Protein AF-A0A973NVM2-F1 (afdb_monomer)

Sequence (388 aa):
SALVSAVGSGVKTVAGVMDATRAGKGCGSCKTLVAQIVEWAAGGEAEQDPAANWYVPGVPMDKAELMAAIRQQGLRSVSAVFDALAGGREDAKSKMGLVSLLRMMWGDEYVDERDARFINDRVHANIQKDGTFSVVPQMKGGCTTPEQLRRIADVADKYAVPLVKLTGGQRIDLLGIRKEDLPKVWADLDMPSGYAYGKSFRTVKTCVGSDYCRFGVGDSTALGIAIESRFQGLESPAKLKLAVTGCPRNCAEAYVKDLGVVAVEGGRWEIYIGGAAGAHVRKGDLLATVDSPDEVVTLAGRFLQYYRENANWLERTYAFVPRVGIDRIRAIILDDSDGIAAALDARMQASVDEYRDPWLEGGEPAAPGQFRTALPLIPLPLVPVRES

Secondary structure (DSSP, 8-state):
-HHHHHHHTT--SHHHHHHHH-TTSSSSTTHHHHHHHHHHHTTS-PPPPGGGG-SBTTB-S-HHHHHHHHHHHT--SHHHHHHHHSTT---HHHHHHHHHHHHHHHGGGS---GGGS-HHHHHTSEE-TTS-EEE-B--GGG---HHHHHHHHHHHHHTT-SEEEE-TTS-EEEEEE-GGGHHHHHHHH-S-B--TTSSBEEEEEE--HHHH-TT--S-HHHHHHHHHHHHTT-B-SS-EEEEEESSTT-TT-GGGSSEEEEEETTTEEEEEES-EESSSEEPPEEEEEESSHHHHHHHHHHHHHHHHHHSPTT--HHHHHHHH-HHHHHHHHTS-TTS-HHHHHHHHHHHHHT---GGGGGTS-SSTTTTS-SS-------------

pLDDT: mean 91.25, std 10.2, range [48.25, 98.88]

Foldseek 3Di:
DQLLVQVVVPQQALVSSCVSPVPCVPPNLCSVVSRVVSCVSNVNDRDDDCCVQPLFNQFSDHQVRLLVVCVVVVPQEPQSCCVVGRVSDDDLRCLQSCVLLNCLNQPVSHDDDPSSDDLCLLQVFAQDPLRFTKFWFDQQLLHDDPVLVVLLVVLCVVQVQLDWDQDLQNITMRPDHALLCSLVSCVSSVGFGQSPHAQAEGHEHEDCAPVPDPQFQGRQSVLRNVLCLQG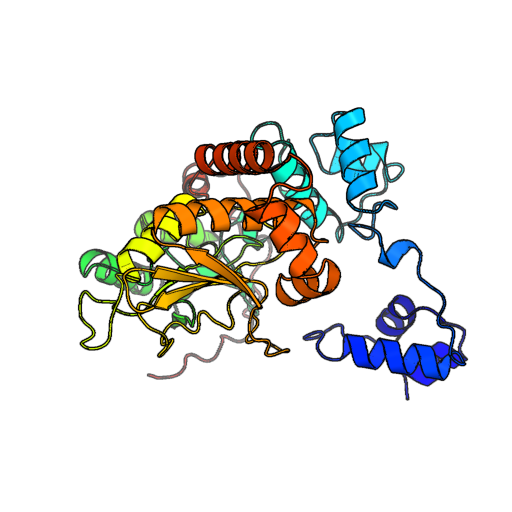PPGHALGYFYAYEYRAPVCPRVQQQGQWRWHHYPPQKIWIFHQHHDPSDGGGGDTLDIGNDSVVVSLLVQLVRLVRRSPPRRNDGRNRVCVVCDSVNSSCCSPVVVVVCSVVSSVSSNVSSVSDDRSSVCSVPPPDPCSSPDPDPSPSDPPPPSPDD

Mean predicted aligned error: 6.32 Å

Structure (mmCIF, N/CA/C/O backbone):
data_AF-A0A973NVM2-F1
#
_entry.id   AF-A0A973NVM2-F1
#
loop_
_atom_site.group_PDB
_atom_site.id
_atom_site.type_symbol
_atom_site.label_atom_id
_atom_site.label_alt_id
_atom_site.label_comp_id
_atom_site.label_asym_id
_atom_site.label_entity_id
_atom_site.label_seq_id
_atom_site.pdbx_PDB_ins_code
_atom_site.Cartn_x
_atom_site.Cartn_y
_atom_site.Cartn_z
_atom_site.occupancy
_atom_site.B_iso_or_equiv
_atom_site.auth_seq_id
_atom_site.auth_comp_id
_atom_site.auth_asym_id
_atom_site.auth_atom_id
_atom_site.pdbx_PDB_model_num
ATOM 1 N N . SER A 1 1 ? 29.079 25.123 -4.630 1.00 79.25 1 SER A N 1
ATOM 2 C CA . SER A 1 1 ? 28.741 23.681 -4.551 1.00 79.25 1 SER A CA 1
ATOM 3 C C . SER A 1 1 ? 28.420 23.168 -5.952 1.00 79.25 1 SER A C 1
ATOM 5 O O . SER A 1 1 ? 28.158 23.990 -6.823 1.00 79.25 1 SER A O 1
ATOM 7 N N . ALA A 1 2 ? 28.412 21.848 -6.186 1.00 89.50 2 ALA A N 1
ATOM 8 C CA . ALA A 1 2 ? 28.018 21.282 -7.487 1.00 89.50 2 ALA A CA 1
ATOM 9 C C . ALA A 1 2 ? 26.601 21.718 -7.923 1.00 89.50 2 ALA A C 1
ATOM 11 O O . ALA A 1 2 ? 26.371 21.948 -9.102 1.00 89.50 2 ALA A O 1
ATOM 12 N N . LEU A 1 3 ? 25.685 21.912 -6.962 1.00 90.12 3 LEU A N 1
ATOM 13 C CA . LEU A 1 3 ? 24.331 22.431 -7.199 1.00 90.12 3 LEU A CA 1
ATOM 14 C C . LEU A 1 3 ? 24.356 23.863 -7.755 1.00 90.12 3 LEU A C 1
ATOM 16 O O . LEU A 1 3 ? 23.796 24.120 -8.812 1.00 90.12 3 LEU A O 1
ATOM 20 N N . VAL A 1 4 ? 25.069 24.776 -7.085 1.00 90.12 4 VAL A N 1
ATOM 21 C CA . VAL A 1 4 ? 25.201 26.179 -7.527 1.00 90.12 4 VAL A CA 1
ATOM 22 C C . VAL A 1 4 ? 25.917 26.265 -8.877 1.00 90.12 4 VAL A C 1
ATOM 24 O O . VAL A 1 4 ? 25.540 27.070 -9.719 1.00 90.12 4 VAL A O 1
ATOM 27 N N . SER A 1 5 ? 26.912 25.404 -9.114 1.00 91.50 5 SER A N 1
ATOM 28 C CA . SER A 1 5 ? 27.597 25.331 -10.409 1.00 91.50 5 SER A CA 1
ATOM 29 C C . SER A 1 5 ? 26.664 24.881 -11.537 1.00 91.50 5 SER A C 1
ATOM 31 O O . SER A 1 5 ? 26.765 25.415 -12.635 1.00 91.50 5 SER A O 1
ATOM 33 N N . ALA A 1 6 ? 25.759 23.927 -11.281 1.00 90.94 6 ALA A N 1
ATOM 34 C CA . ALA A 1 6 ? 24.769 23.483 -12.262 1.00 90.94 6 ALA A CA 1
ATOM 35 C C . ALA A 1 6 ? 23.781 24.609 -12.611 1.00 90.94 6 ALA A C 1
ATOM 37 O O . ALA A 1 6 ? 23.525 24.861 -13.789 1.00 90.94 6 ALA A O 1
ATOM 38 N N . VAL A 1 7 ? 23.311 25.353 -11.604 1.00 89.75 7 VAL A N 1
ATOM 39 C CA . VAL A 1 7 ? 22.457 26.532 -11.822 1.00 89.75 7 VAL A CA 1
ATOM 40 C C . VAL A 1 7 ? 23.197 27.621 -12.601 1.00 89.75 7 VAL A C 1
ATOM 42 O O . VAL A 1 7 ? 22.685 28.115 -13.602 1.00 89.75 7 VAL A O 1
ATOM 45 N N . GLY A 1 8 ? 24.443 27.921 -12.224 1.00 86.31 8 GLY A N 1
ATOM 46 C CA . GLY A 1 8 ? 25.296 28.878 -12.938 1.00 86.31 8 GLY A CA 1
ATOM 47 C C . GLY A 1 8 ? 25.624 28.474 -14.381 1.00 86.31 8 GLY A C 1
ATOM 48 O O . GLY A 1 8 ? 25.894 29.340 -15.205 1.00 86.31 8 GLY A O 1
ATOM 49 N N . SER A 1 9 ? 25.553 27.178 -14.708 1.00 88.19 9 SER A N 1
ATOM 50 C CA . SER A 1 9 ? 25.691 26.666 -16.080 1.00 88.19 9 SER A CA 1
ATOM 51 C C . SER A 1 9 ? 24.399 26.722 -16.910 1.00 88.19 9 SER A C 1
ATOM 53 O O . SER A 1 9 ? 24.398 26.284 -18.057 1.00 88.19 9 SER A O 1
ATOM 55 N N . GLY A 1 10 ? 23.307 27.258 -16.352 1.00 83.81 10 GLY A N 1
ATOM 56 C CA . GLY A 1 10 ? 22.033 27.462 -17.046 1.00 83.81 10 GLY A CA 1
ATOM 57 C C . GLY A 1 10 ? 20.933 26.448 -16.717 1.00 83.81 10 GLY A C 1
ATOM 58 O O . GLY A 1 10 ? 19.841 26.558 -17.267 1.00 83.81 10 GLY A O 1
ATOM 59 N N . VAL A 1 11 ? 21.163 25.483 -15.818 1.00 86.69 11 VAL A N 1
ATOM 60 C CA . VAL A 1 11 ? 20.131 24.514 -15.405 1.00 86.69 11 VAL A CA 1
ATOM 61 C C . VAL A 1 11 ? 19.265 25.115 -14.298 1.00 86.69 11 VAL A C 1
ATOM 63 O O . VAL A 1 11 ? 19.677 25.155 -13.141 1.00 86.69 11 VAL A O 1
ATOM 66 N N . LYS A 1 12 ? 18.060 25.576 -14.639 1.00 81.31 12 LYS A N 1
ATOM 67 C CA . LYS A 1 12 ? 17.203 26.345 -13.718 1.00 81.31 12 LYS A CA 1
ATOM 68 C C . LYS A 1 12 ? 16.066 25.563 -13.056 1.00 81.31 12 LYS A C 1
ATOM 70 O O . LYS A 1 12 ? 15.385 26.115 -12.197 1.00 81.31 12 LYS A O 1
ATOM 75 N N . THR A 1 13 ? 15.882 24.287 -13.399 1.00 86.44 13 THR A N 1
ATOM 76 C CA . THR A 1 13 ? 14.884 23.418 -12.758 1.00 86.44 13 THR A CA 1
ATOM 77 C C . THR A 1 13 ? 15.523 22.528 -11.690 1.00 86.44 13 THR A C 1
ATOM 79 O O . THR A 1 13 ? 16.651 22.046 -11.836 1.00 86.44 13 THR A O 1
ATOM 82 N N . VAL A 1 14 ? 14.785 22.248 -10.610 1.00 85.62 14 VAL A N 1
ATOM 83 C CA . VAL A 1 14 ? 15.250 21.354 -9.530 1.00 85.62 14 VAL A CA 1
ATOM 84 C C . VAL A 1 14 ? 15.554 19.952 -10.067 1.00 85.62 14 VAL A C 1
ATOM 86 O O . VAL A 1 14 ? 16.588 19.369 -9.733 1.00 85.62 14 VAL A O 1
ATOM 89 N N . ALA A 1 15 ? 14.680 19.427 -10.931 1.00 83.50 15 ALA A N 1
ATOM 90 C CA . ALA A 1 15 ? 14.849 18.121 -11.560 1.00 83.50 15 ALA A CA 1
ATOM 91 C C . ALA A 1 15 ? 16.125 18.064 -12.413 1.00 83.50 15 ALA A C 1
ATOM 93 O O . ALA A 1 15 ? 16.940 17.155 -12.232 1.00 83.50 15 ALA A O 1
ATOM 94 N N . GLY A 1 16 ? 16.359 19.079 -13.252 1.00 86.31 16 GLY A N 1
ATOM 95 C CA . GLY A 1 16 ? 17.566 19.173 -14.071 1.00 86.31 16 GLY A CA 1
ATOM 96 C C . GLY A 1 16 ? 18.842 19.204 -13.228 1.00 86.31 16 GLY A C 1
ATOM 97 O O . GLY A 1 16 ? 19.797 18.476 -13.511 1.00 86.31 16 GLY A O 1
ATOM 98 N N . VAL A 1 17 ? 18.859 19.980 -12.137 1.00 87.81 17 VAL A N 1
ATOM 99 C CA . VAL A 1 17 ? 20.021 20.046 -11.233 1.00 87.81 17 VAL A CA 1
ATOM 100 C C . VAL A 1 17 ? 20.263 18.705 -10.534 1.00 87.81 17 VAL A C 1
ATOM 102 O O . VAL A 1 17 ? 21.410 18.262 -10.411 1.00 87.81 17 VAL A O 1
ATOM 105 N N . MET A 1 18 ? 19.210 18.021 -10.085 1.00 88.44 18 MET A N 1
ATOM 106 C CA . MET A 1 18 ? 19.327 16.690 -9.480 1.00 88.44 18 MET A CA 1
ATOM 107 C C . MET A 1 18 ? 19.841 15.645 -10.473 1.00 88.44 18 MET A C 1
ATOM 109 O O . MET A 1 18 ? 20.610 14.756 -10.091 1.00 88.44 18 MET A O 1
ATOM 113 N N . ASP A 1 19 ? 19.455 15.745 -11.742 1.00 87.38 19 ASP A N 1
ATOM 114 C CA . ASP A 1 19 ? 19.950 14.853 -12.781 1.00 87.38 19 ASP A CA 1
ATOM 115 C C . ASP A 1 19 ? 21.425 15.080 -13.094 1.00 87.38 19 ASP A C 1
ATOM 117 O O . ASP A 1 19 ? 22.180 14.101 -13.109 1.00 87.38 19 ASP A O 1
ATOM 121 N N . ALA A 1 20 ? 21.846 16.340 -13.211 1.00 89.06 20 ALA A N 1
ATOM 122 C CA . ALA A 1 20 ? 23.234 16.722 -13.460 1.00 89.06 20 ALA A CA 1
ATOM 123 C C . ALA A 1 20 ? 24.178 16.371 -12.296 1.00 89.06 20 ALA A C 1
ATOM 125 O O . ALA A 1 20 ? 25.326 15.987 -12.509 1.00 89.06 20 ALA A O 1
ATOM 126 N N . THR A 1 21 ? 23.708 16.479 -11.050 1.00 91.25 21 THR A N 1
ATOM 127 C CA . THR A 1 21 ? 24.563 16.338 -9.853 1.00 91.25 21 THR A CA 1
ATOM 128 C C . THR A 1 21 ? 24.398 15.013 -9.116 1.00 91.25 21 THR A C 1
ATOM 130 O O . THR A 1 21 ? 25.157 14.711 -8.195 1.00 91.25 21 THR A O 1
ATOM 133 N N . ARG A 1 22 ? 23.386 14.219 -9.483 1.00 88.25 22 ARG A N 1
ATOM 134 C CA . ARG A 1 22 ? 22.914 13.029 -8.750 1.00 88.25 22 ARG A CA 1
ATOM 135 C C . ARG A 1 22 ? 22.431 13.310 -7.319 1.00 88.25 22 ARG A C 1
ATOM 137 O O . ARG A 1 22 ? 22.163 12.359 -6.576 1.00 88.25 22 ARG A O 1
ATOM 144 N N . ALA A 1 23 ? 22.274 14.573 -6.920 1.00 87.06 23 ALA A N 1
ATOM 145 C CA . ALA A 1 23 ? 21.727 14.924 -5.615 1.00 87.06 23 ALA A CA 1
ATOM 146 C C . ALA A 1 23 ? 20.297 14.378 -5.455 1.00 87.06 23 ALA A C 1
ATOM 148 O O . ALA A 1 23 ? 19.509 14.358 -6.396 1.00 87.06 23 ALA A O 1
ATOM 149 N N . GLY A 1 24 ? 19.969 13.869 -4.265 1.00 80.38 24 GLY A N 1
ATOM 150 C CA . GLY A 1 24 ? 18.651 13.298 -3.963 1.00 80.38 24 GLY A CA 1
ATOM 151 C C . GLY A 1 24 ? 18.301 11.979 -4.674 1.00 80.38 24 GLY A C 1
ATOM 152 O O . GLY A 1 24 ? 17.188 11.490 -4.478 1.00 80.38 24 GLY A O 1
ATOM 153 N N . LYS A 1 25 ? 19.233 11.357 -5.420 1.00 78.94 25 LYS A N 1
ATOM 154 C CA . LYS A 1 25 ? 19.055 10.015 -6.027 1.00 78.94 25 LYS A CA 1
ATOM 155 C C . LYS A 1 25 ? 19.250 8.840 -5.049 1.00 78.94 25 LYS A C 1
ATOM 157 O O . LYS A 1 25 ? 19.027 7.697 -5.428 1.00 78.94 25 LYS A O 1
ATOM 162 N N . GLY A 1 26 ? 19.674 9.112 -3.809 1.00 75.56 26 GLY A N 1
ATOM 163 C CA . GLY A 1 26 ? 19.807 8.124 -2.728 1.00 75.56 26 GLY A CA 1
ATOM 164 C C . GLY A 1 26 ? 18.503 7.920 -1.945 1.00 75.56 26 GLY A C 1
ATOM 165 O O . GLY A 1 26 ? 17.477 7.551 -2.505 1.00 75.56 26 GLY A O 1
ATOM 166 N N . CYS A 1 27 ? 18.518 8.195 -0.636 1.00 68.62 27 CYS A N 1
ATOM 167 C CA . CYS A 1 27 ? 17.325 8.093 0.221 1.00 68.62 27 CYS A CA 1
ATOM 168 C C . CYS A 1 27 ? 16.294 9.219 0.007 1.00 68.62 27 CYS A C 1
ATOM 170 O O . CYS A 1 27 ? 15.180 9.133 0.519 1.00 68.62 27 CYS A O 1
ATOM 172 N N . GLY A 1 28 ? 16.665 10.276 -0.723 1.00 72.38 28 GLY A N 1
ATOM 173 C CA . GLY A 1 28 ? 15.788 11.394 -1.067 1.00 72.38 28 GLY A CA 1
ATOM 174 C C . GLY A 1 28 ? 15.535 12.413 0.050 1.00 72.38 28 GLY A C 1
ATOM 175 O O . GLY A 1 28 ? 14.848 13.395 -0.207 1.00 72.38 28 GLY A O 1
ATOM 176 N N . SER A 1 29 ? 16.104 12.245 1.249 1.00 77.00 29 SER A N 1
ATOM 177 C CA . SER A 1 29 ? 15.882 13.166 2.382 1.00 77.00 29 SER A CA 1
ATOM 178 C C . SER A 1 29 ? 16.356 14.597 2.117 1.00 77.00 29 SER A C 1
ATOM 180 O O . SER A 1 29 ? 15.824 15.543 2.684 1.00 77.00 29 SER A O 1
ATOM 182 N N . CYS A 1 30 ? 17.344 14.771 1.236 1.00 81.88 30 CYS A N 1
ATOM 183 C CA . CYS A 1 30 ? 17.889 16.077 0.886 1.00 81.88 30 CYS A CA 1
ATOM 184 C C . CYS A 1 30 ? 17.129 16.797 -0.238 1.00 81.88 30 CYS A C 1
ATOM 186 O O . CYS A 1 30 ? 17.508 17.913 -0.569 1.00 81.88 30 CYS A O 1
ATOM 188 N N . LYS A 1 31 ? 16.080 16.209 -0.838 1.00 84.00 31 LYS A N 1
ATOM 189 C CA . LYS A 1 31 ? 15.403 16.794 -2.014 1.00 84.00 31 LYS A CA 1
ATOM 190 C C . LYS A 1 31 ? 14.831 18.190 -1.750 1.00 84.00 31 LYS A C 1
ATOM 192 O O . LYS A 1 31 ? 15.018 19.072 -2.577 1.00 84.00 31 LYS A O 1
ATOM 197 N N . THR A 1 32 ? 14.216 18.412 -0.587 1.00 83.12 32 THR A N 1
ATOM 198 C CA . THR A 1 32 ? 13.696 19.735 -0.200 1.00 83.12 32 THR A CA 1
ATOM 199 C C . THR A 1 32 ? 14.816 20.766 -0.068 1.00 83.12 32 THR A C 1
ATOM 201 O O . THR A 1 32 ? 14.689 21.880 -0.560 1.00 83.12 32 THR A O 1
ATOM 204 N N . LEU A 1 33 ? 15.946 20.377 0.529 1.00 86.62 33 LEU A N 1
ATOM 205 C CA . LEU A 1 33 ? 17.114 21.251 0.647 1.00 86.62 33 LEU A CA 1
ATOM 206 C C . LEU A 1 33 ? 17.734 21.548 -0.726 1.00 86.62 33 LEU A C 1
ATOM 208 O O . LEU A 1 33 ? 18.158 22.668 -0.982 1.00 86.62 33 LEU A O 1
ATOM 212 N N . VAL A 1 34 ? 17.768 20.560 -1.624 1.00 87.62 34 VAL A N 1
ATOM 213 C CA . VAL A 1 34 ? 18.209 20.769 -3.009 1.00 87.62 34 VAL A CA 1
ATOM 214 C C . VAL A 1 34 ? 17.304 21.783 -3.704 1.00 87.62 34 VAL A C 1
ATOM 216 O O . VAL A 1 34 ? 17.834 22.699 -4.321 1.00 87.62 34 VAL A O 1
ATOM 219 N N . ALA A 1 35 ? 15.980 21.670 -3.563 1.00 86.56 35 ALA A N 1
ATOM 220 C CA . ALA A 1 35 ? 15.039 22.632 -4.135 1.00 86.56 35 ALA A CA 1
ATOM 221 C C . ALA A 1 35 ? 15.301 24.063 -3.632 1.00 86.56 35 ALA A C 1
ATOM 223 O O . ALA A 1 35 ? 15.460 24.962 -4.449 1.00 86.56 35 ALA A O 1
ATOM 224 N N . GLN A 1 36 ? 15.470 24.245 -2.317 1.00 87.62 36 GLN A N 1
ATOM 225 C CA . GLN A 1 36 ? 15.797 25.546 -1.712 1.00 87.62 36 GLN A CA 1
ATOM 226 C C . GLN A 1 36 ? 17.126 26.118 -2.227 1.00 87.62 36 GLN A C 1
ATOM 228 O O . GLN A 1 36 ? 17.219 27.297 -2.551 1.00 87.62 36 GLN A O 1
ATOM 233 N N . ILE A 1 37 ? 18.168 25.284 -2.337 1.00 89.12 37 ILE A N 1
ATOM 234 C CA . ILE A 1 37 ? 19.472 25.717 -2.862 1.00 89.12 37 ILE A CA 1
ATOM 235 C C . ILE A 1 37 ? 19.358 26.135 -4.330 1.00 89.12 37 ILE A C 1
ATOM 237 O O . ILE A 1 37 ? 19.999 27.105 -4.727 1.00 89.12 37 ILE A O 1
ATOM 241 N N . VAL A 1 38 ? 18.581 25.405 -5.135 1.00 88.62 38 VAL A N 1
ATOM 242 C CA . VAL A 1 38 ? 18.356 25.735 -6.550 1.00 88.62 38 VAL A CA 1
ATOM 243 C C . VAL A 1 38 ? 17.597 27.050 -6.680 1.00 88.62 38 VAL A C 1
ATOM 245 O O . VAL A 1 38 ? 18.030 27.908 -7.439 1.00 88.62 38 VAL A O 1
ATOM 248 N N . GLU A 1 39 ? 16.537 27.241 -5.897 1.00 87.62 39 GLU A N 1
ATOM 249 C CA . GLU A 1 39 ? 15.758 28.481 -5.849 1.00 87.62 39 GLU A CA 1
ATOM 250 C C . GLU A 1 39 ? 16.628 29.686 -5.466 1.00 87.62 39 GLU A C 1
ATOM 252 O O . GLU A 1 39 ? 16.656 30.686 -6.182 1.00 87.62 39 GLU A O 1
ATOM 257 N N . TRP A 1 40 ? 17.429 29.574 -4.401 1.00 88.31 40 TRP A N 1
ATOM 258 C CA . TRP A 1 40 ? 18.356 30.637 -4.000 1.00 88.31 40 TRP A CA 1
ATOM 259 C C . TRP A 1 40 ? 19.426 30.914 -5.055 1.00 88.31 40 TRP A C 1
ATOM 261 O O . TRP A 1 40 ? 19.724 32.072 -5.342 1.00 88.31 40 TRP A O 1
ATOM 271 N N . ALA A 1 41 ? 19.999 29.868 -5.654 1.00 87.94 41 ALA A N 1
ATOM 272 C CA . ALA A 1 41 ? 21.012 30.015 -6.695 1.00 87.94 41 ALA A CA 1
ATOM 273 C C . ALA A 1 41 ? 20.444 30.606 -7.998 1.00 87.94 41 ALA A C 1
ATOM 275 O O . ALA A 1 41 ? 21.194 31.226 -8.750 1.00 87.94 41 ALA A O 1
ATOM 276 N N . ALA A 1 42 ? 19.145 30.433 -8.257 1.00 84.94 42 ALA A N 1
ATOM 277 C CA . ALA A 1 42 ? 18.438 30.991 -9.408 1.00 84.94 42 ALA A CA 1
ATOM 278 C C . ALA A 1 42 ? 17.951 32.437 -9.187 1.00 84.94 42 ALA A C 1
ATOM 280 O O . ALA A 1 42 ? 17.339 33.011 -10.082 1.00 84.94 42 ALA A O 1
ATOM 281 N N . GLY A 1 43 ? 18.231 33.046 -8.027 1.00 82.62 43 GLY A N 1
ATOM 282 C CA . GLY A 1 43 ? 17.801 34.412 -7.712 1.00 82.62 43 GLY A CA 1
ATOM 283 C C . GLY A 1 43 ? 16.380 34.516 -7.151 1.00 82.62 43 GLY A C 1
ATOM 284 O O . GLY A 1 43 ? 15.790 35.588 -7.214 1.00 82.62 43 GLY A O 1
ATOM 285 N N . GLY A 1 44 ? 15.839 33.428 -6.593 1.00 73.38 44 GLY A N 1
ATOM 286 C CA . GLY A 1 44 ? 14.504 33.381 -5.984 1.00 73.38 44 GLY A CA 1
ATOM 287 C C . GLY A 1 44 ? 13.398 32.853 -6.900 1.00 73.38 44 GLY A C 1
ATOM 288 O O . GLY A 1 44 ? 12.298 32.612 -6.424 1.00 73.38 44 GLY A O 1
ATOM 289 N N . GLU A 1 45 ? 13.684 32.619 -8.184 1.00 68.06 45 GLU A N 1
ATOM 290 C CA . GLU A 1 45 ? 12.725 32.079 -9.154 1.00 68.06 45 GLU A CA 1
ATOM 291 C C . GLU A 1 45 ? 13.356 30.897 -9.903 1.00 68.06 45 GLU A C 1
ATOM 293 O O . GLU A 1 45 ? 13.935 31.040 -10.981 1.00 68.06 45 GLU A O 1
ATOM 298 N N . ALA A 1 46 ? 13.282 29.699 -9.315 1.00 73.88 46 ALA A N 1
ATOM 299 C CA . ALA A 1 46 ? 13.549 28.482 -10.077 1.00 73.88 46 ALA A CA 1
ATOM 300 C C . ALA A 1 46 ? 12.444 28.295 -11.129 1.00 73.88 46 ALA A C 1
ATOM 302 O O . ALA A 1 46 ? 11.261 28.468 -10.831 1.00 73.88 46 ALA A O 1
ATOM 303 N N . GLU A 1 47 ? 12.818 27.909 -12.348 1.00 79.56 47 GLU A N 1
ATOM 304 C CA . GLU A 1 47 ? 11.831 27.605 -13.383 1.00 79.56 47 GLU A CA 1
ATOM 305 C C . GLU A 1 47 ? 11.000 26.393 -12.946 1.00 79.56 47 GLU A C 1
ATOM 307 O O . GLU A 1 47 ? 11.543 25.359 -12.531 1.00 79.56 47 GLU A O 1
ATOM 312 N N . GLN A 1 48 ? 9.673 26.521 -13.030 1.00 72.50 48 GLN A N 1
ATOM 313 C CA . GLN A 1 48 ? 8.789 25.386 -12.814 1.00 72.50 48 GLN A CA 1
ATOM 314 C C . GLN A 1 48 ? 8.932 24.437 -13.993 1.00 72.50 48 GLN A C 1
ATOM 316 O O . GLN A 1 48 ? 8.648 24.792 -15.134 1.00 72.50 48 GLN A O 1
ATOM 321 N N . ASP A 1 49 ? 9.374 23.221 -13.700 1.00 72.88 49 ASP A N 1
ATOM 322 C CA . ASP A 1 49 ? 9.340 22.136 -14.662 1.00 72.88 49 ASP A CA 1
ATOM 323 C C . ASP A 1 49 ? 7.868 21.754 -14.895 1.00 72.88 49 ASP A C 1
ATOM 325 O O . ASP A 1 49 ? 7.219 21.315 -13.941 1.00 72.88 49 ASP A O 1
ATOM 329 N N . PRO A 1 50 ? 7.315 21.894 -16.114 1.00 70.38 50 PRO A N 1
ATOM 330 C CA . PRO A 1 50 ? 5.948 21.463 -16.405 1.00 70.38 50 PRO A CA 1
ATOM 331 C C . PRO A 1 50 ? 5.723 19.988 -16.047 1.00 70.38 50 PRO A C 1
ATOM 333 O O . PRO A 1 50 ? 4.617 19.612 -15.658 1.00 70.38 50 PRO A O 1
ATOM 336 N N . ALA A 1 51 ? 6.782 19.169 -16.095 1.00 76.94 51 ALA A N 1
ATOM 337 C CA . ALA A 1 51 ? 6.743 17.764 -15.716 1.00 76.94 51 ALA A CA 1
ATOM 338 C C . ALA A 1 51 ? 6.643 17.513 -14.207 1.00 76.94 51 ALA A C 1
ATOM 340 O O . ALA A 1 51 ? 6.386 16.383 -13.793 1.00 76.94 51 ALA A O 1
ATOM 341 N N . ALA A 1 52 ? 6.799 18.541 -13.366 1.00 73.62 52 ALA A N 1
ATOM 342 C CA . ALA A 1 52 ? 6.683 18.410 -11.915 1.00 73.62 52 ALA A CA 1
ATOM 343 C C . ALA A 1 52 ? 5.272 18.000 -11.462 1.00 73.62 52 ALA A C 1
ATOM 345 O O . ALA A 1 52 ? 5.134 17.370 -10.413 1.00 73.62 52 ALA A O 1
ATOM 346 N N . ASN A 1 53 ? 4.247 18.339 -12.250 1.00 81.38 53 ASN A N 1
ATOM 347 C CA . ASN A 1 53 ? 2.848 18.034 -11.944 1.00 81.38 53 ASN A CA 1
ATOM 348 C C . ASN A 1 53 ? 2.327 16.792 -12.672 1.00 81.38 53 ASN A C 1
ATOM 350 O O . ASN A 1 53 ? 1.217 16.342 -12.388 1.00 81.38 53 ASN A O 1
ATOM 354 N N . TRP A 1 54 ? 3.107 16.226 -13.595 1.00 91.44 54 TRP A N 1
ATOM 355 C CA . TRP A 1 54 ? 2.684 15.036 -14.318 1.00 91.44 54 TRP A CA 1
ATOM 356 C C . TRP A 1 54 ? 2.604 13.837 -13.381 1.00 91.44 54 TRP A C 1
ATOM 358 O O . TRP A 1 54 ? 3.444 13.653 -12.496 1.00 91.44 54 TRP A O 1
ATOM 368 N N . TYR A 1 55 ? 1.604 12.981 -13.592 1.00 93.44 55 TYR A N 1
ATOM 369 C CA . TYR A 1 55 ? 1.447 11.782 -12.767 1.00 93.44 55 TYR A CA 1
ATOM 370 C C . TYR A 1 55 ? 2.633 10.817 -12.924 1.00 93.44 55 TYR A C 1
ATOM 372 O O . TYR A 1 55 ? 3.089 10.202 -11.955 1.00 93.44 55 TYR A O 1
ATOM 380 N N . VAL A 1 56 ? 3.141 10.708 -14.153 1.00 93.19 56 VAL A N 1
ATOM 381 C CA . VAL A 1 56 ? 4.329 9.941 -14.532 1.00 93.19 56 VAL A CA 1
ATOM 382 C C . VAL A 1 56 ? 5.146 10.737 -15.558 1.00 93.19 56 VAL A C 1
ATOM 384 O O . VAL A 1 56 ? 4.568 11.481 -16.345 1.00 93.19 56 VAL A O 1
ATOM 387 N N . PRO A 1 57 ? 6.482 10.593 -15.600 1.00 90.56 57 PRO A N 1
ATOM 388 C CA . PRO A 1 57 ? 7.339 11.461 -16.417 1.00 90.56 57 PRO A CA 1
ATOM 389 C C . PRO A 1 57 ? 7.152 11.318 -17.938 1.00 90.56 57 PRO A C 1
ATOM 391 O O . PRO A 1 57 ? 7.549 12.203 -18.686 1.00 90.56 57 PRO A O 1
ATOM 394 N N . GLY A 1 58 ? 6.595 10.203 -18.407 1.00 91.44 58 GLY A N 1
ATOM 395 C CA . GLY A 1 58 ? 6.419 9.892 -19.825 1.00 91.44 58 GLY A CA 1
ATOM 396 C C . GLY A 1 58 ? 5.076 10.323 -20.410 1.00 91.44 58 GLY A C 1
ATOM 397 O O . GLY A 1 58 ? 4.901 10.199 -21.618 1.00 91.44 58 GLY A O 1
ATOM 398 N N . VAL A 1 59 ? 4.139 10.812 -19.591 1.00 94.69 59 VAL A N 1
ATOM 399 C CA . VAL A 1 59 ? 2.807 11.238 -20.044 1.00 94.69 59 VAL A CA 1
ATOM 400 C C . VAL A 1 59 ? 2.556 12.662 -19.550 1.00 94.69 59 VAL A C 1
ATOM 402 O O . VAL A 1 59 ? 2.508 12.861 -18.336 1.00 94.69 59 VAL A O 1
ATOM 405 N N . PRO A 1 60 ? 2.407 13.653 -20.450 1.00 93.25 60 PRO A N 1
ATOM 406 C CA . PRO A 1 60 ? 2.402 15.065 -20.091 1.00 93.25 60 PRO A CA 1
ATOM 407 C C . PRO A 1 60 ? 1.054 15.553 -19.550 1.00 93.25 60 PRO A C 1
ATOM 409 O O . PRO A 1 60 ? 0.474 16.501 -20.070 1.00 93.25 60 PRO A O 1
ATOM 412 N N . MET A 1 61 ? 0.535 14.869 -18.535 1.00 94.81 61 MET A N 1
ATOM 413 C CA . MET A 1 61 ? -0.766 15.128 -17.926 1.00 94.81 61 MET A CA 1
ATOM 414 C C . MET A 1 61 ? -0.660 14.976 -16.418 1.00 94.81 61 MET A C 1
ATOM 416 O O . MET A 1 61 ? 0.008 14.056 -15.917 1.00 94.81 61 MET A O 1
ATOM 420 N N . ASP A 1 62 ? -1.347 15.849 -15.687 1.00 94.19 62 ASP A N 1
ATOM 421 C CA . ASP A 1 62 ? -1.565 15.594 -14.271 1.00 94.19 62 ASP A CA 1
ATOM 422 C C . ASP A 1 62 ? -2.467 14.364 -14.072 1.00 94.19 62 ASP A C 1
ATOM 424 O O . ASP A 1 62 ? -2.999 13.768 -15.014 1.00 94.19 62 ASP A O 1
ATOM 428 N N . LYS A 1 63 ? -2.618 13.926 -12.823 1.00 95.06 63 LYS A N 1
ATOM 429 C CA . LYS A 1 63 ? -3.379 12.709 -12.540 1.00 95.06 63 LYS A CA 1
ATOM 430 C C . LYS A 1 63 ? -4.856 12.825 -12.923 1.00 95.06 63 LYS A C 1
ATOM 432 O O . LYS A 1 63 ? -5.417 11.852 -13.424 1.00 95.06 63 LYS A O 1
ATOM 437 N N . ALA A 1 64 ? -5.494 13.960 -12.655 1.00 94.81 64 ALA A N 1
ATOM 438 C CA . ALA A 1 64 ? -6.922 14.129 -12.899 1.00 94.81 64 ALA A CA 1
ATOM 439 C C . ALA A 1 64 ? -7.209 14.153 -14.406 1.00 94.81 64 ALA A C 1
ATOM 441 O O . ALA A 1 64 ? -8.099 13.436 -14.872 1.00 94.81 64 ALA A O 1
ATOM 442 N N . GLU A 1 65 ? -6.400 14.895 -15.160 1.00 96.56 65 GLU A N 1
ATOM 443 C CA . GLU A 1 65 ? -6.428 14.947 -16.623 1.00 96.56 65 GLU A CA 1
ATOM 444 C C . GLU A 1 65 ? -6.183 13.563 -17.233 1.00 96.56 65 GLU A C 1
ATOM 446 O O . GLU A 1 65 ? -6.966 13.100 -18.066 1.00 96.56 65 GLU A O 1
ATOM 451 N N . LEU A 1 66 ? -5.151 12.856 -16.760 1.00 97.38 66 LEU A N 1
ATOM 452 C CA . LEU A 1 66 ? -4.811 11.516 -17.230 1.00 97.38 66 LEU A CA 1
ATOM 453 C C . LEU A 1 66 ? -5.947 10.519 -16.973 1.00 97.38 66 LEU A C 1
ATOM 455 O O . LEU A 1 66 ? -6.332 9.769 -17.869 1.00 97.38 66 LEU A O 1
ATOM 459 N N . MET A 1 67 ? -6.523 10.515 -15.768 1.00 97.75 67 MET A N 1
ATOM 460 C CA . MET A 1 67 ? -7.651 9.640 -15.437 1.00 97.75 67 MET A CA 1
ATOM 461 C C . MET A 1 67 ? -8.887 9.950 -16.291 1.00 97.75 67 MET A C 1
ATOM 463 O O . MET A 1 67 ? -9.599 9.026 -16.691 1.00 97.75 67 MET A O 1
ATOM 467 N N . ALA A 1 68 ? -9.161 11.225 -16.577 1.00 97.81 68 ALA A N 1
ATOM 468 C CA . ALA A 1 68 ? -10.262 11.619 -17.452 1.00 97.81 68 ALA A CA 1
ATOM 469 C C . ALA A 1 68 ? -10.035 11.132 -18.892 1.00 97.81 68 ALA A C 1
ATOM 471 O O . ALA A 1 68 ? -10.923 10.492 -19.462 1.00 97.81 68 ALA A O 1
ATOM 472 N N . ALA A 1 69 ? -8.836 11.345 -19.442 1.00 98.19 69 ALA A N 1
ATOM 473 C CA . ALA A 1 69 ? -8.465 10.901 -20.784 1.00 98.19 69 ALA A CA 1
ATOM 474 C C . ALA A 1 69 ? -8.528 9.370 -20.928 1.00 98.19 69 ALA A C 1
ATOM 476 O O . ALA A 1 69 ? -9.106 8.865 -21.893 1.00 98.19 69 ALA A O 1
ATOM 477 N N . ILE A 1 70 ? -8.011 8.627 -19.940 1.00 98.31 70 ILE A N 1
ATOM 478 C CA . ILE A 1 70 ? -8.070 7.157 -19.897 1.00 98.31 70 ILE A CA 1
ATOM 479 C C . ILE A 1 70 ? -9.519 6.664 -19.950 1.00 98.31 70 ILE A C 1
ATOM 481 O O . ILE A 1 70 ? -9.823 5.762 -20.730 1.00 98.31 70 ILE A O 1
ATOM 485 N N . ARG A 1 71 ? -10.425 7.255 -19.157 1.00 97.50 71 ARG A N 1
ATOM 486 C CA . ARG A 1 71 ? -11.848 6.870 -19.162 1.00 97.50 71 ARG A CA 1
ATOM 487 C C . ARG A 1 71 ? -12.522 7.204 -20.483 1.00 97.50 71 ARG A C 1
ATOM 489 O O . ARG A 1 71 ? -13.217 6.356 -21.030 1.00 97.50 71 ARG A O 1
ATOM 496 N N . GLN A 1 72 ? -12.307 8.416 -20.994 1.00 98.06 72 GLN A N 1
ATOM 497 C CA . GLN A 1 72 ? -12.929 8.887 -22.231 1.00 98.06 72 GLN A CA 1
ATOM 498 C C . GLN A 1 72 ? -12.562 8.006 -23.431 1.00 98.06 72 GLN A C 1
ATOM 500 O O . GLN A 1 72 ? -13.405 7.758 -24.288 1.00 98.06 72 GLN A O 1
ATOM 505 N N . GLN A 1 73 ? -11.317 7.534 -23.483 1.00 98.06 73 GLN A N 1
ATOM 506 C CA . GLN A 1 73 ? -10.805 6.721 -24.586 1.00 98.06 73 GLN A CA 1
ATOM 507 C C . GLN A 1 73 ? -10.842 5.209 -24.300 1.00 98.06 73 GLN A C 1
ATOM 509 O O . GLN A 1 73 ? -10.495 4.415 -25.169 1.00 98.06 73 GLN A O 1
ATOM 514 N N . GLY A 1 74 ? -11.261 4.789 -23.099 1.00 97.50 74 GLY A N 1
ATOM 515 C CA . GLY A 1 74 ? -11.351 3.376 -22.714 1.00 97.50 74 GLY A CA 1
ATOM 516 C C . GLY A 1 74 ? -10.006 2.638 -22.694 1.00 97.50 74 GLY A C 1
ATOM 517 O O . GLY A 1 74 ? -9.964 1.449 -23.019 1.00 97.50 74 GLY A O 1
ATOM 518 N N . LEU A 1 75 ? -8.914 3.331 -22.346 1.00 98.19 75 LEU A N 1
ATOM 519 C CA . LEU A 1 75 ? -7.545 2.797 -22.399 1.00 98.19 75 LEU A CA 1
ATOM 520 C C . LEU A 1 75 ? -7.308 1.800 -21.256 1.00 98.19 75 LEU A C 1
ATOM 522 O O . LEU A 1 75 ? -7.332 2.188 -20.090 1.00 98.19 75 LEU A O 1
ATOM 526 N N . ARG A 1 76 ? -7.058 0.526 -21.584 1.00 98.00 76 ARG A N 1
ATOM 527 C CA . ARG A 1 76 ? -6.967 -0.582 -20.609 1.00 98.00 76 ARG A CA 1
ATOM 528 C C . ARG A 1 76 ? -5.573 -1.200 -20.445 1.00 98.00 76 ARG A C 1
ATOM 530 O O . ARG A 1 76 ? -5.425 -2.074 -19.604 1.00 98.00 76 ARG A O 1
ATOM 537 N N . SER A 1 77 ? -4.558 -0.760 -21.188 1.00 97.94 77 SER A N 1
ATOM 538 C CA . SER A 1 77 ? -3.165 -1.236 -21.073 1.00 97.94 77 SER A CA 1
ATOM 539 C C . SER A 1 77 ? -2.179 -0.069 -20.981 1.00 97.94 77 SER A C 1
ATOM 541 O O . SER A 1 77 ? -2.523 1.072 -21.307 1.00 97.94 77 SER A O 1
ATOM 543 N N . VAL A 1 78 ? -0.945 -0.335 -20.542 1.00 97.56 78 VAL A N 1
ATOM 544 C CA . VAL A 1 78 ? 0.113 0.686 -20.487 1.00 97.56 78 VAL A CA 1
ATOM 545 C C . VAL A 1 78 ? 0.523 1.102 -21.904 1.00 97.56 78 VAL A C 1
ATOM 547 O O . VAL A 1 78 ? 0.683 2.297 -22.155 1.00 97.56 78 VAL A O 1
ATOM 550 N N . SER A 1 79 ? 0.621 0.153 -22.839 1.00 97.31 79 SER A N 1
ATOM 551 C CA . SER A 1 79 ? 0.845 0.434 -24.266 1.00 97.31 79 SER A CA 1
ATOM 552 C C . SER A 1 79 ? -0.212 1.372 -24.854 1.00 97.31 79 SER A C 1
ATOM 554 O O . SER A 1 79 ? 0.143 2.395 -25.433 1.00 97.31 79 SER A O 1
ATOM 556 N N . ALA A 1 80 ? -1.503 1.109 -24.610 1.00 97.81 80 ALA A N 1
ATOM 557 C CA . ALA A 1 80 ? -2.596 1.939 -25.115 1.00 97.81 80 ALA A CA 1
ATOM 558 C C . ALA A 1 80 ? -2.517 3.381 -24.591 1.00 97.81 80 ALA A C 1
ATOM 560 O O . ALA A 1 80 ? -2.837 4.325 -25.313 1.00 97.81 80 ALA A O 1
ATOM 561 N N . VAL A 1 81 ? -2.056 3.568 -23.348 1.00 98.06 81 VAL A N 1
ATOM 562 C CA . VAL A 1 81 ? -1.798 4.902 -22.792 1.00 98.06 81 VAL A CA 1
ATOM 563 C C . VAL A 1 81 ? -0.653 5.602 -23.522 1.00 98.06 81 VAL A C 1
ATOM 565 O O . VAL A 1 81 ? -0.797 6.774 -23.867 1.00 98.06 81 VAL A O 1
ATOM 568 N N . PHE A 1 82 ? 0.467 4.926 -23.785 1.00 97.69 82 PHE A N 1
ATOM 569 C CA . PHE A 1 82 ? 1.576 5.548 -24.516 1.00 97.69 82 PHE A CA 1
ATOM 570 C C . PHE A 1 82 ? 1.212 5.884 -25.963 1.00 97.69 82 PHE A C 1
ATOM 572 O O . PHE A 1 82 ? 1.532 6.980 -26.431 1.00 97.69 82 PHE A O 1
ATOM 579 N N . ASP A 1 83 ? 0.511 4.990 -26.654 1.00 97.31 83 ASP A N 1
ATOM 580 C CA . ASP A 1 83 ? 0.078 5.203 -28.035 1.00 97.31 83 ASP A CA 1
ATOM 581 C C . ASP A 1 83 ? -0.842 6.419 -28.147 1.00 97.31 83 ASP A C 1
ATOM 583 O O . ASP A 1 83 ? -0.601 7.309 -28.965 1.00 97.31 83 ASP A O 1
ATOM 587 N N . ALA A 1 84 ? -1.849 6.501 -27.276 1.00 97.38 84 ALA A N 1
ATOM 588 C CA . ALA A 1 84 ? -2.846 7.561 -27.326 1.00 97.38 84 ALA A CA 1
ATOM 589 C C . ALA A 1 84 ? -2.359 8.896 -26.741 1.00 97.38 84 ALA A C 1
ATOM 591 O O . ALA A 1 84 ? -2.683 9.956 -27.277 1.00 97.38 84 ALA A O 1
ATOM 592 N N . LEU A 1 85 ? -1.609 8.868 -25.632 1.00 96.75 85 LEU A N 1
ATOM 593 C CA . LEU A 1 85 ? -1.334 10.058 -24.808 1.00 96.75 85 LEU A CA 1
ATOM 594 C C . LEU A 1 85 ? 0.146 10.473 -24.777 1.00 96.75 85 LEU A C 1
ATOM 596 O O . LEU A 1 85 ? 0.463 11.542 -24.257 1.00 96.75 85 LEU A O 1
ATOM 600 N N . ALA A 1 86 ? 1.054 9.671 -25.343 1.00 94.38 86 ALA A N 1
ATOM 601 C CA . ALA A 1 86 ? 2.491 9.967 -25.406 1.00 94.38 86 ALA A CA 1
ATOM 602 C C . ALA A 1 86 ? 3.089 9.848 -26.823 1.00 94.38 86 ALA A C 1
ATOM 604 O O . ALA A 1 86 ? 4.314 9.816 -26.984 1.00 94.38 86 ALA A O 1
ATOM 605 N N . GLY A 1 87 ? 2.247 9.784 -27.862 1.00 91.44 87 GLY A N 1
ATOM 606 C CA . GLY A 1 87 ? 2.680 9.680 -29.259 1.00 91.44 87 GLY A CA 1
ATOM 607 C C . GLY A 1 87 ? 3.445 8.389 -29.569 1.00 91.44 87 GLY A C 1
ATOM 608 O O . GLY A 1 87 ? 4.397 8.425 -30.349 1.00 91.44 87 GLY A O 1
ATOM 609 N N . GLY A 1 88 ? 3.094 7.283 -28.904 1.00 91.38 88 GLY A N 1
ATOM 610 C CA . GLY A 1 88 ? 3.731 5.968 -29.062 1.00 91.38 88 GLY A CA 1
ATOM 611 C C . GLY A 1 88 ? 5.112 5.841 -28.411 1.00 91.38 88 GLY A C 1
ATOM 612 O O . GLY A 1 88 ? 5.796 4.833 -28.587 1.00 91.38 88 GLY A O 1
ATOM 613 N N . ARG A 1 89 ? 5.572 6.855 -27.666 1.00 91.75 89 ARG A N 1
ATOM 614 C CA . ARG A 1 89 ? 6.870 6.805 -26.987 1.00 91.75 89 ARG A CA 1
ATOM 615 C C . ARG A 1 89 ? 6.737 6.129 -25.627 1.00 91.75 89 ARG A C 1
ATOM 617 O O . ARG A 1 89 ? 6.262 6.740 -24.674 1.00 91.75 89 ARG A O 1
ATOM 624 N N . GLU A 1 90 ? 7.245 4.907 -25.517 1.00 93.56 90 GLU A N 1
ATOM 625 C CA . GLU A 1 90 ? 7.355 4.235 -24.224 1.00 93.56 90 GLU A CA 1
ATOM 626 C C . GLU A 1 90 ? 8.386 4.899 -23.299 1.00 93.56 90 GLU A C 1
ATOM 628 O O . GLU A 1 90 ? 9.475 5.300 -23.718 1.00 93.56 90 GLU A O 1
ATOM 633 N N . ASP A 1 91 ? 8.074 4.926 -22.002 1.00 93.19 91 ASP A N 1
ATOM 634 C CA . ASP A 1 91 ? 9.010 5.296 -20.941 1.00 93.19 91 ASP A CA 1
ATOM 635 C C . ASP A 1 91 ? 8.986 4.274 -19.796 1.00 93.19 91 ASP A C 1
ATOM 637 O O . ASP A 1 91 ? 7.993 4.104 -19.084 1.00 93.19 91 ASP A O 1
ATOM 641 N N . ALA A 1 92 ? 10.128 3.625 -19.560 1.00 91.88 92 ALA A N 1
ATOM 642 C CA . ALA A 1 92 ? 10.271 2.601 -18.526 1.00 91.88 92 ALA A CA 1
ATOM 643 C C . ALA A 1 92 ? 9.999 3.128 -17.104 1.00 91.88 92 ALA A C 1
ATOM 645 O O . ALA A 1 92 ? 9.553 2.367 -16.244 1.00 91.88 92 ALA A O 1
ATOM 646 N N . LYS A 1 93 ? 10.253 4.418 -16.833 1.00 91.06 93 LYS A N 1
ATOM 647 C CA . LYS A 1 93 ? 10.014 5.015 -15.505 1.00 91.06 93 LYS A CA 1
ATOM 648 C C . LYS A 1 93 ? 8.527 5.253 -15.231 1.00 91.06 93 LYS A C 1
ATOM 650 O O . LYS A 1 93 ? 8.136 5.315 -14.066 1.00 91.06 93 LYS A O 1
ATOM 655 N N . SER A 1 94 ? 7.717 5.346 -16.281 1.00 94.94 94 SER A N 1
ATOM 656 C CA . SER A 1 94 ? 6.276 5.590 -16.211 1.00 94.94 94 SER A CA 1
ATOM 657 C C . SER A 1 94 ? 5.453 4.314 -16.119 1.00 94.94 94 SER A C 1
ATOM 659 O O . SER A 1 94 ? 4.390 4.336 -15.500 1.00 94.94 94 SER A O 1
ATOM 661 N N . LYS A 1 95 ? 5.965 3.195 -16.659 1.00 95.69 95 LYS A N 1
ATOM 662 C CA . LYS A 1 95 ? 5.245 1.912 -16.738 1.00 95.69 95 LYS A CA 1
ATOM 663 C C . LYS A 1 95 ? 4.564 1.531 -15.419 1.00 95.69 95 LYS A C 1
ATOM 665 O O . LYS A 1 95 ? 3.352 1.378 -15.386 1.00 95.69 95 LYS A O 1
ATOM 670 N N . MET A 1 96 ? 5.298 1.492 -14.307 1.00 94.06 96 MET A N 1
ATOM 671 C CA . MET A 1 96 ? 4.723 1.075 -13.018 1.00 94.06 96 MET A CA 1
ATOM 672 C C . MET A 1 96 ? 3.692 2.027 -12.416 1.00 94.06 96 MET A C 1
ATOM 674 O O . MET A 1 96 ? 2.775 1.569 -11.735 1.00 94.06 96 MET A O 1
ATOM 678 N N . GLY A 1 97 ? 3.840 3.334 -12.641 1.00 95.19 97 GLY A N 1
ATOM 679 C CA . GLY A 1 97 ? 2.817 4.288 -12.219 1.00 95.19 97 GLY A CA 1
ATOM 680 C C . GLY A 1 97 ? 1.528 4.071 -13.002 1.00 95.19 97 GLY A C 1
ATOM 681 O O . GLY A 1 97 ? 0.453 4.022 -12.410 1.00 95.19 97 GLY A O 1
ATOM 682 N N . LEU A 1 98 ? 1.646 3.835 -14.311 1.00 96.88 98 LEU A N 1
ATOM 683 C CA . LEU A 1 98 ? 0.511 3.516 -15.174 1.00 96.88 98 LEU A CA 1
ATOM 684 C C . LEU A 1 98 ? -0.134 2.173 -14.815 1.00 96.88 98 LEU A C 1
ATOM 686 O O . LEU A 1 98 ? -1.354 2.130 -14.720 1.00 96.88 98 LEU A O 1
ATOM 690 N N . VAL A 1 99 ? 0.644 1.121 -14.519 1.00 95.69 99 VAL A N 1
ATOM 691 C CA . VAL A 1 99 ? 0.105 -0.158 -14.007 1.00 95.69 99 VAL A CA 1
ATOM 692 C C . VAL A 1 99 ? -0.756 0.089 -12.768 1.00 95.69 99 VAL A C 1
ATOM 694 O O . VAL A 1 99 ? -1.915 -0.313 -12.736 1.00 95.69 99 VAL A O 1
ATOM 697 N N . SER A 1 100 ? -0.221 0.793 -11.764 1.00 94.44 100 SER A N 1
ATOM 698 C CA . SER A 1 100 ? -0.953 1.055 -10.519 1.00 94.44 100 SER A CA 1
ATOM 699 C C . SER A 1 100 ? -2.228 1.871 -10.746 1.00 94.44 100 SER A C 1
ATOM 701 O O . SER A 1 100 ? -3.252 1.594 -10.119 1.00 94.44 100 SER A O 1
ATOM 703 N N . LEU A 1 101 ? -2.179 2.867 -11.635 1.00 96.19 101 LEU A N 1
ATOM 704 C CA . LEU A 1 101 ? -3.332 3.699 -11.967 1.00 96.19 101 LEU A CA 1
ATOM 705 C C . LEU A 1 101 ? -4.410 2.897 -12.699 1.00 96.19 101 LEU A C 1
ATOM 707 O O . LEU A 1 101 ? -5.569 2.921 -12.294 1.00 96.19 101 LEU A O 1
ATOM 711 N N . LEU A 1 102 ? -4.026 2.165 -13.744 1.00 96.75 102 LEU A N 1
ATOM 712 C CA . LEU A 1 102 ? -4.947 1.406 -14.584 1.00 96.75 102 LEU A CA 1
ATOM 713 C C . LEU A 1 102 ? -5.597 0.257 -13.814 1.00 96.75 102 LEU A C 1
ATOM 715 O O . LEU A 1 102 ? -6.810 0.104 -13.904 1.00 96.75 102 LEU A O 1
ATOM 719 N N . ARG A 1 103 ? -4.845 -0.481 -12.986 1.00 93.62 103 ARG A N 1
ATOM 720 C CA . ARG A 1 103 ? -5.419 -1.519 -12.110 1.00 93.62 103 ARG A CA 1
ATOM 721 C C . ARG A 1 103 ? -6.442 -0.947 -11.136 1.00 93.62 103 ARG A C 1
ATOM 723 O O . ARG A 1 103 ? -7.492 -1.534 -10.926 1.00 93.62 103 ARG A O 1
ATOM 730 N N . MET A 1 104 ? -6.168 0.225 -10.566 1.00 95.00 104 MET A N 1
ATOM 731 C CA . MET A 1 104 ? -7.111 0.903 -9.673 1.00 95.00 104 MET A CA 1
ATOM 732 C C . MET A 1 104 ? -8.369 1.404 -10.396 1.00 95.00 104 MET A C 1
ATOM 734 O O . MET A 1 104 ? -9.430 1.457 -9.781 1.00 95.00 104 MET A O 1
ATOM 738 N N . MET A 1 105 ? -8.263 1.765 -11.677 1.00 95.25 105 MET A N 1
ATOM 739 C CA . MET A 1 105 ? -9.388 2.263 -12.472 1.00 95.25 105 MET A CA 1
ATOM 740 C C . MET A 1 105 ? -10.249 1.158 -13.087 1.00 95.25 105 MET A C 1
ATOM 742 O O . MET A 1 105 ? -11.459 1.348 -13.184 1.00 95.25 105 MET A O 1
ATOM 746 N N . TRP A 1 106 ? -9.633 0.060 -13.523 1.00 95.31 106 TRP A N 1
ATOM 747 C CA . TRP A 1 106 ? -10.270 -0.950 -14.370 1.00 95.31 106 TRP A CA 1
ATOM 748 C C . TRP A 1 106 ? -10.403 -2.328 -13.715 1.00 95.31 106 TRP A C 1
ATOM 750 O O . TRP A 1 106 ? -11.176 -3.135 -14.221 1.00 95.31 106 TRP A O 1
ATOM 760 N N . GLY A 1 107 ? -9.694 -2.609 -12.613 1.00 90.81 107 GLY A N 1
ATOM 761 C CA . GLY A 1 107 ? -9.729 -3.925 -11.962 1.00 90.81 107 GLY A CA 1
ATOM 762 C C . GLY A 1 107 ? -9.429 -5.054 -12.952 1.00 90.81 107 GLY A C 1
ATOM 763 O O . GLY A 1 107 ? -8.453 -4.970 -13.700 1.00 90.81 107 GLY A O 1
ATOM 764 N N . ASP A 1 108 ? -10.323 -6.039 -13.034 1.00 88.81 108 ASP A N 1
ATOM 765 C CA . ASP A 1 108 ? -10.256 -7.165 -13.980 1.00 88.81 108 ASP A CA 1
ATOM 766 C C . ASP A 1 108 ? -10.290 -6.759 -15.470 1.00 88.81 108 ASP A C 1
ATOM 768 O O . ASP A 1 108 ? -9.863 -7.529 -16.330 1.00 88.81 108 ASP A O 1
ATOM 772 N N . GLU A 1 109 ? -10.776 -5.560 -15.816 1.00 93.44 109 GLU A N 1
ATOM 773 C CA . GLU A 1 109 ? -10.751 -5.068 -17.203 1.00 93.44 109 GLU A CA 1
ATOM 774 C C . GLU A 1 109 ? -9.365 -4.554 -17.633 1.00 93.44 109 GLU A C 1
ATOM 776 O O . GLU A 1 109 ? -9.151 -4.271 -18.816 1.00 93.44 109 GLU A O 1
ATOM 781 N N . TYR A 1 110 ? -8.420 -4.399 -16.702 1.00 95.12 110 TYR A N 1
ATOM 782 C CA . TYR A 1 110 ? -7.047 -4.023 -17.028 1.00 95.12 110 TYR A CA 1
ATOM 783 C C . TYR A 1 110 ? -6.337 -5.151 -17.789 1.00 95.12 110 TYR A C 1
ATOM 785 O O . TYR A 1 110 ? -6.268 -6.297 -17.347 1.00 95.12 110 TYR A O 1
ATOM 793 N N . VAL A 1 111 ? -5.731 -4.803 -18.921 1.00 95.88 111 VAL A N 1
ATOM 794 C CA . VAL A 1 111 ? -4.916 -5.719 -19.718 1.00 95.88 111 VAL A CA 1
ATOM 795 C C . VAL A 1 111 ? -3.491 -5.708 -19.171 1.00 95.88 111 VAL A C 1
ATOM 797 O O . VAL A 1 111 ? -2.746 -4.743 -19.348 1.00 95.88 111 VAL A O 1
ATOM 800 N N . ASP A 1 112 ? -3.117 -6.796 -18.495 1.00 91.44 112 ASP A N 1
ATOM 801 C CA . ASP A 1 112 ? -1.832 -6.891 -17.810 1.00 91.44 112 ASP A CA 1
ATOM 802 C C . ASP A 1 112 ? -0.635 -7.086 -18.744 1.00 91.44 112 ASP A C 1
ATOM 804 O O . ASP A 1 112 ? -0.428 -8.148 -19.331 1.00 91.44 112 ASP A O 1
ATOM 808 N N . GLU A 1 113 ? 0.229 -6.077 -18.781 1.00 93.44 113 GLU A N 1
ATOM 809 C CA . GLU A 1 113 ? 1.513 -6.116 -19.474 1.00 93.44 113 GLU A CA 1
ATOM 810 C C . GLU A 1 113 ? 2.630 -6.379 -18.467 1.00 93.44 113 GLU A C 1
ATOM 812 O O . GLU A 1 113 ? 3.109 -5.491 -17.758 1.00 93.44 113 GLU A O 1
ATOM 817 N N . ARG A 1 114 ? 3.049 -7.641 -18.356 1.00 85.62 114 ARG A N 1
ATOM 818 C CA . ARG A 1 114 ? 3.969 -8.059 -17.287 1.00 85.62 114 ARG A CA 1
ATOM 819 C C . ARG A 1 114 ? 5.311 -7.347 -17.317 1.00 85.62 114 ARG A C 1
ATOM 821 O O . ARG A 1 114 ? 5.904 -7.137 -16.264 1.00 85.62 114 ARG A O 1
ATOM 828 N N . ASP A 1 115 ? 5.822 -6.985 -18.483 1.00 88.38 115 ASP A N 1
ATOM 829 C CA . ASP A 1 115 ? 7.067 -6.225 -18.624 1.00 88.38 115 ASP A CA 1
ATOM 830 C C . ASP A 1 115 ? 6.943 -4.772 -18.130 1.00 88.38 115 ASP A C 1
ATOM 832 O O . ASP A 1 115 ? 7.963 -4.15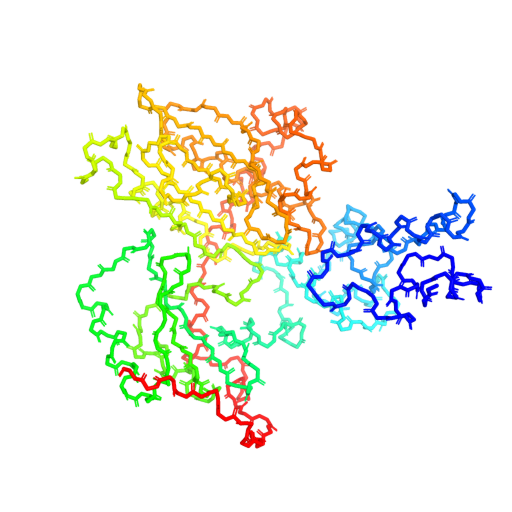5 -17.813 1.00 88.38 115 ASP A O 1
ATOM 836 N N . ALA A 1 116 ? 5.719 -4.254 -17.976 1.00 91.69 116 ALA A N 1
ATOM 837 C CA . ALA A 1 116 ? 5.453 -2.987 -17.305 1.00 91.69 116 ALA A CA 1
ATOM 838 C C . ALA A 1 116 ? 5.598 -3.076 -15.781 1.00 91.69 116 ALA A C 1
ATOM 840 O O . ALA A 1 116 ? 5.741 -2.043 -15.119 1.00 91.69 116 ALA A O 1
ATOM 841 N N . ARG A 1 117 ? 5.624 -4.299 -15.226 1.00 91.44 117 ARG A N 1
ATOM 842 C CA . ARG A 1 117 ? 5.773 -4.546 -13.794 1.00 91.44 117 ARG A CA 1
ATOM 843 C C . ARG A 1 117 ? 7.230 -4.509 -13.326 1.00 91.44 117 ARG A C 1
ATOM 845 O O . ARG A 1 117 ? 8.146 -4.975 -14.011 1.00 91.44 117 ARG A O 1
ATOM 852 N N . PHE A 1 118 ? 7.470 -4.066 -12.089 1.00 91.00 118 PHE A N 1
ATOM 853 C CA . PHE A 1 118 ? 8.763 -4.313 -11.451 1.00 91.00 118 PHE A CA 1
ATOM 854 C C . PHE A 1 118 ? 9.004 -5.821 -11.319 1.00 91.00 118 PHE A C 1
ATOM 856 O O . PHE A 1 118 ? 8.078 -6.625 -11.235 1.00 91.00 118 PHE A O 1
ATOM 863 N N . ILE A 1 119 ? 10.280 -6.223 -11.278 1.00 90.06 119 ILE A N 1
ATOM 864 C CA . ILE A 1 119 ? 10.642 -7.631 -11.059 1.00 90.06 119 ILE A CA 1
ATOM 865 C C . ILE A 1 119 ? 9.971 -8.195 -9.805 1.00 90.06 119 ILE A C 1
ATOM 867 O O . ILE A 1 119 ? 9.423 -9.286 -9.853 1.00 90.06 119 ILE A O 1
ATOM 871 N N . ASN A 1 120 ? 9.937 -7.396 -8.743 1.00 91.69 120 ASN A N 1
ATOM 872 C CA . ASN A 1 120 ? 9.315 -7.712 -7.471 1.00 91.69 120 ASN A CA 1
ATOM 873 C C . ASN A 1 120 ? 7.867 -8.200 -7.598 1.00 91.69 120 ASN A C 1
ATOM 875 O O . ASN A 1 120 ? 7.509 -9.239 -7.052 1.00 91.69 120 ASN A O 1
ATOM 879 N N . ASP A 1 121 ? 7.052 -7.454 -8.341 1.00 88.56 121 ASP A N 1
ATOM 880 C CA . ASP A 1 121 ? 5.629 -7.728 -8.518 1.00 88.56 121 ASP A CA 1
ATOM 881 C C . ASP A 1 121 ? 5.381 -8.918 -9.460 1.00 88.56 121 ASP A C 1
ATOM 883 O O . ASP A 1 121 ? 4.376 -9.604 -9.314 1.00 88.56 121 ASP A O 1
ATOM 887 N N . ARG A 1 122 ? 6.317 -9.214 -10.377 1.00 89.06 122 ARG A N 1
ATOM 888 C CA . ARG A 1 122 ? 6.250 -10.378 -11.285 1.00 89.06 122 ARG A CA 1
ATOM 889 C C . ARG A 1 122 ? 6.560 -11.717 -10.620 1.00 89.06 122 ARG A C 1
ATOM 891 O O . ARG A 1 122 ? 6.152 -12.754 -11.137 1.00 89.06 122 ARG A O 1
ATOM 898 N N . VAL A 1 123 ? 7.369 -11.707 -9.561 1.00 89.81 123 VAL A N 1
ATOM 899 C CA . VAL A 1 123 ? 7.813 -12.938 -8.876 1.00 89.81 123 VAL A CA 1
ATOM 900 C C . VAL A 1 123 ? 7.377 -13.005 -7.418 1.00 89.81 123 VAL A C 1
ATOM 902 O O . VAL A 1 123 ? 7.806 -13.891 -6.686 1.00 89.81 123 VAL A O 1
ATOM 905 N N . HIS A 1 124 ? 6.548 -12.052 -6.997 1.00 90.19 124 HIS A N 1
ATOM 906 C CA . HIS A 1 124 ? 5.973 -11.957 -5.658 1.00 90.19 124 HIS A CA 1
ATOM 907 C C . HIS A 1 124 ? 7.010 -12.030 -4.532 1.00 90.19 124 HIS A C 1
ATOM 909 O O . HIS A 1 124 ? 6.763 -12.588 -3.469 1.00 90.19 124 HIS A O 1
ATOM 915 N N . ALA A 1 125 ? 8.193 -11.467 -4.763 1.00 92.62 125 ALA A N 1
ATOM 916 C CA . ALA A 1 125 ? 9.304 -11.506 -3.823 1.00 92.62 125 ALA A CA 1
ATOM 917 C C . ALA A 1 125 ? 10.168 -10.257 -3.988 1.00 92.62 125 ALA A C 1
ATOM 919 O O . ALA A 1 125 ? 10.211 -9.653 -5.058 1.00 92.62 125 ALA A O 1
ATOM 920 N N . ASN A 1 126 ? 10.857 -9.826 -2.934 1.00 92.75 126 ASN A N 1
ATOM 921 C CA . ASN A 1 126 ? 11.635 -8.592 -2.998 1.00 92.75 126 ASN A CA 1
ATOM 922 C C . ASN A 1 126 ? 13.076 -8.868 -3.447 1.00 92.75 126 ASN A C 1
ATOM 924 O O . ASN A 1 126 ? 13.799 -9.571 -2.747 1.00 92.75 126 ASN A O 1
ATOM 928 N N . ILE A 1 127 ? 13.512 -8.278 -4.563 1.00 93.38 127 ILE A N 1
ATOM 929 C CA . ILE A 1 127 ? 14.894 -8.409 -5.042 1.00 93.38 127 ILE A CA 1
ATOM 930 C C . ILE A 1 127 ? 15.901 -7.817 -4.042 1.00 93.38 127 ILE A C 1
ATOM 932 O O . ILE A 1 127 ? 15.681 -6.750 -3.453 1.00 93.38 127 ILE A O 1
ATOM 936 N N . GLN A 1 128 ? 17.017 -8.514 -3.858 1.00 91.56 128 GLN A N 1
ATOM 937 C CA . GLN A 1 128 ? 18.112 -8.163 -2.961 1.00 91.56 128 GLN A CA 1
ATOM 938 C C . GLN A 1 128 ? 19.347 -7.685 -3.731 1.00 91.56 128 GLN A C 1
ATOM 940 O O . GLN A 1 128 ? 19.421 -7.757 -4.957 1.00 91.56 128 GLN A O 1
ATOM 945 N N . LYS A 1 129 ? 20.331 -7.151 -2.998 1.00 86.06 129 LYS A N 1
ATOM 946 C CA . LYS A 1 129 ? 21.552 -6.564 -3.583 1.00 86.06 129 LYS A CA 1
ATOM 947 C C . LYS A 1 129 ? 22.376 -7.568 -4.390 1.00 86.06 129 LYS A C 1
ATOM 949 O O . LYS A 1 129 ? 23.052 -7.166 -5.328 1.00 86.06 129 LYS A O 1
ATOM 954 N N . ASP A 1 130 ? 22.328 -8.834 -3.999 1.00 82.94 130 ASP A N 1
ATOM 955 C CA . ASP A 1 130 ? 23.027 -9.957 -4.622 1.00 82.94 130 ASP A CA 1
ATOM 956 C C . ASP A 1 130 ? 22.193 -10.650 -5.720 1.00 82.94 130 ASP A C 1
ATOM 958 O O . ASP A 1 130 ? 22.572 -11.706 -6.217 1.00 82.94 130 ASP A O 1
ATOM 962 N N . GLY A 1 131 ? 21.049 -10.073 -6.107 1.00 88.31 131 GLY A N 1
ATOM 963 C CA . GLY A 1 131 ? 20.151 -10.645 -7.112 1.00 88.31 131 GLY A CA 1
ATOM 964 C C . GLY A 1 131 ? 19.280 -11.800 -6.610 1.00 88.31 131 GLY A C 1
ATOM 965 O O . GLY A 1 131 ? 18.441 -12.283 -7.373 1.00 88.31 131 GLY A O 1
ATOM 966 N N . THR A 1 132 ? 19.426 -12.218 -5.347 1.00 92.94 132 THR A N 1
ATOM 967 C CA . THR A 1 132 ? 18.481 -13.131 -4.690 1.00 92.94 132 THR A CA 1
ATOM 968 C C . THR A 1 132 ? 17.195 -12.396 -4.307 1.00 92.94 132 THR A C 1
ATOM 970 O O . THR A 1 132 ? 17.032 -11.197 -4.547 1.00 92.94 132 THR A O 1
ATOM 973 N N . PHE A 1 133 ? 16.253 -13.115 -3.711 1.00 94.81 133 PHE A N 1
ATOM 974 C CA . PHE A 1 133 ? 14.943 -12.614 -3.335 1.00 94.81 133 PHE A CA 1
ATOM 975 C C . PHE A 1 133 ? 14.664 -12.863 -1.858 1.00 94.81 133 PHE A C 1
ATOM 977 O O . PHE A 1 133 ? 15.284 -13.724 -1.226 1.00 94.81 133 PHE A O 1
ATOM 984 N N . SER A 1 134 ? 13.755 -12.068 -1.299 1.00 95.44 134 SER A N 1
ATOM 985 C CA . SER A 1 134 ? 13.204 -12.300 0.030 1.00 95.44 134 SER A CA 1
ATOM 986 C C . SER A 1 134 ? 11.707 -12.588 -0.024 1.00 95.44 134 SER A C 1
ATOM 988 O O . SER A 1 134 ? 10.971 -11.979 -0.814 1.00 95.44 134 SER A O 1
ATOM 990 N N . VAL A 1 135 ? 11.282 -13.544 0.801 1.00 95.81 135 VAL A N 1
ATOM 991 C CA . VAL A 1 135 ? 9.907 -14.046 0.895 1.00 95.81 135 VAL A CA 1
ATOM 992 C C . VAL A 1 135 ? 9.376 -13.762 2.294 1.00 95.81 135 VAL A C 1
ATOM 994 O O . VAL A 1 135 ? 9.995 -14.117 3.293 1.00 95.81 135 VAL A O 1
ATOM 997 N N . VAL A 1 136 ? 8.215 -13.110 2.358 1.00 95.88 136 VAL A N 1
ATOM 998 C CA . VAL A 1 136 ? 7.556 -12.729 3.612 1.00 95.88 136 VAL A CA 1
ATOM 999 C C . VAL A 1 136 ? 6.136 -13.292 3.588 1.00 95.88 136 VAL A C 1
ATOM 1001 O O . VAL A 1 136 ? 5.280 -12.688 2.932 1.00 95.88 136 VAL A O 1
ATOM 1004 N N . PRO A 1 137 ? 5.860 -14.425 4.257 1.00 94.94 137 PRO A N 1
ATOM 1005 C CA . PRO A 1 137 ? 4.502 -14.937 4.382 1.00 94.94 137 PRO A CA 1
ATOM 1006 C C . PRO A 1 137 ? 3.641 -14.020 5.262 1.00 94.94 137 PRO A C 1
ATOM 1008 O O . PRO A 1 137 ? 4.121 -13.309 6.155 1.00 94.94 137 PRO A O 1
ATOM 1011 N N . GLN A 1 138 ? 2.339 -14.019 5.006 1.00 93.44 138 GLN A N 1
ATOM 1012 C CA . GLN A 1 138 ? 1.378 -13.201 5.727 1.00 93.44 138 GLN A CA 1
ATOM 1013 C C . GLN A 1 138 ? 1.112 -13.778 7.127 1.00 93.44 138 GLN A C 1
ATOM 1015 O O . GLN A 1 138 ? 0.593 -14.874 7.290 1.00 93.44 138 GLN A O 1
ATOM 1020 N N . MET A 1 139 ? 1.436 -12.994 8.154 1.00 95.31 139 MET A N 1
ATOM 1021 C CA . MET A 1 139 ? 1.068 -13.231 9.563 1.00 95.31 139 MET A CA 1
ATOM 1022 C C . MET A 1 139 ? 0.111 -12.139 10.071 1.00 95.31 139 MET A C 1
ATOM 1024 O O . MET A 1 139 ? 0.577 -11.101 10.548 1.00 95.31 139 MET A O 1
ATOM 1028 N N . LYS A 1 140 ? -1.203 -12.271 9.847 1.00 95.50 140 LYS A N 1
ATOM 1029 C CA . LYS A 1 140 ? -2.160 -11.165 10.062 1.00 95.50 140 LYS A CA 1
ATOM 1030 C C . LYS A 1 140 ? -2.118 -10.643 11.497 1.00 95.50 140 LYS A C 1
ATOM 1032 O O . LYS A 1 140 ? -2.075 -11.432 12.435 1.00 95.50 140 LYS A O 1
ATOM 1037 N N . GLY A 1 141 ? -2.067 -9.320 11.666 1.00 95.69 141 GLY A N 1
ATOM 1038 C CA . GLY A 1 141 ? -1.893 -8.702 12.988 1.00 95.69 141 GLY A CA 1
ATOM 1039 C C . GLY A 1 141 ? -0.587 -9.086 13.705 1.00 95.69 141 GLY A C 1
ATOM 1040 O O . GLY A 1 141 ? -0.474 -8.916 14.910 1.00 95.69 141 GLY A O 1
ATOM 1041 N N . GLY A 1 142 ? 0.395 -9.652 12.998 1.00 95.38 142 GLY A N 1
ATOM 1042 C CA . GLY A 1 142 ? 1.603 -10.206 13.610 1.00 95.38 142 GLY A CA 1
ATOM 1043 C C . GLY A 1 142 ? 1.395 -11.532 14.348 1.00 95.38 142 GLY A C 1
ATOM 1044 O O . GLY A 1 142 ? 2.298 -11.975 15.057 1.00 95.38 142 GLY A O 1
ATOM 1045 N N . CYS A 1 143 ? 0.232 -12.168 14.189 1.00 95.38 143 CYS A N 1
ATOM 1046 C CA . CYS A 1 143 ? -0.107 -13.437 14.822 1.00 95.38 143 CYS A CA 1
ATOM 1047 C C . CYS A 1 143 ? 0.304 -14.629 13.950 1.00 95.38 143 CYS A C 1
ATOM 1049 O O . CYS A 1 143 ? 0.261 -14.573 12.720 1.00 95.38 143 CYS A O 1
ATOM 1051 N N . THR A 1 144 ? 0.680 -15.728 14.600 1.00 95.31 144 THR A N 1
ATOM 1052 C CA . THR A 1 144 ? 1.027 -16.996 13.950 1.00 95.31 144 THR A CA 1
ATOM 1053 C C . THR A 1 144 ? 0.749 -18.168 14.884 1.00 95.31 144 THR A C 1
ATOM 1055 O O . THR A 1 144 ? 0.663 -17.977 16.099 1.00 95.31 144 THR A O 1
ATOM 1058 N N . THR A 1 145 ? 0.608 -19.371 14.328 1.00 96.38 145 THR A N 1
ATOM 1059 C CA . THR A 1 145 ? 0.464 -20.612 15.100 1.00 96.38 145 THR A CA 1
ATOM 1060 C C . THR A 1 145 ? 1.787 -21.384 15.171 1.00 96.38 145 THR A C 1
ATOM 1062 O O . THR A 1 145 ? 2.670 -21.177 14.332 1.00 96.38 145 THR A O 1
ATOM 1065 N N . PRO A 1 146 ? 1.953 -22.308 16.136 1.00 97.88 146 PRO A N 1
ATOM 1066 C CA . PRO A 1 146 ? 3.106 -23.207 16.168 1.00 97.88 146 PRO A CA 1
ATOM 1067 C C . PRO A 1 146 ? 3.307 -23.991 14.863 1.00 97.88 146 PRO A C 1
ATOM 1069 O O . PRO A 1 146 ? 4.444 -24.180 14.439 1.00 97.88 146 PRO A O 1
ATOM 1072 N N . GLU A 1 147 ? 2.231 -24.419 14.202 1.00 97.12 147 GLU A N 1
ATOM 1073 C CA . GLU A 1 147 ? 2.274 -25.151 12.930 1.00 97.12 147 GLU A CA 1
ATOM 1074 C C . GLU A 1 147 ? 2.812 -24.271 11.799 1.00 97.12 147 GLU A C 1
ATOM 1076 O O . GLU A 1 147 ? 3.688 -24.702 11.053 1.00 97.12 147 GLU A O 1
ATOM 1081 N N . GLN A 1 148 ? 2.346 -23.022 11.702 1.00 96.62 148 GLN A N 1
ATOM 1082 C CA . GLN A 1 148 ? 2.873 -22.056 10.734 1.00 96.62 148 GLN A CA 1
ATOM 1083 C C . GLN A 1 148 ? 4.350 -21.743 10.998 1.00 96.62 148 GLN A C 1
ATOM 1085 O O . GLN A 1 148 ? 5.142 -21.687 10.060 1.00 96.62 148 GLN A O 1
ATOM 1090 N N . LEU A 1 149 ? 4.746 -21.584 12.265 1.00 97.50 149 LEU A N 1
ATOM 1091 C CA . LEU A 1 149 ? 6.148 -21.373 12.633 1.00 97.50 149 LEU A CA 1
ATOM 1092 C C . LEU A 1 149 ? 7.033 -22.563 12.256 1.00 97.50 149 LEU A C 1
ATOM 1094 O O . LEU A 1 149 ? 8.114 -22.352 11.708 1.00 97.50 149 LEU A O 1
ATOM 1098 N N . ARG A 1 150 ? 6.577 -23.798 12.511 1.00 98.00 150 ARG A N 1
ATOM 1099 C CA . ARG A 1 150 ? 7.278 -25.015 12.071 1.00 98.00 150 ARG A CA 1
ATOM 1100 C C . ARG A 1 150 ? 7.416 -25.039 10.560 1.00 98.00 150 ARG A C 1
ATOM 1102 O O . ARG A 1 150 ? 8.522 -25.208 10.076 1.00 98.00 150 ARG A O 1
ATOM 1109 N N . ARG A 1 151 ? 6.341 -24.751 9.825 1.00 97.25 151 ARG A N 1
ATOM 1110 C CA . ARG A 1 151 ? 6.374 -24.705 8.362 1.00 97.25 151 ARG A CA 1
ATOM 1111 C C . ARG A 1 151 ? 7.386 -23.686 7.828 1.00 97.25 151 ARG A C 1
ATOM 1113 O O . ARG A 1 151 ? 8.146 -23.999 6.919 1.00 97.25 151 ARG A O 1
ATOM 1120 N N . ILE A 1 152 ? 7.437 -22.484 8.408 1.00 97.75 152 ILE A N 1
ATOM 1121 C CA . ILE A 1 152 ? 8.436 -21.466 8.046 1.00 97.75 152 ILE A CA 1
ATOM 1122 C C . ILE A 1 152 ? 9.860 -21.970 8.326 1.00 97.75 152 ILE A C 1
ATOM 1124 O O . ILE A 1 152 ? 10.744 -21.753 7.498 1.00 97.75 152 ILE A O 1
ATOM 1128 N N . ALA A 1 153 ? 10.085 -22.640 9.461 1.00 98.12 153 ALA A N 1
ATOM 1129 C CA . ALA A 1 153 ? 11.383 -23.223 9.801 1.00 98.12 153 ALA A CA 1
ATOM 1130 C C . ALA A 1 153 ? 11.773 -24.361 8.840 1.00 98.12 153 ALA A C 1
ATOM 1132 O O . ALA A 1 153 ? 12.874 -24.339 8.298 1.00 98.12 153 ALA A O 1
ATOM 1133 N N . ASP A 1 154 ? 10.852 -25.279 8.544 1.00 98.31 154 ASP A N 1
ATOM 1134 C CA . ASP A 1 154 ? 11.066 -26.398 7.621 1.00 98.31 154 ASP A CA 1
ATOM 1135 C C . ASP A 1 154 ? 11.423 -25.896 6.211 1.00 98.31 154 ASP A C 1
ATOM 1137 O O . ASP A 1 154 ? 12.324 -26.426 5.560 1.00 98.31 154 ASP A O 1
ATOM 114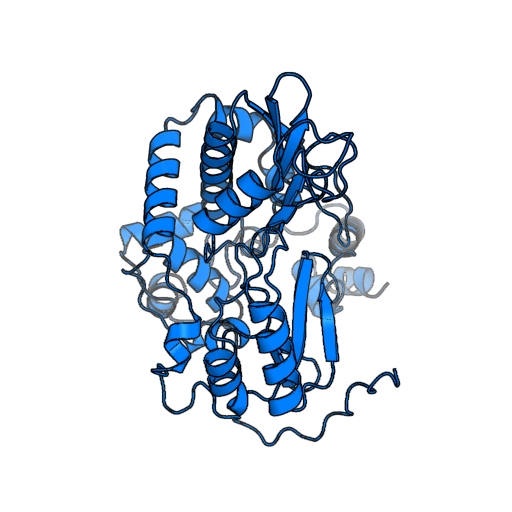1 N N . VAL A 1 155 ? 10.756 -24.835 5.740 1.00 98.12 155 VAL A N 1
ATOM 1142 C CA . VAL A 1 155 ? 11.098 -24.160 4.477 1.00 98.12 155 VAL A CA 1
ATOM 1143 C C . VAL A 1 155 ? 12.477 -23.511 4.562 1.00 98.12 155 VAL A C 1
ATOM 1145 O O . VAL A 1 155 ? 13.275 -23.650 3.634 1.00 98.12 155 VAL A O 1
ATOM 1148 N N . ALA A 1 156 ? 12.785 -22.809 5.653 1.00 97.88 156 ALA A N 1
ATOM 1149 C CA . ALA A 1 156 ? 14.090 -22.181 5.821 1.00 97.88 156 ALA A CA 1
ATOM 1150 C C . ALA A 1 156 ? 15.230 -23.212 5.736 1.00 97.88 156 ALA A C 1
ATOM 1152 O O . ALA A 1 156 ? 16.188 -22.989 4.993 1.00 97.88 156 ALA A O 1
ATOM 1153 N N . ASP A 1 157 ? 15.080 -24.361 6.394 1.00 98.00 157 ASP A N 1
ATOM 1154 C CA . ASP A 1 157 ? 16.053 -25.456 6.359 1.00 98.00 157 ASP A CA 1
ATOM 1155 C C . ASP A 1 157 ? 16.127 -26.112 4.972 1.00 98.00 157 ASP A C 1
ATOM 1157 O O . ASP A 1 157 ? 17.215 -26.250 4.404 1.00 98.00 157 ASP A O 1
ATOM 1161 N N . LYS A 1 158 ? 14.979 -26.466 4.374 1.00 98.00 158 LYS A N 1
ATOM 1162 C CA . LYS A 1 158 ? 14.900 -27.154 3.070 1.00 98.00 158 LYS A CA 1
ATOM 1163 C C . LYS A 1 158 ? 15.575 -26.374 1.941 1.00 98.00 158 LYS A C 1
ATOM 1165 O O . LYS A 1 158 ? 16.200 -26.981 1.071 1.00 98.00 158 LYS A O 1
ATOM 1170 N N . TYR A 1 159 ? 15.445 -25.049 1.944 1.00 96.06 159 TYR A N 1
ATOM 1171 C CA . TYR A 1 159 ? 16.033 -24.173 0.925 1.00 96.06 159 TYR A CA 1
ATOM 1172 C C . TYR A 1 159 ? 17.345 -23.522 1.367 1.00 96.06 159 TYR A C 1
ATOM 1174 O O . TYR A 1 159 ? 17.849 -22.653 0.654 1.00 96.06 159 TYR A O 1
ATOM 1182 N N . ALA A 1 160 ? 17.901 -23.942 2.511 1.00 94.94 160 ALA A N 1
ATOM 1183 C CA . ALA A 1 160 ? 19.122 -23.396 3.098 1.00 94.94 160 ALA A CA 1
ATOM 1184 C C . ALA A 1 160 ? 19.107 -21.856 3.152 1.00 94.94 160 ALA A C 1
ATOM 1186 O O . ALA A 1 160 ? 20.064 -21.201 2.733 1.00 94.94 160 ALA A O 1
ATOM 1187 N N . VAL A 1 161 ? 17.993 -21.278 3.622 1.00 95.25 161 VAL A N 1
ATOM 1188 C CA . VAL A 1 161 ? 17.780 -19.828 3.704 1.00 95.25 161 VAL A CA 1
ATOM 1189 C C . VAL A 1 161 ? 18.861 -19.207 4.600 1.00 95.25 161 VAL A C 1
ATOM 1191 O O . VAL A 1 161 ? 18.887 -19.485 5.798 1.00 95.25 161 VAL A O 1
ATOM 1194 N N . PRO A 1 162 ? 19.729 -18.325 4.066 1.00 92.56 162 PRO A N 1
ATOM 1195 C CA . PRO A 1 162 ? 20.855 -17.778 4.827 1.00 92.56 162 PRO A CA 1
ATOM 1196 C C . PRO A 1 162 ? 20.473 -16.955 6.062 1.00 92.56 162 PRO A C 1
ATOM 1198 O O . PRO A 1 162 ? 21.256 -16.857 7.007 1.00 92.56 162 PRO A O 1
ATOM 1201 N N . LEU A 1 163 ? 19.309 -16.297 6.044 1.00 94.25 163 LEU A N 1
ATOM 1202 C CA . LEU A 1 163 ? 18.852 -15.461 7.150 1.00 94.25 163 LEU A CA 1
ATOM 1203 C C . LEU A 1 163 ? 17.327 -15.464 7.270 1.00 94.25 163 LEU A C 1
ATOM 1205 O O . LEU A 1 163 ? 16.616 -15.058 6.351 1.00 94.25 163 LEU A O 1
ATOM 1209 N N . VAL A 1 164 ? 16.848 -15.802 8.465 1.00 96.50 164 VAL A N 1
ATOM 1210 C CA . VAL A 1 164 ? 15.458 -15.616 8.892 1.00 96.50 164 VAL A CA 1
ATOM 1211 C C . VAL A 1 164 ? 15.395 -14.406 9.824 1.00 96.50 164 VAL A C 1
ATOM 1213 O O . VAL A 1 164 ? 16.082 -14.365 10.846 1.00 96.50 164 VAL A O 1
ATOM 1216 N N . LYS A 1 165 ? 14.607 -13.381 9.480 1.00 96.50 165 LYS A N 1
ATOM 1217 C CA . LYS A 1 165 ? 14.602 -12.100 10.207 1.00 96.50 165 LYS A CA 1
ATOM 1218 C C . LYS A 1 165 ? 13.202 -11.650 10.608 1.00 96.50 165 LYS A C 1
ATOM 1220 O O . LYS A 1 165 ? 12.314 -11.529 9.772 1.00 96.50 165 LYS A O 1
ATOM 1225 N N . LEU A 1 166 ? 13.039 -11.263 11.873 1.00 96.50 166 LEU A N 1
ATOM 1226 C CA . LEU A 1 166 ? 11.853 -10.534 12.323 1.00 96.50 166 LEU A CA 1
ATOM 1227 C C . LEU A 1 166 ? 11.861 -9.094 11.793 1.00 96.50 166 LEU A C 1
ATOM 1229 O O . LEU A 1 166 ? 12.836 -8.350 11.944 1.00 96.50 166 LEU A O 1
ATOM 1233 N N . THR A 1 167 ? 10.756 -8.685 11.179 1.00 94.69 167 THR A N 1
ATOM 1234 C CA . THR A 1 167 ? 10.594 -7.354 10.588 1.00 94.69 167 THR A CA 1
ATOM 1235 C C . THR A 1 167 ? 9.907 -6.388 11.550 1.00 94.69 167 THR A C 1
ATOM 1237 O O . THR A 1 167 ? 9.137 -6.773 12.429 1.00 94.69 167 THR A O 1
ATOM 1240 N N . GLY A 1 168 ? 10.094 -5.084 11.327 1.00 91.88 168 GLY A N 1
ATOM 1241 C CA . GLY A 1 168 ? 9.393 -4.045 12.093 1.00 91.88 168 GLY A CA 1
ATOM 1242 C C . GLY A 1 168 ? 7.866 -4.019 11.901 1.00 91.88 168 GLY A C 1
ATOM 1243 O O . GLY A 1 168 ? 7.191 -3.270 12.603 1.00 91.88 168 GLY A O 1
ATOM 1244 N N . GLY A 1 169 ? 7.327 -4.800 10.956 1.00 92.81 169 GLY A N 1
ATOM 1245 C CA . GLY A 1 169 ? 5.890 -4.990 10.721 1.00 92.81 169 GLY A CA 1
ATOM 1246 C C . GLY A 1 169 ? 5.328 -6.275 11.339 1.00 92.81 169 GLY A C 1
ATOM 1247 O O . GLY A 1 169 ? 4.276 -6.724 10.895 1.00 92.81 169 GLY A O 1
ATOM 1248 N N . GLN A 1 170 ? 6.044 -6.874 12.304 1.00 95.69 170 GLN A N 1
ATOM 1249 C CA . GLN A 1 170 ? 5.688 -8.147 12.950 1.00 95.69 170 GLN A CA 1
ATOM 1250 C C . GLN A 1 170 ? 5.531 -9.300 11.947 1.00 95.69 170 GLN A C 1
ATOM 1252 O O . GLN A 1 170 ? 4.560 -10.043 11.977 1.00 95.69 170 GLN A O 1
ATOM 1257 N N . ARG A 1 171 ? 6.492 -9.429 11.026 1.00 95.44 171 ARG A N 1
ATOM 1258 C CA . ARG A 1 171 ? 6.572 -10.552 10.072 1.00 95.44 171 ARG A CA 1
ATOM 1259 C C . ARG A 1 171 ? 7.900 -11.273 10.177 1.00 95.44 171 ARG A C 1
ATOM 1261 O O . ARG A 1 171 ? 8.856 -10.691 10.690 1.00 95.44 171 ARG A O 1
ATOM 1268 N N . ILE A 1 172 ? 7.961 -12.471 9.613 1.00 97.38 172 ILE A N 1
ATOM 1269 C CA . ILE A 1 172 ? 9.196 -13.219 9.382 1.00 97.38 172 ILE A CA 1
ATOM 1270 C C . ILE A 1 172 ? 9.585 -13.067 7.907 1.00 97.38 172 ILE A C 1
ATOM 1272 O O . ILE A 1 172 ? 8.752 -13.248 7.026 1.00 97.38 172 ILE A O 1
ATOM 1276 N N . ASP A 1 173 ? 10.832 -12.685 7.650 1.00 97.19 173 ASP A N 1
ATOM 1277 C CA . ASP A 1 173 ? 11.410 -12.508 6.315 1.00 97.19 173 ASP A CA 1
ATOM 1278 C C . ASP A 1 173 ? 12.470 -13.586 6.080 1.00 97.19 173 ASP A C 1
ATOM 1280 O O . ASP A 1 173 ? 13.369 -13.754 6.909 1.00 97.19 173 ASP A O 1
ATOM 1284 N N . LEU A 1 174 ? 12.337 -14.317 4.975 1.00 97.56 174 LEU A N 1
ATOM 1285 C CA . LEU A 1 174 ? 13.268 -15.345 4.517 1.00 97.56 174 LEU A CA 1
ATOM 1286 C C . LEU A 1 174 ? 14.160 -14.736 3.434 1.00 97.56 174 LEU A C 1
ATOM 1288 O O . LEU A 1 174 ? 13.703 -14.513 2.311 1.00 97.56 174 LEU A O 1
ATOM 1292 N N . LEU A 1 175 ? 15.416 -14.432 3.767 1.00 95.69 175 LEU A N 1
ATOM 1293 C CA . LEU A 1 175 ? 16.338 -13.716 2.884 1.00 95.69 175 LEU A CA 1
ATOM 1294 C C . LEU A 1 175 ? 17.382 -14.654 2.282 1.00 95.69 175 LEU A C 1
ATOM 1296 O O . LEU A 1 175 ? 18.083 -15.348 3.009 1.00 95.69 175 LEU A O 1
ATOM 1300 N N . GLY A 1 176 ? 17.547 -14.570 0.962 1.00 93.75 176 GLY A N 1
ATOM 1301 C CA . GLY A 1 176 ? 18.637 -15.199 0.206 1.00 93.75 176 GLY A CA 1
ATOM 1302 C C . GLY A 1 176 ? 18.149 -16.264 -0.772 1.00 93.75 176 GLY A C 1
ATOM 1303 O O . GLY A 1 176 ? 18.910 -17.138 -1.170 1.00 93.75 176 GLY A O 1
ATOM 1304 N N . ILE A 1 177 ? 16.869 -16.219 -1.140 1.00 94.19 177 ILE A N 1
ATOM 1305 C CA . ILE A 1 177 ? 16.217 -17.249 -1.943 1.00 94.19 177 ILE A CA 1
ATOM 1306 C C . ILE A 1 177 ? 16.506 -16.998 -3.420 1.00 94.19 177 ILE A C 1
ATOM 1308 O O . ILE A 1 177 ? 16.334 -15.884 -3.924 1.00 94.19 177 ILE A O 1
ATOM 1312 N N . ARG A 1 178 ? 16.935 -18.033 -4.142 1.00 92.00 178 ARG A N 1
ATOM 1313 C CA . ARG A 1 178 ? 17.144 -17.943 -5.591 1.00 92.00 178 ARG A CA 1
ATOM 1314 C C . ARG A 1 178 ? 15.812 -17.824 -6.321 1.00 92.00 178 ARG A C 1
ATOM 1316 O O . ARG A 1 178 ? 14.810 -18.407 -5.916 1.00 92.00 178 ARG A O 1
ATOM 1323 N N . LYS A 1 179 ? 15.808 -17.093 -7.435 1.00 92.00 179 LYS A N 1
ATOM 1324 C CA . LYS A 1 179 ? 14.589 -16.801 -8.201 1.00 92.00 179 LYS A CA 1
ATOM 1325 C C . LYS A 1 179 ? 13.857 -18.075 -8.639 1.00 92.00 179 LYS A C 1
ATOM 1327 O O . LYS A 1 179 ? 12.636 -18.141 -8.543 1.00 92.00 179 LYS A O 1
ATOM 1332 N N . GLU A 1 180 ? 14.607 -19.073 -9.095 1.00 91.44 180 GLU A N 1
ATOM 1333 C CA . GLU A 1 180 ? 14.093 -20.363 -9.560 1.00 91.44 180 GLU A CA 1
ATOM 1334 C C . GLU A 1 180 ? 13.485 -21.230 -8.450 1.00 91.44 180 GLU A C 1
ATOM 1336 O O . GLU A 1 180 ? 12.667 -22.102 -8.741 1.00 91.44 180 GLU A O 1
ATOM 1341 N N . ASP A 1 181 ? 13.853 -20.975 -7.193 1.00 93.19 181 ASP A N 1
ATOM 1342 C CA . ASP A 1 181 ? 13.334 -21.694 -6.030 1.00 93.19 181 ASP A CA 1
ATOM 1343 C C . ASP A 1 181 ? 12.054 -21.043 -5.482 1.00 93.19 181 ASP A C 1
ATOM 1345 O O . ASP A 1 181 ? 11.300 -21.711 -4.775 1.00 93.19 181 ASP A O 1
ATOM 1349 N N . LEU A 1 182 ? 11.759 -19.784 -5.854 1.00 93.75 182 LEU A N 1
ATOM 1350 C CA . LEU A 1 182 ? 10.578 -19.049 -5.383 1.00 93.75 182 LEU A CA 1
ATOM 1351 C C . LEU A 1 182 ? 9.285 -19.859 -5.522 1.00 93.75 182 LEU A C 1
ATOM 1353 O O . LEU A 1 182 ? 8.541 -19.903 -4.541 1.00 93.75 182 LEU A O 1
ATOM 1357 N N . PRO A 1 183 ? 9.016 -20.553 -6.652 1.00 92.06 183 PRO A N 1
ATOM 1358 C CA . PRO A 1 183 ? 7.783 -21.304 -6.750 1.00 92.06 183 PRO A CA 1
ATOM 1359 C C . PRO A 1 183 ? 7.661 -22.445 -5.738 1.00 92.06 183 PRO A C 1
ATOM 1361 O O . PRO A 1 183 ? 6.602 -22.710 -5.180 1.00 92.06 183 PRO A O 1
ATOM 1364 N N . LYS A 1 184 ? 8.766 -23.133 -5.467 1.00 93.69 184 LYS A N 1
ATOM 1365 C CA . LYS A 1 184 ? 8.748 -24.274 -4.554 1.00 93.69 184 LYS A CA 1
ATOM 1366 C C . LYS A 1 184 ? 8.705 -23.814 -3.097 1.00 93.69 184 LYS A C 1
ATOM 1368 O O . LYS A 1 184 ? 7.982 -24.401 -2.302 1.00 93.69 184 LYS A O 1
ATOM 1373 N N . VAL A 1 185 ? 9.414 -22.729 -2.772 1.00 95.06 185 VAL A N 1
ATOM 1374 C CA . VAL A 1 185 ? 9.375 -22.094 -1.446 1.00 95.06 185 VAL A CA 1
ATOM 1375 C C . VAL A 1 185 ? 7.950 -21.739 -1.069 1.00 95.06 185 VAL A C 1
ATOM 1377 O O . VAL A 1 185 ? 7.491 -22.096 0.010 1.00 95.06 185 VAL A O 1
ATOM 1380 N N . TRP A 1 186 ? 7.244 -21.027 -1.941 1.00 93.62 186 TRP A N 1
ATOM 1381 C CA . TRP A 1 186 ? 5.896 -20.606 -1.615 1.00 93.62 186 TRP A CA 1
ATOM 1382 C C . TRP A 1 186 ? 4.897 -21.775 -1.602 1.00 93.62 186 TRP A C 1
ATOM 1384 O O . TRP A 1 186 ? 3.989 -21.771 -0.774 1.00 93.62 186 TRP A O 1
ATOM 1394 N N . ALA A 1 187 ? 5.077 -22.787 -2.460 1.00 93.12 187 ALA A N 1
ATOM 1395 C CA . ALA A 1 187 ? 4.276 -24.012 -2.412 1.00 93.12 187 ALA A CA 1
ATOM 1396 C C . ALA A 1 187 ? 4.440 -24.748 -1.073 1.00 93.12 187 ALA A C 1
ATOM 1398 O O . ALA A 1 187 ? 3.454 -25.191 -0.497 1.00 93.12 187 ALA A O 1
ATOM 1399 N N . ASP A 1 188 ? 5.668 -24.841 -0.556 1.00 95.12 188 ASP A N 1
ATOM 1400 C CA . ASP A 1 188 ? 5.928 -25.462 0.745 1.00 95.12 188 ASP A CA 1
ATOM 1401 C C . ASP A 1 188 ? 5.481 -24.578 1.922 1.00 95.12 188 ASP A C 1
ATOM 1403 O O . ASP A 1 188 ? 5.083 -25.101 2.963 1.00 95.12 188 ASP A O 1
ATOM 1407 N N . LEU A 1 189 ? 5.538 -23.245 1.778 1.00 94.69 189 LEU A N 1
ATOM 1408 C CA . LEU A 1 189 ? 4.986 -22.315 2.767 1.00 94.69 189 LEU A CA 1
ATOM 1409 C C . LEU A 1 189 ? 3.468 -22.422 2.846 1.00 94.69 189 LEU A C 1
ATOM 1411 O O . LEU A 1 189 ? 2.938 -22.309 3.947 1.00 94.69 189 LEU A O 1
ATOM 1415 N N . ASP A 1 190 ? 2.767 -22.599 1.721 1.00 92.31 190 ASP A N 1
ATOM 1416 C CA . ASP A 1 190 ? 1.301 -22.726 1.679 1.00 92.31 190 ASP A CA 1
ATOM 1417 C C . ASP A 1 190 ? 0.616 -21.674 2.589 1.00 92.31 190 ASP A C 1
ATOM 1419 O O . ASP A 1 190 ? -0.235 -21.943 3.436 1.00 92.31 190 ASP A O 1
ATOM 1423 N N . MET A 1 191 ? 1.128 -20.447 2.502 1.00 92.56 191 MET A N 1
ATOM 1424 C CA . MET A 1 191 ? 0.734 -19.290 3.296 1.00 92.56 191 MET A CA 1
ATOM 1425 C C . MET A 1 191 ? 0.606 -18.098 2.351 1.00 92.56 191 MET A C 1
ATOM 1427 O O . MET A 1 191 ? 1.462 -17.950 1.472 1.00 92.56 191 MET A O 1
ATOM 1431 N N . PRO A 1 192 ? -0.383 -17.208 2.557 1.00 91.31 192 PRO A N 1
ATOM 1432 C CA . PRO A 1 192 ? -0.562 -16.072 1.670 1.00 91.31 192 PRO A CA 1
ATOM 1433 C C . PRO A 1 192 ? 0.643 -15.144 1.623 1.00 91.31 192 PRO A C 1
ATOM 1435 O O . PRO A 1 192 ? 1.402 -15.023 2.594 1.00 91.31 192 PRO A O 1
ATOM 1438 N N . SER A 1 193 ? 0.797 -14.425 0.514 1.00 91.44 193 SER A N 1
ATOM 1439 C CA . SER A 1 193 ? 1.848 -13.416 0.411 1.00 91.44 193 SER A CA 1
ATOM 1440 C C . SER A 1 193 ? 1.633 -12.249 1.381 1.00 91.44 193 SER A C 1
ATOM 1442 O O . SER A 1 193 ? 0.543 -11.694 1.501 1.00 91.44 193 SER A O 1
ATOM 1444 N N . GLY A 1 194 ? 2.702 -11.806 2.047 1.00 90.94 194 GLY A N 1
ATOM 1445 C CA . GLY A 1 194 ? 2.698 -10.610 2.896 1.00 90.94 194 GLY A CA 1
ATOM 1446 C C . GLY A 1 194 ? 2.915 -9.290 2.142 1.00 90.94 194 GLY A C 1
ATOM 1447 O O . GLY A 1 194 ? 3.087 -8.253 2.783 1.00 90.94 194 GLY A O 1
ATOM 1448 N N . TYR A 1 195 ? 2.989 -9.303 0.803 1.00 89.88 195 TYR A N 1
ATOM 1449 C CA . TYR A 1 195 ? 3.136 -8.112 -0.059 1.00 89.88 195 TYR A CA 1
ATOM 1450 C C . TYR A 1 195 ? 4.310 -7.175 0.295 1.00 89.88 195 TYR A C 1
ATOM 1452 O O . TYR A 1 195 ? 4.320 -5.986 -0.043 1.00 89.88 195 TYR A O 1
ATOM 1460 N N . ALA A 1 196 ? 5.355 -7.685 0.955 1.00 87.38 196 ALA A N 1
ATOM 1461 C CA . ALA A 1 196 ? 6.491 -6.876 1.408 1.00 87.38 196 ALA A CA 1
ATOM 1462 C C . ALA A 1 196 ? 7.253 -6.178 0.257 1.00 87.38 196 ALA A C 1
ATOM 1464 O O . ALA A 1 196 ? 7.951 -5.177 0.478 1.00 87.38 196 ALA A O 1
ATOM 1465 N N . TYR A 1 197 ? 7.078 -6.665 -0.971 1.00 87.44 197 TYR A N 1
ATOM 1466 C CA . TYR A 1 197 ? 7.725 -6.197 -2.191 1.00 87.44 197 TYR A CA 1
ATOM 1467 C C . TYR A 1 197 ? 6.964 -5.057 -2.905 1.00 87.44 197 TYR A C 1
ATOM 1469 O O . TYR A 1 197 ? 7.608 -4.168 -3.470 1.00 87.44 197 TYR A O 1
ATOM 1477 N N . GLY A 1 198 ? 5.630 -5.020 -2.814 1.00 87.62 198 GLY A N 1
ATOM 1478 C CA . GLY A 1 198 ? 4.766 -4.184 -3.659 1.00 87.62 198 GLY A CA 1
ATOM 1479 C C . GLY A 1 198 ? 4.610 -2.727 -3.209 1.00 87.62 198 GLY A C 1
ATOM 1480 O O . GLY A 1 198 ? 4.968 -2.338 -2.081 1.00 87.62 198 GLY A O 1
ATOM 1481 N N . LYS A 1 199 ? 4.075 -1.891 -4.108 1.00 92.69 199 LYS A N 1
ATOM 1482 C CA . LYS A 1 199 ? 3.473 -0.585 -3.774 1.00 92.69 199 LYS A CA 1
ATOM 1483 C C . LYS A 1 199 ? 1.995 -0.805 -3.452 1.00 92.69 199 LYS A C 1
ATOM 1485 O O . LYS A 1 199 ? 1.111 -0.623 -4.273 1.00 92.69 199 LYS A O 1
ATOM 1490 N N . SER A 1 200 ? 1.770 -1.282 -2.242 1.00 92.12 200 SER A N 1
ATOM 1491 C CA . SER A 1 200 ? 0.472 -1.781 -1.808 1.00 92.12 200 SER A CA 1
ATOM 1492 C C . SER A 1 200 ? 0.314 -1.644 -0.298 1.00 92.12 200 SER A C 1
ATOM 1494 O O . SER A 1 200 ? 1.254 -1.263 0.423 1.00 92.12 200 SER A O 1
ATOM 1496 N N . PHE A 1 201 ? -0.875 -1.999 0.174 1.00 94.25 201 PHE A N 1
ATOM 1497 C CA . PHE A 1 201 ? -1.123 -2.412 1.544 1.00 94.25 201 PHE A CA 1
ATOM 1498 C C . PHE A 1 201 ? -0.177 -3.554 1.925 1.00 94.25 201 PHE A C 1
ATOM 1500 O O . PHE A 1 201 ? -0.082 -4.556 1.217 1.00 94.25 201 PHE A O 1
ATOM 1507 N N . ARG A 1 202 ? 0.557 -3.388 3.033 1.00 91.88 202 ARG A N 1
ATOM 1508 C CA . ARG A 1 202 ? 1.545 -4.381 3.482 1.00 91.88 202 ARG A CA 1
ATOM 1509 C C . ARG A 1 202 ? 1.120 -5.125 4.735 1.00 91.88 202 ARG A C 1
ATOM 1511 O O . ARG A 1 202 ? 0.895 -6.322 4.699 1.00 91.88 202 ARG A O 1
ATOM 1518 N N . THR A 1 203 ? 1.084 -4.427 5.864 1.00 93.19 203 THR A N 1
ATOM 1519 C CA . THR A 1 203 ? 0.935 -5.059 7.180 1.00 93.19 203 THR A CA 1
ATOM 1520 C C . THR A 1 203 ? 0.142 -4.166 8.109 1.00 93.19 203 THR A C 1
ATOM 1522 O O . THR A 1 203 ? 0.382 -2.951 8.127 1.00 93.19 203 THR A O 1
ATOM 1525 N N . VAL A 1 204 ? -0.674 -4.774 8.968 1.00 97.88 204 VAL A N 1
ATOM 1526 C CA . VAL A 1 204 ? -1.194 -4.118 10.167 1.00 97.88 204 VAL A CA 1
ATOM 1527 C C . VAL A 1 204 ? -0.389 -4.605 11.370 1.00 97.88 204 VAL A C 1
ATOM 1529 O O . VAL A 1 204 ? -0.399 -5.790 11.690 1.00 97.88 204 VAL A O 1
ATOM 1532 N N . LYS A 1 205 ? 0.363 -3.699 12.004 1.00 97.81 205 LYS A N 1
ATOM 1533 C CA . LYS A 1 205 ? 1.082 -3.978 13.258 1.00 97.81 205 LYS A CA 1
ATOM 1534 C C . LYS A 1 205 ? 0.108 -3.828 14.427 1.00 97.81 205 LYS A C 1
ATOM 1536 O O . LYS A 1 205 ? -0.561 -2.800 14.507 1.00 97.81 205 LYS A O 1
ATOM 1541 N N . THR A 1 206 ? 0.047 -4.783 15.345 1.00 98.50 206 THR A N 1
ATOM 1542 C CA . THR A 1 206 ? -0.814 -4.685 16.534 1.00 98.50 206 THR A CA 1
ATOM 1543 C C . THR A 1 206 ? -0.011 -4.788 17.824 1.00 98.50 206 THR A C 1
ATOM 1545 O O . THR A 1 206 ? 1.157 -5.176 17.837 1.00 98.50 206 THR A O 1
ATOM 1548 N N . CYS A 1 207 ? -0.604 -4.380 18.941 1.00 97.50 207 CYS A N 1
ATOM 1549 C CA . CYS A 1 207 ? -0.165 -4.861 20.247 1.00 97.50 207 CYS A CA 1
ATOM 1550 C C . CYS A 1 207 ? -1.113 -5.965 20.719 1.00 97.50 207 CYS A C 1
ATOM 1552 O O . CYS A 1 207 ? -2.136 -6.213 20.089 1.00 97.50 207 CYS A O 1
ATOM 1554 N N . VAL A 1 208 ? -0.800 -6.585 21.856 1.00 96.81 208 VAL A N 1
ATOM 1555 C CA . VAL A 1 208 ? -1.587 -7.704 22.402 1.00 96.81 208 VAL A CA 1
ATOM 1556 C C . VAL A 1 208 ? -2.986 -7.310 22.912 1.00 96.81 208 VAL A C 1
ATOM 1558 O O . VAL A 1 208 ? -3.697 -8.164 23.422 1.00 96.81 208 VAL A O 1
ATOM 1561 N N . GLY A 1 209 ? -3.372 -6.031 22.802 1.00 96.12 209 GLY A N 1
ATOM 1562 C CA . GLY A 1 209 ? -4.733 -5.560 23.071 1.00 96.12 209 GLY A CA 1
ATOM 1563 C C . GLY A 1 209 ? -5.233 -5.800 24.496 1.00 96.12 209 GLY A C 1
ATOM 1564 O O . GLY A 1 209 ? -4.450 -6.047 25.418 1.00 96.12 209 GLY A O 1
ATOM 1565 N N . SER A 1 210 ? -6.552 -5.702 24.667 1.00 96.38 210 SER A N 1
ATOM 1566 C CA . SER A 1 210 ? -7.269 -6.070 25.896 1.00 96.38 210 SER A CA 1
ATOM 1567 C C . SER A 1 210 ? -7.249 -7.571 26.196 1.00 96.38 210 SER A C 1
ATOM 1569 O O . SER A 1 210 ? -7.522 -7.945 27.331 1.00 96.38 210 SER A O 1
ATOM 1571 N N . ASP A 1 211 ? -6.883 -8.416 25.227 1.00 94.19 211 ASP A N 1
ATOM 1572 C CA . ASP A 1 211 ? -6.800 -9.871 25.414 1.00 94.19 211 ASP A CA 1
ATOM 1573 C C . ASP A 1 211 ? -5.761 -10.261 26.471 1.00 94.19 211 ASP A C 1
ATOM 1575 O O . ASP A 1 211 ? -5.985 -11.162 27.276 1.00 94.19 211 ASP A O 1
ATOM 1579 N N . TYR A 1 212 ? -4.611 -9.573 26.476 1.00 96.00 212 TYR A N 1
ATOM 1580 C CA . TYR A 1 212 ? -3.482 -9.924 27.346 1.00 96.00 212 TYR A CA 1
ATOM 1581 C C . TYR A 1 212 ? -2.907 -8.744 28.133 1.00 96.00 212 TYR A C 1
ATOM 1583 O O . TYR A 1 212 ? -2.308 -8.936 29.194 1.00 96.00 212 TYR A O 1
ATOM 1591 N N . CYS A 1 213 ? -3.015 -7.509 27.632 1.00 97.38 213 CYS A N 1
ATOM 1592 C CA . CYS A 1 213 ? -2.422 -6.362 28.312 1.00 97.38 213 CYS A CA 1
ATOM 1593 C C . CYS A 1 213 ? -3.371 -5.821 29.380 1.00 97.38 213 CYS A C 1
ATOM 1595 O O . CYS A 1 213 ? -4.457 -5.349 29.065 1.00 97.38 213 CYS A O 1
ATOM 1597 N N . ARG A 1 214 ? -2.895 -5.708 30.625 1.00 96.62 214 ARG A N 1
ATOM 1598 C CA . ARG A 1 214 ? -3.643 -5.065 31.726 1.00 96.62 214 ARG A CA 1
ATOM 1599 C C . ARG A 1 214 ? -4.021 -3.591 31.500 1.00 96.62 214 ARG A C 1
ATOM 1601 O O . ARG A 1 214 ? -4.725 -3.017 32.318 1.00 96.62 214 ARG A O 1
ATOM 1608 N N . PHE A 1 215 ? -3.472 -2.955 30.463 1.00 96.25 215 PHE A N 1
ATOM 1609 C CA . PHE A 1 215 ? -3.771 -1.573 30.068 1.00 96.25 215 PHE A CA 1
ATOM 1610 C C . PHE A 1 215 ? -4.563 -1.486 28.761 1.00 96.25 215 PHE A C 1
ATOM 1612 O O . PHE A 1 215 ? -4.831 -0.379 28.299 1.00 96.25 215 PHE A O 1
ATOM 1619 N N . GLY A 1 216 ? -4.848 -2.620 28.118 1.00 96.06 216 GLY A N 1
ATOM 1620 C CA . GLY A 1 216 ? -5.629 -2.649 26.892 1.00 96.06 216 GLY A CA 1
ATOM 1621 C C . GLY A 1 216 ? -7.070 -2.250 27.187 1.00 96.06 216 GLY A C 1
ATOM 1622 O O . GLY A 1 216 ? -7.722 -2.869 28.019 1.00 96.06 216 GLY A O 1
ATOM 1623 N N . VAL A 1 217 ? -7.545 -1.213 26.503 1.00 97.25 217 VAL A N 1
ATOM 1624 C CA . VAL A 1 217 ? -8.931 -0.723 26.560 1.00 97.25 217 VAL A CA 1
ATOM 1625 C C . VAL A 1 217 ? -9.731 -1.104 25.311 1.00 97.25 217 VAL A C 1
ATOM 1627 O O . VAL A 1 217 ? -10.934 -0.883 25.268 1.00 97.25 217 VAL A O 1
ATOM 1630 N N . GLY A 1 218 ? -9.075 -1.697 24.308 1.00 97.00 218 GLY A N 1
ATOM 1631 C CA . GLY A 1 218 ? -9.715 -2.265 23.126 1.00 97.00 218 GLY A CA 1
ATOM 1632 C C . GLY A 1 218 ? -8.919 -3.428 22.537 1.00 97.00 218 GLY A C 1
ATOM 1633 O O . GLY A 1 218 ? -7.691 -3.510 22.688 1.00 97.00 218 GLY A O 1
ATOM 1634 N N . ASP A 1 219 ? -9.625 -4.316 21.842 1.00 97.69 219 ASP A N 1
ATOM 1635 C CA . ASP A 1 219 ? -9.040 -5.465 21.156 1.00 97.69 219 ASP A CA 1
ATOM 1636 C C . ASP A 1 219 ? -8.392 -5.019 19.839 1.00 97.69 219 ASP A C 1
ATOM 1638 O O . ASP A 1 219 ? -9.000 -4.964 18.767 1.00 97.69 219 ASP A O 1
ATOM 1642 N N . SER A 1 220 ? -7.116 -4.645 19.932 1.00 97.94 220 SER A N 1
ATOM 1643 C CA . SER A 1 220 ? -6.343 -4.245 18.762 1.00 97.94 220 SER A CA 1
ATOM 1644 C C . SER A 1 220 ? -5.987 -5.397 17.837 1.00 97.94 220 SER A C 1
ATOM 1646 O O . SER A 1 220 ? -5.700 -5.146 16.665 1.00 97.94 220 SER A O 1
ATOM 1648 N N . THR A 1 221 ? -5.944 -6.626 18.350 1.00 98.00 221 THR A N 1
ATOM 1649 C CA . THR A 1 221 ? -5.531 -7.792 17.569 1.00 98.00 221 THR A CA 1
ATOM 1650 C C . THR A 1 221 ? -6.638 -8.163 16.597 1.00 98.00 221 THR A C 1
ATOM 1652 O O . THR A 1 221 ? -6.380 -8.199 15.391 1.00 98.00 221 THR A O 1
ATOM 1655 N N . ALA A 1 222 ? -7.872 -8.335 17.081 1.00 98.00 222 ALA A N 1
ATOM 1656 C CA . ALA A 1 222 ? -9.016 -8.649 16.230 1.00 98.00 222 ALA A CA 1
ATOM 1657 C C . ALA A 1 222 ? -9.269 -7.551 15.191 1.00 98.00 222 ALA A C 1
ATOM 1659 O O . ALA A 1 222 ? -9.363 -7.847 13.998 1.00 98.00 222 ALA A O 1
ATOM 1660 N N . LEU A 1 223 ? -9.279 -6.276 15.601 1.00 98.62 223 LEU A N 1
ATOM 1661 C CA . LEU A 1 223 ? -9.459 -5.162 14.664 1.00 98.62 223 LEU A CA 1
ATOM 1662 C C . LEU A 1 223 ? -8.308 -5.073 13.648 1.00 98.62 223 LEU A C 1
ATOM 1664 O O . LEU A 1 223 ? -8.538 -4.853 12.458 1.00 98.62 223 LEU A O 1
ATOM 1668 N N . GLY A 1 224 ? -7.063 -5.2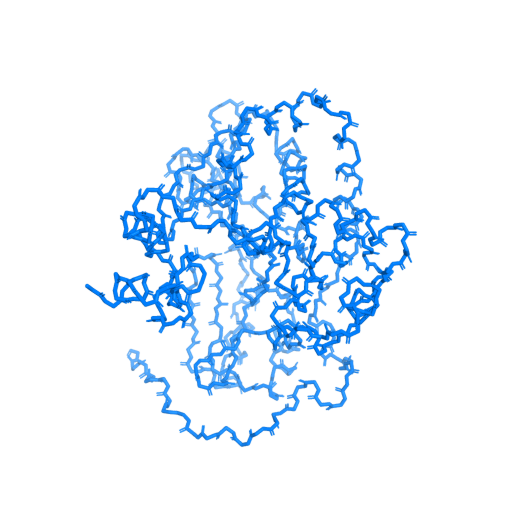93 14.074 1.00 98.38 224 GLY A N 1
ATOM 1669 C CA . GLY A 1 224 ? -5.926 -5.304 13.157 1.00 98.38 224 GLY A CA 1
ATOM 1670 C C . GLY A 1 224 ? -6.003 -6.423 12.117 1.00 98.38 224 GLY A C 1
ATOM 1671 O O . GLY A 1 224 ? -5.745 -6.180 10.936 1.00 98.38 224 GLY A O 1
ATOM 1672 N N . ILE A 1 225 ? -6.420 -7.624 12.529 1.00 98.12 225 ILE A N 1
ATOM 1673 C CA . ILE A 1 225 ? -6.660 -8.764 11.634 1.00 98.12 225 ILE A CA 1
ATOM 1674 C C . ILE A 1 225 ? -7.820 -8.474 10.676 1.00 98.12 225 ILE A C 1
ATOM 1676 O O . ILE A 1 225 ? -7.717 -8.820 9.497 1.00 98.12 225 ILE A O 1
ATOM 1680 N N . ALA A 1 226 ? -8.894 -7.831 11.139 1.00 98.31 226 ALA A N 1
ATOM 1681 C CA . ALA A 1 226 ? -10.036 -7.463 10.303 1.00 98.31 226 ALA A 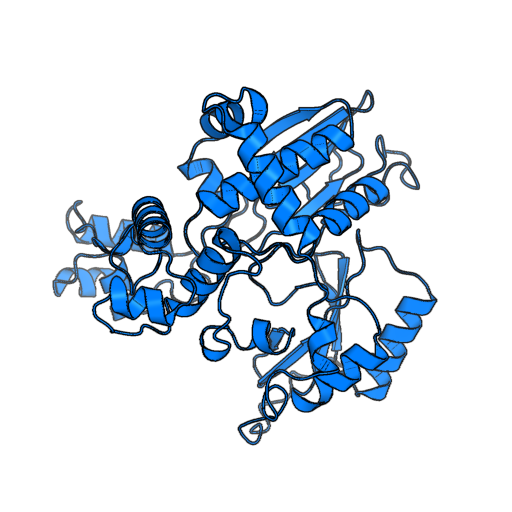CA 1
ATOM 1682 C C . ALA A 1 226 ? -9.635 -6.466 9.202 1.00 98.31 226 ALA A C 1
ATOM 1684 O O . ALA A 1 226 ? -9.906 -6.706 8.025 1.00 98.31 226 ALA A O 1
ATOM 1685 N N . ILE A 1 227 ? -8.906 -5.402 9.560 1.00 98.50 227 ILE A N 1
ATOM 1686 C CA . ILE A 1 227 ? -8.388 -4.406 8.605 1.00 98.50 227 ILE A CA 1
ATOM 1687 C C . ILE A 1 227 ? -7.448 -5.068 7.592 1.00 98.50 227 ILE A C 1
ATOM 1689 O O . ILE A 1 227 ? -7.572 -4.841 6.390 1.00 98.50 227 ILE A O 1
ATOM 1693 N N . GLU A 1 228 ? -6.520 -5.908 8.052 1.00 97.44 228 GLU A N 1
ATOM 1694 C CA . GLU A 1 228 ? -5.600 -6.612 7.158 1.00 97.44 228 GLU A CA 1
ATOM 1695 C C . GLU A 1 228 ? -6.314 -7.592 6.229 1.00 97.44 228 GLU A C 1
ATOM 1697 O O . GLU A 1 228 ? -5.998 -7.657 5.047 1.00 97.44 228 GLU A O 1
ATOM 1702 N N . SER A 1 229 ? -7.292 -8.337 6.742 1.00 96.25 229 SER A N 1
ATOM 1703 C CA . SER A 1 229 ? -8.062 -9.297 5.947 1.00 96.25 229 SER A CA 1
ATOM 1704 C C . SER A 1 229 ? -8.921 -8.622 4.893 1.00 96.25 229 SER A C 1
ATOM 1706 O O . SER A 1 229 ? -9.079 -9.182 3.812 1.00 96.25 229 SER A O 1
ATOM 1708 N N . ARG A 1 230 ? -9.464 -7.441 5.201 1.00 97.25 230 ARG A N 1
ATOM 1709 C CA . ARG A 1 230 ? -10.291 -6.683 4.266 1.00 97.25 230 ARG A CA 1
ATOM 1710 C C . ARG A 1 230 ? -9.454 -6.034 3.170 1.00 97.25 230 ARG A C 1
ATOM 1712 O O . ARG A 1 230 ? -9.843 -6.101 2.018 1.00 97.25 230 ARG A O 1
ATOM 1719 N N . PHE A 1 231 ? -8.320 -5.419 3.507 1.00 96.62 231 PHE A N 1
ATOM 1720 C CA . PHE A 1 231 ? -7.556 -4.587 2.562 1.00 96.62 231 PHE A CA 1
ATOM 1721 C C . PHE A 1 231 ? -6.258 -5.229 2.045 1.00 96.62 231 PHE A C 1
ATOM 1723 O O . PHE A 1 231 ? -5.440 -4.555 1.416 1.00 96.62 231 PHE A O 1
ATOM 1730 N N . GLN A 1 232 ? -6.025 -6.517 2.306 1.00 93.00 232 GLN A N 1
ATOM 1731 C CA . GLN A 1 232 ? -4.911 -7.261 1.709 1.00 93.00 232 GLN A CA 1
ATOM 1732 C C . GLN A 1 232 ? -4.944 -7.190 0.177 1.00 93.00 232 GLN A C 1
ATOM 1734 O O . GLN A 1 232 ? -6.002 -7.113 -0.435 1.00 93.00 232 GLN A O 1
ATOM 1739 N N . GLY A 1 233 ? -3.764 -7.176 -0.446 1.00 89.50 233 GLY A N 1
ATOM 1740 C CA . GLY A 1 233 ? -3.625 -7.065 -1.901 1.00 89.50 233 GLY A CA 1
ATOM 1741 C C . GLY A 1 233 ? -3.989 -5.705 -2.502 1.00 89.50 233 GLY A C 1
ATOM 1742 O O . GLY A 1 233 ? -3.717 -5.489 -3.679 1.00 89.50 233 GLY A O 1
ATOM 1743 N N . LEU A 1 234 ? -4.513 -4.760 -1.713 1.00 93.56 234 LEU A N 1
ATOM 1744 C CA . LEU A 1 234 ? -4.862 -3.426 -2.189 1.00 93.56 234 LEU A CA 1
ATOM 1745 C C . LEU A 1 234 ? -3.622 -2.677 -2.698 1.00 93.56 234 LEU A C 1
ATOM 1747 O O . LEU A 1 234 ? -2.729 -2.315 -1.926 1.00 93.56 234 LEU A O 1
ATOM 1751 N N . GLU A 1 235 ? -3.579 -2.398 -3.997 1.00 92.00 235 GLU A N 1
ATOM 1752 C CA . GLU A 1 235 ? -2.523 -1.585 -4.598 1.00 92.00 235 GLU A CA 1
ATOM 1753 C C . GLU A 1 235 ? -2.722 -0.094 -4.348 1.00 92.00 235 GLU A C 1
ATOM 1755 O O . GLU A 1 235 ? -3.845 0.413 -4.296 1.00 92.00 235 GLU A O 1
ATOM 1760 N N . SER A 1 236 ? -1.618 0.639 -4.236 1.00 93.81 236 SER A N 1
ATOM 1761 C CA . SER A 1 236 ? -1.651 2.070 -3.963 1.00 93.81 236 SER A CA 1
ATOM 1762 C C . SER A 1 236 ? -0.445 2.799 -4.558 1.00 93.81 236 SER A C 1
ATOM 1764 O O . SER A 1 236 ? 0.595 2.181 -4.786 1.00 93.81 236 SER A O 1
ATOM 1766 N N . PRO A 1 237 ? -0.508 4.136 -4.725 1.00 92.38 237 PRO A N 1
ATOM 1767 C CA . PRO A 1 237 ? 0.577 4.898 -5.354 1.00 92.38 237 PRO A CA 1
ATOM 1768 C C . PRO A 1 237 ? 1.946 4.742 -4.670 1.00 92.38 237 PRO A C 1
ATOM 1770 O O . PRO A 1 237 ? 2.999 4.914 -5.280 1.00 92.38 237 PRO A O 1
ATOM 1773 N N . ALA A 1 238 ? 1.951 4.376 -3.389 1.00 94.12 238 ALA A N 1
ATOM 1774 C CA . ALA A 1 238 ? 3.140 3.985 -2.651 1.00 94.12 238 ALA A CA 1
ATOM 1775 C C . ALA A 1 238 ? 2.806 2.899 -1.620 1.00 94.12 238 ALA A C 1
ATOM 1777 O O . ALA A 1 238 ? 1.648 2.547 -1.435 1.00 94.12 238 ALA A O 1
ATOM 1778 N N . LYS A 1 239 ? 3.817 2.378 -0.911 1.00 93.50 239 LYS A N 1
ATOM 1779 C CA . LYS A 1 239 ? 3.601 1.399 0.169 1.00 93.50 239 LYS A CA 1
ATOM 1780 C C . LYS A 1 239 ? 2.830 2.001 1.346 1.00 93.50 239 LYS A C 1
ATOM 1782 O O . LYS A 1 239 ? 3.170 3.103 1.786 1.00 93.50 239 LYS A O 1
ATOM 1787 N N . LEU A 1 240 ? 1.908 1.223 1.905 1.00 95.44 240 LEU 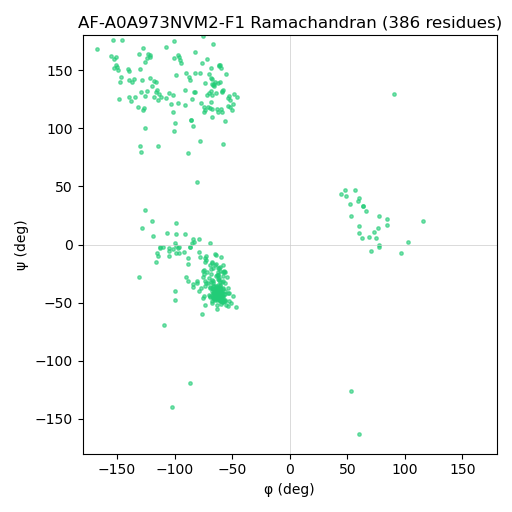A N 1
ATOM 1788 C CA . LEU A 1 240 ? 1.121 1.571 3.084 1.00 95.44 240 LEU A CA 1
ATOM 1789 C C . LEU A 1 240 ? 1.478 0.660 4.261 1.00 95.44 240 LEU A C 1
ATOM 1791 O O . LEU A 1 240 ? 1.510 -0.568 4.139 1.00 95.44 240 LEU A O 1
ATOM 1795 N N . LYS A 1 241 ? 1.764 1.268 5.410 1.00 95.88 241 LYS A N 1
ATOM 1796 C CA . LYS A 1 241 ? 1.952 0.590 6.693 1.00 95.88 241 LYS A CA 1
ATOM 1797 C C . LYS A 1 241 ? 0.853 1.031 7.634 1.00 95.88 241 LYS A C 1
ATOM 1799 O O . LYS A 1 241 ? 0.632 2.232 7.770 1.00 95.88 241 LYS A O 1
ATOM 1804 N N . LEU A 1 242 ? 0.226 0.075 8.302 1.00 98.12 242 LEU A N 1
ATOM 1805 C CA . LEU A 1 242 ? -0.864 0.339 9.224 1.00 98.12 242 LEU A CA 1
ATOM 1806 C C . LEU A 1 242 ? -0.529 -0.177 10.618 1.00 98.12 242 LEU A C 1
ATOM 1808 O O . LEU A 1 242 ? 0.364 -1.015 10.789 1.00 98.12 242 LEU A O 1
ATOM 1812 N N . ALA A 1 243 ? -1.240 0.326 11.619 1.00 98.50 243 ALA A N 1
ATOM 1813 C CA . ALA A 1 243 ? -1.211 -0.267 12.945 1.00 98.50 243 ALA A CA 1
ATOM 1814 C C . ALA A 1 243 ? -2.495 -0.016 13.725 1.00 98.50 243 ALA A C 1
ATOM 1816 O O . ALA A 1 243 ? -3.137 1.017 13.551 1.00 98.50 243 ALA A O 1
ATOM 1817 N N . VAL A 1 244 ? -2.799 -0.935 14.634 1.00 98.75 244 VAL A N 1
ATOM 1818 C CA . VAL A 1 244 ? -3.881 -0.816 15.612 1.00 98.75 244 VAL A CA 1
ATOM 1819 C C . VAL A 1 244 ? -3.283 -1.032 16.999 1.00 98.75 244 VAL A C 1
ATOM 1821 O O . VAL A 1 244 ? -2.586 -2.014 17.234 1.00 98.75 244 VAL A O 1
ATOM 1824 N N . THR A 1 245 ? -3.512 -0.120 17.936 1.00 98.44 245 THR A N 1
ATOM 1825 C CA . THR A 1 245 ? -3.060 -0.261 19.328 1.00 98.44 245 THR A CA 1
ATOM 1826 C C . THR A 1 245 ? -4.252 -0.241 20.268 1.00 98.44 245 THR A C 1
ATOM 1828 O O . THR A 1 245 ? -5.142 0.591 20.134 1.00 98.44 245 THR A O 1
ATOM 1831 N N . GLY A 1 246 ? -4.253 -1.141 21.248 1.00 98.19 246 GLY A N 1
ATOM 1832 C CA . GLY A 1 246 ? -5.352 -1.294 22.200 1.00 98.19 246 GLY A CA 1
ATOM 1833 C C . GLY A 1 246 ? -5.358 -0.261 23.325 1.00 98.19 246 GLY A C 1
ATOM 1834 O O . GLY A 1 246 ? -6.147 -0.402 24.246 1.00 98.19 246 GLY A O 1
ATOM 1835 N N . CYS A 1 247 ? -4.457 0.728 23.316 1.00 98.06 247 CYS A N 1
ATOM 1836 C CA . CYS A 1 247 ? -4.454 1.869 24.240 1.00 98.06 247 CYS A CA 1
ATOM 1837 C C . CYS A 1 247 ? -3.486 2.982 23.771 1.00 98.06 247 CYS A C 1
ATOM 1839 O O . CYS A 1 247 ? -2.595 2.713 22.945 1.00 98.06 247 CYS A O 1
ATOM 1841 N N . PRO A 1 248 ? -3.544 4.193 24.372 1.00 97.25 248 PRO A N 1
ATOM 1842 C CA . PRO A 1 248 ? -2.668 5.323 24.032 1.00 97.25 248 PRO A CA 1
ATOM 1843 C C . PRO A 1 248 ? -1.170 5.124 24.311 1.00 97.25 248 PRO A C 1
ATOM 1845 O O . PRO A 1 248 ? -0.357 5.929 23.859 1.00 97.25 248 PRO A O 1
ATOM 1848 N N . ARG A 1 249 ? -0.767 4.044 25.005 1.00 96.62 249 ARG A N 1
ATOM 1849 C CA . ARG A 1 249 ? 0.659 3.676 25.172 1.00 96.62 249 ARG A CA 1
ATOM 1850 C C . ARG A 1 249 ? 1.335 3.306 23.855 1.00 96.62 249 ARG A C 1
ATOM 1852 O O . ARG A 1 249 ? 2.559 3.316 23.773 1.00 96.62 249 ARG A O 1
ATOM 1859 N N . ASN A 1 250 ? 0.537 2.998 22.833 1.00 96.62 250 ASN A N 1
ATOM 1860 C CA . ASN A 1 250 ? 0.961 2.995 21.441 1.00 96.62 250 ASN A CA 1
ATOM 1861 C C . ASN A 1 250 ? 2.116 2.031 21.102 1.00 96.62 250 ASN A C 1
ATOM 1863 O O . ASN A 1 250 ? 2.986 2.354 20.295 1.00 96.62 250 ASN A O 1
ATOM 1867 N N . CYS A 1 251 ? 2.118 0.819 21.670 1.00 97.25 251 CYS A N 1
ATOM 1868 C CA . CYS A 1 251 ? 3.166 -0.187 21.425 1.00 97.25 251 CYS A CA 1
ATOM 1869 C C . CYS A 1 251 ? 3.280 -0.610 19.944 1.00 97.25 251 CYS A C 1
ATOM 1871 O O . CYS A 1 251 ? 4.331 -1.075 19.506 1.00 97.25 251 CYS A O 1
ATOM 1873 N N . ALA A 1 252 ? 2.210 -0.432 19.159 1.00 97.31 252 ALA A N 1
ATOM 1874 C CA . ALA A 1 252 ? 2.200 -0.682 17.717 1.00 97.31 252 ALA A CA 1
ATOM 1875 C C . ALA A 1 252 ? 2.663 0.526 16.870 1.00 97.31 252 ALA A C 1
ATOM 1877 O O . ALA A 1 252 ? 2.765 0.423 15.647 1.00 97.31 252 ALA A O 1
ATOM 1878 N N . GLU A 1 253 ? 2.980 1.661 17.504 1.00 97.38 253 GLU A N 1
ATOM 1879 C CA . GLU A 1 253 ? 3.420 2.909 16.864 1.00 97.38 253 GLU A CA 1
ATOM 1880 C C . GLU A 1 253 ? 2.387 3.484 15.870 1.00 97.38 253 GLU A C 1
ATOM 1882 O O . GLU A 1 253 ? 2.760 4.015 14.823 1.00 97.38 253 GLU A O 1
ATOM 1887 N N . ALA A 1 254 ? 1.091 3.383 16.179 1.00 98.19 254 ALA A N 1
ATOM 1888 C CA . ALA A 1 254 ? -0.024 3.805 15.327 1.00 98.19 254 ALA A CA 1
ATOM 1889 C C . ALA A 1 254 ? 0.081 5.263 14.865 1.00 98.19 254 ALA A C 1
ATOM 1891 O O . ALA A 1 254 ? -0.077 5.538 13.679 1.00 98.19 254 ALA A O 1
ATOM 1892 N N . TYR A 1 255 ? 0.478 6.180 15.750 1.00 98.25 255 TYR A N 1
ATOM 1893 C CA . TYR A 1 255 ? 0.649 7.596 15.403 1.00 98.25 255 TYR A CA 1
ATOM 1894 C C . TYR A 1 255 ? 1.636 7.889 14.261 1.00 98.25 255 TYR A C 1
ATOM 1896 O O . TYR A 1 255 ? 1.621 8.994 13.734 1.00 98.25 255 TYR A O 1
ATOM 1904 N N . VAL A 1 256 ? 2.521 6.962 13.889 1.00 97.44 256 VAL A N 1
ATOM 1905 C CA . VAL A 1 256 ? 3.545 7.177 12.846 1.00 97.44 256 VAL A CA 1
ATOM 1906 C C . VAL A 1 256 ? 3.395 6.207 11.670 1.00 97.44 256 VAL A C 1
ATOM 1908 O O . VAL A 1 256 ? 4.347 5.960 10.920 1.00 97.44 256 VAL A O 1
ATOM 1911 N N . LYS A 1 257 ? 2.201 5.628 11.513 1.00 97.81 257 LYS A N 1
ATOM 1912 C CA . LYS A 1 257 ? 1.819 4.798 10.367 1.00 97.81 257 LYS A CA 1
ATOM 1913 C C . LYS A 1 257 ? 1.066 5.614 9.321 1.00 97.81 257 LYS A C 1
ATOM 1915 O O . LYS A 1 257 ? 0.547 6.685 9.619 1.00 97.81 257 LYS A O 1
ATOM 1920 N N . ASP A 1 258 ? 1.004 5.091 8.096 1.00 97.94 258 ASP A N 1
ATOM 1921 C CA . ASP A 1 258 ? 0.261 5.739 7.015 1.00 97.94 258 ASP A CA 1
ATOM 1922 C C . ASP A 1 258 ? -1.236 5.855 7.385 1.00 97.94 258 ASP A C 1
ATOM 1924 O O . ASP A 1 258 ? -1.841 6.887 7.093 1.00 97.94 258 ASP A O 1
ATOM 1928 N N . LEU A 1 259 ? -1.767 4.841 8.091 1.00 98.62 259 LEU A N 1
ATOM 1929 C CA . LEU A 1 259 ? -3.036 4.840 8.831 1.00 98.62 259 LEU A CA 1
ATOM 1930 C C . LEU A 1 259 ? -2.837 4.125 10.180 1.00 98.62 259 LEU A C 1
ATOM 1932 O O . LEU A 1 259 ? -2.391 2.976 10.223 1.00 98.62 259 LEU A O 1
ATOM 1936 N N . GLY A 1 260 ? -3.135 4.803 11.282 1.00 98.62 260 GLY A N 1
ATOM 1937 C CA . GLY A 1 260 ? -3.033 4.273 12.639 1.00 98.62 260 GLY A CA 1
ATOM 1938 C C . GLY A 1 260 ? -4.367 4.317 13.368 1.00 98.62 260 GLY A C 1
ATOM 1939 O O . GLY A 1 260 ? -5.112 5.274 13.215 1.00 98.62 260 GLY A O 1
ATOM 1940 N N . VAL A 1 261 ? -4.651 3.314 14.190 1.00 98.88 261 VAL A N 1
ATOM 1941 C CA . VAL A 1 261 ? -5.862 3.253 15.013 1.00 98.88 261 VAL A CA 1
ATOM 1942 C C . VAL A 1 261 ? -5.462 3.079 16.475 1.00 98.88 261 VAL A C 1
ATOM 1944 O O . VA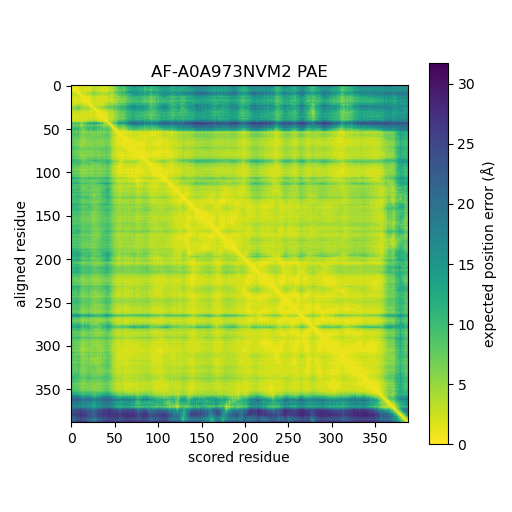L A 1 261 ? -4.618 2.236 16.790 1.00 98.88 261 VAL A O 1
ATOM 1947 N N . VAL A 1 262 ? -6.043 3.873 17.368 1.00 98.81 262 VAL A N 1
ATOM 1948 C CA . VAL A 1 262 ? -5.745 3.875 18.806 1.00 98.81 262 VAL A CA 1
ATOM 1949 C C . VAL A 1 262 ? -7.039 3.702 19.588 1.00 98.81 262 VAL A C 1
ATOM 1951 O O . VAL A 1 262 ? -7.911 4.560 19.516 1.00 98.81 262 VAL A O 1
ATOM 1954 N N . ALA A 1 263 ? -7.161 2.618 20.354 1.00 98.56 263 ALA A N 1
ATOM 1955 C CA . ALA A 1 263 ? -8.258 2.482 21.306 1.00 98.56 263 ALA A CA 1
ATOM 1956 C C . ALA A 1 263 ? -8.098 3.507 22.434 1.00 98.56 263 ALA A C 1
ATOM 1958 O O . ALA A 1 263 ? -6.992 3.695 22.962 1.00 98.56 263 ALA A O 1
ATOM 1959 N N . VAL A 1 264 ? -9.205 4.120 22.832 1.00 97.69 264 VAL A N 1
ATOM 1960 C CA . VAL A 1 264 ? -9.296 5.036 23.971 1.00 97.69 264 VAL A CA 1
ATOM 1961 C C . VAL A 1 264 ? -10.417 4.589 24.910 1.00 97.69 264 VAL A C 1
ATOM 1963 O O . VAL A 1 264 ? -11.197 3.689 24.601 1.00 97.69 264 VAL A O 1
ATOM 1966 N N . GLU A 1 265 ? -10.481 5.185 26.099 1.00 93.56 265 GLU A N 1
ATOM 1967 C CA . GLU A 1 265 ? -11.519 4.847 27.076 1.00 93.56 265 GLU A CA 1
ATOM 1968 C C . GLU A 1 265 ? -12.938 5.101 26.535 1.00 93.56 265 GLU A C 1
ATOM 1970 O O . GLU A 1 265 ? -13.172 5.978 25.694 1.00 93.56 265 GLU A O 1
ATOM 1975 N N . GLY A 1 266 ? -13.894 4.323 27.050 1.00 93.31 266 GLY A N 1
ATOM 1976 C CA . GLY A 1 266 ? -15.295 4.371 26.628 1.00 93.31 266 GLY A CA 1
ATOM 1977 C C . GLY A 1 266 ? -15.613 3.531 25.389 1.00 93.31 266 GLY A C 1
ATOM 1978 O O . GLY A 1 266 ? -16.648 3.755 24.780 1.00 93.31 266 GLY A O 1
ATOM 1979 N N . GLY A 1 267 ? -14.739 2.591 25.004 1.00 93.31 267 GLY A N 1
ATOM 1980 C CA . GLY A 1 267 ? -14.956 1.714 23.844 1.00 93.31 267 GLY A CA 1
ATOM 1981 C C . GLY A 1 267 ? -14.717 2.389 22.490 1.00 93.31 267 GLY A C 1
ATOM 1982 O O . GLY A 1 267 ? -15.096 1.841 21.461 1.00 93.31 267 GLY A O 1
ATOM 1983 N N . ARG A 1 268 ? -14.078 3.563 22.488 1.00 98.06 268 ARG A N 1
ATOM 1984 C CA . ARG A 1 268 ? -13.894 4.399 21.298 1.00 98.06 268 ARG A CA 1
ATOM 1985 C C . ARG A 1 268 ? -12.532 4.200 20.653 1.00 98.06 268 ARG A C 1
ATOM 1987 O O . ARG A 1 268 ? -11.581 3.728 21.280 1.00 98.06 268 ARG A O 1
ATOM 1994 N N . TRP A 1 269 ? -12.421 4.639 19.407 1.00 98.75 269 TRP A N 1
ATOM 1995 C CA . TRP A 1 269 ? -11.225 4.490 18.589 1.00 98.75 269 TRP A CA 1
ATOM 1996 C C . TRP A 1 269 ? -10.879 5.790 17.879 1.00 98.75 269 TRP A C 1
ATOM 1998 O O . TRP A 1 269 ? -11.698 6.361 17.168 1.00 98.75 269 TRP A O 1
ATOM 2008 N N . GLU A 1 270 ? -9.643 6.243 18.037 1.00 98.81 270 GLU A N 1
ATOM 2009 C CA . GLU A 1 270 ? -9.089 7.348 17.265 1.00 98.81 270 GLU A CA 1
ATOM 2010 C C . GLU A 1 270 ? -8.394 6.825 16.007 1.00 98.81 270 GLU A C 1
ATOM 2012 O O . GLU A 1 270 ? -7.568 5.909 16.070 1.00 98.81 270 GLU A O 1
ATOM 2017 N N . ILE A 1 271 ? -8.685 7.442 14.866 1.00 98.88 271 ILE A N 1
ATOM 2018 C CA . ILE A 1 271 ? -8.097 7.113 13.566 1.00 98.88 271 ILE A CA 1
ATOM 2019 C C . ILE A 1 271 ? -7.129 8.229 13.190 1.00 98.88 271 ILE A C 1
ATOM 2021 O O . ILE A 1 271 ? -7.515 9.390 13.150 1.00 98.88 271 ILE A O 1
ATOM 2025 N N . TYR A 1 272 ? -5.882 7.894 12.882 1.00 98.88 272 TYR A N 1
ATOM 2026 C CA . TYR A 1 272 ? -4.826 8.823 12.487 1.00 98.88 272 TYR A CA 1
ATOM 2027 C C . TYR A 1 272 ? -4.347 8.528 11.069 1.00 98.88 272 TYR A C 1
ATOM 2029 O O . TYR A 1 272 ? -4.162 7.365 10.710 1.00 98.88 272 TYR A O 1
ATOM 2037 N N . ILE A 1 273 ? -4.077 9.566 10.278 1.00 98.81 273 ILE A N 1
ATOM 2038 C CA . ILE A 1 273 ? -3.622 9.435 8.885 1.00 98.81 273 ILE A CA 1
ATOM 2039 C C . ILE A 1 273 ? -2.379 10.279 8.598 1.00 98.81 273 ILE A C 1
ATOM 2041 O O . ILE A 1 273 ? -2.142 11.319 9.210 1.00 98.81 273 ILE A O 1
ATOM 2045 N N . GLY A 1 274 ? -1.553 9.830 7.652 1.00 97.81 274 GLY A N 1
ATOM 2046 C CA . GLY A 1 274 ? -0.387 10.597 7.198 1.00 97.81 274 GLY A CA 1
ATOM 2047 C C . GLY A 1 274 ? 0.817 10.563 8.146 1.00 97.81 274 GLY A C 1
ATOM 2048 O O . GLY A 1 274 ? 1.631 11.489 8.140 1.00 97.81 274 GLY A O 1
ATOM 2049 N N . GLY A 1 275 ? 0.952 9.536 8.986 1.00 97.44 275 GLY A N 1
ATOM 2050 C CA . GLY A 1 275 ? 2.118 9.363 9.852 1.00 97.44 275 GLY A CA 1
ATOM 2051 C C . GLY A 1 275 ? 3.359 8.844 9.111 1.00 97.44 275 GLY A C 1
ATOM 2052 O O . GLY A 1 275 ? 3.275 8.198 8.063 1.00 97.44 275 GLY A O 1
ATOM 2053 N N . ALA A 1 276 ? 4.542 9.109 9.671 1.00 95.25 276 ALA A N 1
ATOM 2054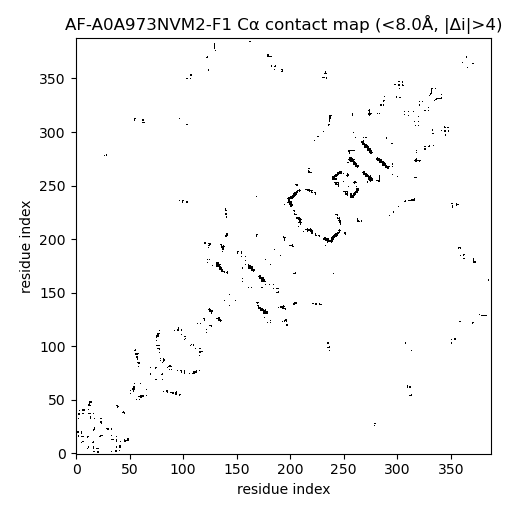 C CA . ALA A 1 276 ? 5.817 8.616 9.156 1.00 95.25 276 ALA A CA 1
ATOM 2055 C C . ALA A 1 276 ? 6.844 8.360 10.266 1.00 95.25 276 ALA A C 1
ATOM 2057 O O . ALA A 1 276 ? 7.006 9.165 11.177 1.00 95.25 276 ALA A O 1
ATOM 2058 N N . ALA A 1 277 ? 7.597 7.266 10.132 1.00 92.81 277 ALA A N 1
ATOM 2059 C CA . ALA A 1 277 ? 8.742 6.909 10.981 1.00 92.81 277 ALA A CA 1
ATOM 2060 C C . ALA A 1 277 ? 10.015 6.657 10.145 1.00 92.81 277 ALA A C 1
ATOM 2062 O O . ALA A 1 277 ? 10.807 5.766 10.445 1.00 92.81 277 ALA A O 1
ATOM 2063 N N . GLY A 1 278 ? 10.132 7.331 8.996 1.00 85.81 278 GLY A N 1
ATOM 2064 C CA . GLY A 1 278 ? 11.218 7.128 8.034 1.00 85.81 278 GLY A CA 1
ATOM 2065 C C . GLY A 1 278 ? 12.272 8.228 8.117 1.00 85.81 278 GLY A C 1
ATOM 2066 O O . GLY A 1 278 ? 12.593 8.713 9.193 1.00 85.81 278 GLY A O 1
ATOM 2067 N N . ALA A 1 279 ? 12.769 8.654 6.951 1.00 79.81 279 ALA A N 1
ATOM 2068 C CA . ALA A 1 279 ? 13.667 9.808 6.838 1.00 79.81 279 ALA A CA 1
ATOM 2069 C C . ALA A 1 279 ? 13.055 11.107 7.397 1.00 79.81 279 ALA A C 1
ATOM 2071 O O . ALA A 1 279 ? 13.781 11.984 7.850 1.00 79.81 279 ALA A O 1
ATOM 2072 N N . HIS A 1 280 ? 11.724 11.198 7.383 1.00 79.25 280 HIS A N 1
ATOM 2073 C CA . HIS A 1 280 ? 10.957 12.205 8.099 1.00 79.25 280 HIS A CA 1
ATOM 2074 C C . HIS A 1 280 ? 10.096 11.498 9.143 1.00 79.25 280 HIS A C 1
ATOM 2076 O O . HIS A 1 280 ? 9.421 10.508 8.831 1.00 79.25 280 HIS A O 1
ATOM 2082 N N . VAL A 1 281 ? 10.144 12.000 10.376 1.00 92.62 281 VAL A N 1
ATOM 2083 C CA . VAL A 1 281 ? 9.273 11.560 11.464 1.00 92.62 281 VAL A CA 1
ATOM 2084 C C . VAL A 1 281 ? 8.111 12.539 11.543 1.00 92.62 281 VAL A C 1
ATOM 2086 O O . VAL A 1 281 ? 8.322 13.739 11.699 1.00 92.62 281 VAL A O 1
ATOM 2089 N N . ARG A 1 282 ? 6.888 12.032 11.400 1.00 94.88 282 ARG A N 1
ATOM 2090 C CA . ARG A 1 282 ? 5.657 12.823 11.413 1.00 94.88 282 ARG A CA 1
ATOM 2091 C C . ARG A 1 282 ? 4.592 12.068 12.194 1.00 94.88 282 ARG A C 1
ATOM 2093 O O . ARG A 1 282 ? 4.305 10.914 11.875 1.00 94.88 282 ARG A O 1
ATOM 2100 N N . LYS A 1 283 ? 3.997 12.726 13.189 1.00 97.81 283 LYS A N 1
ATOM 2101 C CA . LYS A 1 283 ? 2.761 12.248 13.814 1.00 97.81 283 LYS A CA 1
ATOM 2102 C C . LYS A 1 283 ? 1.625 12.416 12.801 1.00 97.81 283 LYS A C 1
ATOM 2104 O O . LYS A 1 283 ? 1.506 13.485 12.213 1.00 97.81 283 LYS A O 1
ATOM 2109 N N . GLY A 1 284 ? 0.833 11.373 12.584 1.00 98.12 284 GLY A N 1
ATOM 2110 C CA . GLY A 1 284 ? -0.382 11.454 11.784 1.00 98.12 284 GLY A CA 1
ATOM 2111 C C . GLY A 1 284 ? -1.388 12.422 12.400 1.00 98.12 284 GLY A C 1
ATOM 2112 O O . GLY A 1 284 ? -1.379 12.662 13.611 1.00 98.12 284 GLY A O 1
ATOM 2113 N N . ASP A 1 285 ? -2.253 12.966 11.558 1.00 98.69 285 ASP A N 1
ATOM 2114 C CA . ASP A 1 285 ? -3.337 13.844 11.978 1.00 98.69 285 ASP A CA 1
ATOM 2115 C C . ASP A 1 285 ? -4.545 12.996 12.356 1.00 98.69 285 ASP A C 1
ATOM 2117 O O . ASP A 1 285 ? -4.826 11.989 11.704 1.00 98.69 285 ASP A O 1
ATOM 2121 N N . LEU A 1 286 ? -5.254 13.395 13.411 1.00 98.75 286 LEU A N 1
ATOM 2122 C CA . LEU A 1 286 ? -6.495 12.742 13.813 1.00 98.75 286 LEU A CA 1
ATOM 2123 C C . LEU A 1 286 ? -7.528 12.914 12.690 1.00 98.75 286 LEU A C 1
ATOM 2125 O O . LEU A 1 286 ? -7.917 14.035 12.387 1.00 98.75 286 LEU A O 1
ATOM 2129 N N . LEU A 1 287 ? -7.985 11.833 12.076 1.00 98.81 287 LEU A N 1
ATOM 2130 C CA . LEU A 1 287 ? -9.098 11.848 11.136 1.00 98.81 287 LEU A CA 1
ATOM 2131 C C . LEU A 1 287 ? -10.416 11.973 11.904 1.00 98.81 287 LEU A C 1
ATOM 2133 O O . LEU A 1 287 ? -11.113 12.965 11.731 1.00 98.81 287 LEU A O 1
ATOM 2137 N N . ALA A 1 288 ? -10.706 11.007 12.779 1.00 98.69 288 ALA A N 1
ATOM 2138 C CA . ALA A 1 288 ? -11.947 10.924 13.545 1.00 98.69 288 ALA A CA 1
ATOM 2139 C C . ALA A 1 288 ? -11.758 10.128 14.844 1.00 98.69 288 ALA A C 1
ATOM 2141 O O . ALA A 1 288 ? -10.812 9.345 14.970 1.00 98.69 288 ALA A O 1
ATOM 2142 N N . THR A 1 289 ? -12.700 10.301 15.769 1.00 98.69 289 THR A N 1
ATOM 2143 C CA . THR A 1 289 ? -12.918 9.409 16.912 1.00 98.69 289 THR A CA 1
ATOM 2144 C C . THR A 1 289 ? -14.281 8.755 16.724 1.00 98.69 289 THR A C 1
ATOM 2146 O O . THR A 1 289 ? -15.261 9.471 16.546 1.00 98.69 289 THR A O 1
ATOM 2149 N N . VAL A 1 290 ? -14.333 7.426 16.732 1.00 98.62 290 VAL A N 1
ATOM 2150 C CA . VAL A 1 290 ? -15.547 6.638 16.462 1.00 98.62 290 VAL A CA 1
ATOM 2151 C C . VAL A 1 290 ? -15.856 5.688 17.612 1.00 98.62 290 VAL A C 1
ATOM 2153 O O . VAL A 1 290 ? -14.968 5.376 18.412 1.00 98.62 290 VAL A O 1
ATOM 2156 N N . ASP A 1 291 ? -17.096 5.219 17.688 1.00 97.81 291 ASP A N 1
ATOM 2157 C CA . ASP A 1 291 ? -17.589 4.417 18.811 1.00 97.81 291 ASP A CA 1
ATOM 2158 C C . ASP A 1 291 ? -17.522 2.907 18.537 1.00 97.81 291 ASP A C 1
ATOM 2160 O O . ASP A 1 291 ? -17.742 2.101 19.441 1.00 97.81 291 ASP A O 1
ATOM 2164 N N . SER A 1 292 ? -17.179 2.502 17.308 1.00 97.62 292 SER A N 1
ATOM 2165 C CA . SER A 1 292 ? -17.117 1.091 16.927 1.00 97.62 292 SER A CA 1
ATOM 2166 C C . SER A 1 292 ? -15.933 0.724 16.014 1.00 97.62 292 SER A C 1
ATOM 2168 O O . SER A 1 292 ? -15.475 1.535 15.203 1.00 97.62 292 SER A O 1
ATOM 2170 N N . PRO A 1 293 ? -15.445 -0.532 16.084 1.00 97.56 293 PRO A N 1
ATOM 2171 C CA . PRO A 1 293 ? -14.481 -1.071 15.122 1.00 97.56 293 PRO A CA 1
ATOM 2172 C C . PRO A 1 293 ? -14.978 -1.056 13.664 1.00 97.56 293 PRO A C 1
ATOM 2174 O O . PRO A 1 293 ? -14.178 -0.870 12.748 1.00 97.56 293 PRO A O 1
ATOM 2177 N N . ASP A 1 294 ? -16.283 -1.209 13.429 1.00 98.12 294 ASP A N 1
ATOM 2178 C CA . ASP A 1 294 ? -16.860 -1.224 12.077 1.00 98.12 294 ASP A CA 1
ATOM 2179 C C . ASP A 1 294 ? -16.784 0.153 11.402 1.00 98.12 294 ASP A C 1
ATOM 2181 O O . ASP A 1 294 ? -16.465 0.265 10.211 1.00 98.12 294 ASP A O 1
ATOM 2185 N N . GLU A 1 295 ? -16.981 1.227 12.169 1.00 98.38 295 GLU A N 1
ATOM 2186 C CA . GLU A 1 295 ? -16.748 2.592 11.693 1.00 98.38 295 GLU A CA 1
ATOM 2187 C C . GLU A 1 295 ? -15.271 2.829 11.366 1.00 98.38 295 GLU A C 1
ATOM 2189 O O . GLU A 1 295 ? -14.966 3.464 10.354 1.00 98.38 295 GLU A O 1
ATOM 2194 N N . VAL A 1 296 ? -14.340 2.264 12.152 1.00 98.75 296 VAL A N 1
ATOM 2195 C CA . VAL A 1 296 ? -12.903 2.314 11.828 1.00 98.75 296 VAL A CA 1
ATOM 2196 C C . VAL A 1 296 ? -12.646 1.691 10.462 1.00 98.75 296 VAL A C 1
ATOM 2198 O O . VAL A 1 296 ? -11.969 2.297 9.631 1.00 98.75 296 VAL A O 1
ATOM 2201 N N . VAL A 1 297 ? -13.181 0.495 10.215 1.00 98.69 297 VAL A N 1
ATOM 2202 C CA . VAL A 1 297 ? -13.001 -0.217 8.943 1.00 98.69 297 VAL A CA 1
ATOM 2203 C C . VAL A 1 297 ? -13.599 0.578 7.776 1.00 98.69 297 VAL A C 1
ATOM 2205 O O . VAL A 1 297 ? -12.961 0.691 6.726 1.00 98.69 297 VAL A O 1
ATOM 2208 N N . THR A 1 298 ? -14.773 1.180 7.967 1.00 98.50 298 THR A N 1
ATOM 2209 C CA . THR A 1 298 ? -15.451 2.010 6.958 1.00 98.50 298 THR A CA 1
ATOM 2210 C C . THR A 1 298 ? -14.628 3.249 6.604 1.00 98.50 298 THR A C 1
ATOM 2212 O O . THR A 1 298 ? -14.259 3.448 5.444 1.00 98.50 298 THR A O 1
ATOM 2215 N N . LEU A 1 299 ? -14.256 4.058 7.601 1.00 98.75 299 LEU A N 1
ATOM 2216 C CA . LEU A 1 299 ? -13.487 5.286 7.381 1.00 98.75 299 LEU A CA 1
ATOM 2217 C C . LEU A 1 299 ? -12.071 5.000 6.866 1.00 98.75 299 LEU A C 1
ATOM 2219 O O . LEU A 1 299 ? -11.552 5.758 6.043 1.00 98.75 299 LEU A O 1
ATOM 2223 N N . ALA A 1 300 ? -11.458 3.888 7.287 1.00 98.69 300 ALA A N 1
ATOM 2224 C CA . ALA A 1 300 ? -10.197 3.423 6.724 1.00 98.69 300 ALA A CA 1
ATOM 2225 C C . ALA A 1 300 ? -10.333 3.124 5.227 1.00 98.69 300 ALA A C 1
ATOM 2227 O O . ALA A 1 300 ? -9.518 3.606 4.441 1.00 98.69 300 ALA A O 1
ATOM 2228 N N . GLY A 1 301 ? -11.377 2.396 4.820 1.00 98.50 301 GLY A N 1
ATOM 2229 C CA . GLY A 1 301 ? -11.669 2.120 3.413 1.00 98.50 301 GLY A CA 1
ATOM 2230 C C . GLY A 1 301 ? -11.836 3.399 2.592 1.00 98.50 301 GLY A C 1
ATOM 2231 O O . GLY A 1 301 ? -11.163 3.562 1.572 1.00 98.50 301 GLY A O 1
ATOM 2232 N N . ARG A 1 302 ? -12.641 4.352 3.077 1.00 98.62 302 ARG A N 1
ATOM 2233 C CA . ARG A 1 302 ? -12.846 5.650 2.410 1.00 98.62 302 ARG A CA 1
ATOM 2234 C C . ARG A 1 302 ? -11.550 6.425 2.234 1.00 98.62 302 ARG A C 1
ATOM 2236 O O . ARG A 1 302 ? -11.246 6.861 1.125 1.00 98.62 302 ARG A O 1
ATOM 2243 N N . PHE A 1 303 ? -10.759 6.569 3.299 1.00 98.75 303 PHE A N 1
ATOM 2244 C CA . PHE A 1 303 ? -9.481 7.277 3.221 1.00 98.75 303 PHE A CA 1
ATOM 2245 C C . PHE A 1 303 ? -8.505 6.584 2.264 1.00 98.75 303 PHE A C 1
ATOM 2247 O O . PHE A 1 303 ? -7.875 7.251 1.443 1.00 98.75 303 PHE A O 1
ATOM 2254 N N . LEU A 1 304 ? -8.383 5.255 2.344 1.00 98.50 304 LEU A N 1
ATOM 2255 C CA . LEU A 1 304 ? -7.503 4.486 1.467 1.00 98.50 304 LEU A CA 1
ATOM 2256 C C . LEU A 1 304 ? -7.908 4.640 -0.003 1.00 98.50 304 LEU A C 1
ATOM 2258 O O . LEU A 1 304 ? -7.035 4.859 -0.844 1.00 98.50 304 LEU A O 1
ATOM 2262 N N . GLN A 1 305 ? -9.205 4.590 -0.313 1.00 98.38 305 GLN A N 1
ATOM 2263 C CA . GLN A 1 305 ? -9.695 4.791 -1.675 1.00 98.38 305 GLN A CA 1
ATOM 2264 C C . GLN A 1 305 ? -9.455 6.224 -2.157 1.00 98.38 305 GLN A C 1
ATOM 2266 O O . GLN A 1 305 ? -8.913 6.430 -3.243 1.00 98.38 305 GLN A O 1
ATOM 2271 N N . TYR A 1 306 ? -9.764 7.216 -1.323 1.00 98.44 306 TYR A N 1
ATOM 2272 C CA . TYR A 1 306 ? -9.523 8.619 -1.644 1.00 98.44 306 TYR A CA 1
ATOM 2273 C C . TYR A 1 306 ? -8.034 8.895 -1.900 1.00 98.44 306 TYR A C 1
ATOM 2275 O O . TYR A 1 306 ? -7.678 9.570 -2.865 1.00 98.44 306 TYR A O 1
ATOM 2283 N N . TYR A 1 307 ? -7.142 8.311 -1.097 1.00 98.38 307 TYR A N 1
ATOM 2284 C CA . TYR A 1 307 ? -5.698 8.373 -1.312 1.00 98.38 307 TYR A CA 1
ATOM 2285 C C . TYR A 1 307 ? -5.278 7.720 -2.639 1.00 98.38 307 TYR A C 1
ATOM 2287 O O . TYR A 1 307 ? -4.515 8.322 -3.399 1.00 98.38 307 TYR A O 1
ATOM 2295 N N . ARG A 1 308 ? -5.794 6.526 -2.968 1.00 96.69 308 ARG A N 1
ATOM 2296 C CA . ARG A 1 308 ? -5.514 5.851 -4.252 1.00 96.69 308 ARG A CA 1
ATOM 2297 C C . ARG A 1 308 ? -5.915 6.704 -5.451 1.00 96.69 308 ARG A C 1
ATOM 2299 O O . ARG A 1 308 ? -5.180 6.731 -6.438 1.00 96.69 308 ARG A O 1
ATOM 2306 N N . GLU A 1 309 ? -7.019 7.435 -5.350 1.00 96.25 309 GLU A N 1
ATOM 2307 C CA . GLU A 1 309 ? -7.550 8.287 -6.418 1.00 96.25 309 GLU A CA 1
ATOM 2308 C C . GLU A 1 309 ? -6.838 9.640 -6.519 1.00 96.25 309 GLU A C 1
ATOM 2310 O O . GLU A 1 309 ? -6.597 10.109 -7.625 1.00 96.25 309 GLU A O 1
ATOM 2315 N N . ASN A 1 310 ? -6.347 10.210 -5.415 1.00 96.31 310 ASN A N 1
ATOM 2316 C CA . ASN A 1 310 ? -5.874 11.606 -5.393 1.00 96.31 310 ASN A CA 1
ATOM 2317 C C . ASN A 1 310 ? -4.365 11.792 -5.140 1.00 96.31 310 ASN A C 1
ATOM 2319 O O . ASN A 1 310 ? -3.852 12.907 -5.271 1.00 96.31 310 ASN A O 1
ATOM 2323 N N . ALA A 1 311 ? -3.632 10.740 -4.763 1.00 96.06 311 ALA A N 1
ATOM 2324 C CA . ALA A 1 311 ? -2.183 10.822 -4.566 1.00 96.06 311 ALA A CA 1
ATOM 2325 C C . ALA A 1 311 ? -1.392 10.567 -5.857 1.00 96.06 311 ALA A C 1
ATOM 2327 O O . ALA A 1 311 ? -1.758 9.710 -6.668 1.00 96.06 311 ALA A O 1
ATOM 2328 N N . ASN A 1 312 ? -0.279 11.276 -6.025 1.00 93.62 312 ASN A N 1
ATOM 2329 C CA . ASN A 1 312 ? 0.647 11.081 -7.139 1.00 93.62 312 ASN A CA 1
ATOM 2330 C C . ASN A 1 312 ? 1.432 9.769 -6.988 1.00 93.62 312 ASN A C 1
ATOM 2332 O O . ASN A 1 312 ? 1.549 9.213 -5.892 1.00 93.62 312 ASN A O 1
ATOM 2336 N N . TRP A 1 313 ? 1.991 9.255 -8.086 1.00 93.69 313 TRP A N 1
ATOM 2337 C CA . TRP A 1 313 ? 2.816 8.048 -8.031 1.00 93.69 313 TRP A CA 1
ATOM 2338 C C . TRP A 1 313 ? 4.016 8.245 -7.092 1.00 93.69 313 TRP A C 1
ATOM 2340 O O . TRP A 1 313 ? 4.724 9.248 -7.155 1.00 93.69 313 TRP A O 1
ATOM 2350 N N . LEU A 1 314 ? 4.241 7.282 -6.194 1.00 92.50 314 LEU A N 1
ATOM 2351 C CA . LEU A 1 314 ? 5.236 7.316 -5.111 1.00 92.50 314 LEU A CA 1
ATOM 2352 C C . LEU A 1 314 ? 5.051 8.416 -4.054 1.00 92.50 314 LEU A C 1
ATOM 2354 O O . LEU A 1 314 ? 5.879 8.516 -3.140 1.00 92.50 314 LEU A O 1
ATOM 2358 N N . GLU A 1 315 ? 3.966 9.184 -4.104 1.00 93.19 315 GLU A N 1
ATOM 2359 C CA . GLU A 1 315 ? 3.591 10.070 -3.011 1.00 93.19 315 GLU A CA 1
ATOM 2360 C C . GLU A 1 315 ? 3.171 9.234 -1.800 1.00 93.19 315 GLU A C 1
ATOM 2362 O O . GLU A 1 315 ? 2.414 8.280 -1.925 1.00 93.19 315 GLU A O 1
ATOM 2367 N N . ARG A 1 316 ? 3.694 9.555 -0.615 1.00 94.94 316 ARG A N 1
ATOM 2368 C CA . ARG A 1 316 ? 3.337 8.879 0.642 1.00 94.94 316 ARG A CA 1
ATOM 2369 C C . ARG A 1 316 ? 2.238 9.651 1.355 1.00 94.94 316 ARG A C 1
ATOM 2371 O O . ARG A 1 316 ? 2.167 10.870 1.214 1.00 94.94 316 ARG A O 1
ATOM 2378 N N . THR A 1 317 ? 1.461 8.986 2.211 1.00 97.00 317 THR A N 1
ATOM 2379 C CA . THR A 1 317 ? 0.369 9.652 2.944 1.00 97.00 317 THR A CA 1
ATOM 2380 C C . THR A 1 317 ? 0.859 10.831 3.792 1.00 97.00 317 THR A C 1
ATOM 2382 O O . THR A 1 317 ? 0.155 11.825 3.912 1.00 97.00 317 THR A O 1
ATOM 2385 N N . TYR A 1 318 ? 2.090 10.782 4.314 1.00 95.56 318 TYR A N 1
ATOM 2386 C CA . TYR A 1 318 ? 2.690 11.891 5.069 1.00 95.56 318 TYR A CA 1
ATOM 2387 C C . TYR A 1 318 ? 2.998 13.148 4.242 1.00 95.56 318 TYR A C 1
ATOM 2389 O O . TYR A 1 318 ? 3.265 14.191 4.829 1.00 95.56 318 TYR A O 1
ATOM 2397 N N . ALA A 1 319 ? 3.021 13.048 2.911 1.00 94.75 319 ALA A N 1
ATOM 2398 C CA . ALA A 1 319 ? 3.126 14.185 1.995 1.00 94.75 319 ALA A CA 1
ATOM 2399 C C . ALA A 1 319 ? 1.742 14.562 1.441 1.00 94.75 319 ALA A C 1
ATOM 2401 O O . ALA A 1 319 ? 1.395 15.738 1.398 1.00 94.75 319 ALA A O 1
ATOM 2402 N N . PHE A 1 320 ? 0.928 13.550 1.127 1.00 97.31 320 PHE A N 1
ATOM 2403 C CA . PHE A 1 320 ? -0.441 13.703 0.641 1.00 97.31 320 PHE A CA 1
ATOM 2404 C C . PHE A 1 320 ? -1.349 14.454 1.622 1.00 97.31 320 PHE A C 1
ATOM 2406 O O . PHE A 1 320 ? -2.009 15.410 1.230 1.00 97.31 320 PHE A O 1
ATOM 2413 N N . VAL A 1 321 ? -1.383 14.044 2.897 1.00 98.38 321 VAL A N 1
ATOM 2414 C CA . VAL A 1 321 ? -2.291 14.638 3.892 1.00 98.38 321 VAL A CA 1
ATOM 2415 C C . VAL A 1 321 ? -2.004 16.134 4.088 1.00 98.38 321 VAL A C 1
ATOM 2417 O O . VAL A 1 321 ? -2.950 16.911 3.995 1.00 98.38 321 VAL A O 1
ATOM 2420 N N . PRO A 1 322 ? -0.744 16.590 4.257 1.00 96.88 322 PRO A N 1
ATOM 2421 C CA . PRO A 1 322 ? -0.432 18.021 4.253 1.00 96.88 322 PRO A CA 1
ATOM 2422 C C . PRO A 1 322 ? -0.760 18.743 2.943 1.00 96.88 322 PRO A C 1
ATOM 2424 O O . PRO A 1 322 ? -1.192 19.889 2.993 1.00 96.88 322 PRO A O 1
ATOM 2427 N N . ARG A 1 323 ? -0.558 18.099 1.783 1.00 95.88 323 ARG A N 1
ATOM 2428 C CA . ARG A 1 323 ? -0.839 18.706 0.472 1.00 95.88 323 ARG A CA 1
ATOM 2429 C C . ARG A 1 323 ? -2.331 18.960 0.258 1.00 95.88 323 ARG A C 1
ATOM 2431 O O . ARG A 1 323 ? -2.690 20.000 -0.279 1.00 95.88 323 ARG A O 1
ATOM 2438 N N . VAL A 1 324 ? -3.184 18.010 0.637 1.00 97.56 324 VAL A N 1
ATOM 2439 C CA . VAL A 1 324 ? -4.646 18.142 0.508 1.00 97.56 324 VAL A CA 1
ATOM 2440 C C . VAL A 1 324 ? -5.236 18.967 1.657 1.00 97.56 324 VAL A C 1
ATOM 2442 O O . VAL A 1 324 ? -6.206 19.692 1.456 1.00 97.56 324 VAL A O 1
ATOM 2445 N N . GLY A 1 325 ? -4.644 18.875 2.848 1.00 98.25 325 GLY A N 1
ATOM 2446 C CA . GLY A 1 325 ? -5.141 19.487 4.076 1.00 98.25 325 GLY A CA 1
ATOM 2447 C C . GLY A 1 325 ? -6.079 18.551 4.840 1.00 98.25 325 GLY A C 1
ATOM 2448 O O . GLY A 1 325 ? -7.039 18.013 4.287 1.00 98.25 325 GLY A O 1
ATOM 2449 N N . ILE A 1 326 ? -5.816 18.365 6.139 1.00 98.38 326 ILE A N 1
ATOM 2450 C CA . ILE A 1 326 ? -6.612 17.467 6.990 1.00 98.38 326 ILE A CA 1
ATOM 2451 C C . ILE A 1 326 ? -8.082 17.893 7.071 1.00 98.38 326 ILE A C 1
ATOM 2453 O O . ILE A 1 326 ? -8.958 17.035 7.027 1.00 98.38 326 ILE A O 1
ATOM 2457 N N . ASP A 1 327 ? -8.369 19.193 7.117 1.00 98.56 327 ASP A N 1
ATOM 2458 C CA . ASP A 1 327 ? -9.746 19.686 7.218 1.00 98.56 327 ASP A CA 1
ATOM 2459 C C . ASP A 1 327 ? -10.545 19.399 5.944 1.00 98.56 327 ASP A C 1
ATOM 2461 O O . ASP A 1 327 ? -11.699 18.985 6.017 1.00 98.56 327 ASP A O 1
ATOM 2465 N N . ARG A 1 328 ? -9.905 19.498 4.770 1.00 98.38 328 ARG A N 1
ATOM 2466 C CA . ARG A 1 328 ? -10.522 19.097 3.501 1.00 98.38 328 ARG A CA 1
ATOM 2467 C C . ARG A 1 328 ? -10.783 17.594 3.457 1.00 98.38 328 ARG A C 1
ATOM 2469 O O . ARG A 1 328 ? -11.846 17.178 3.009 1.00 98.38 328 ARG A O 1
ATOM 2476 N N . ILE A 1 329 ? -9.840 16.781 3.938 1.00 98.69 329 ILE A N 1
ATOM 2477 C CA . ILE A 1 329 ? -10.027 15.326 4.017 1.00 98.69 329 ILE A CA 1
ATOM 2478 C C . ILE A 1 329 ? -11.184 14.985 4.961 1.00 98.69 329 ILE A C 1
ATOM 2480 O O . ILE A 1 329 ? -12.011 14.154 4.607 1.00 98.69 329 ILE A O 1
ATOM 2484 N N . ARG A 1 330 ? -11.285 15.629 6.129 1.00 98.75 330 ARG A N 1
ATOM 2485 C CA . ARG A 1 330 ? -12.409 15.427 7.058 1.00 98.75 330 ARG A CA 1
ATOM 2486 C C . ARG A 1 330 ? -13.745 15.798 6.418 1.00 98.75 330 ARG A C 1
ATOM 2488 O O . ARG A 1 330 ? -14.643 14.967 6.437 1.00 98.75 330 ARG A O 1
ATOM 2495 N N . ALA A 1 331 ? -13.831 16.961 5.771 1.00 98.62 331 ALA A N 1
ATOM 2496 C CA . ALA A 1 331 ? -15.046 17.396 5.083 1.00 98.62 331 ALA A CA 1
ATOM 2497 C C . ALA A 1 331 ? -15.520 16.377 4.029 1.00 98.62 331 ALA A C 1
ATOM 2499 O O . ALA A 1 331 ? -16.706 16.086 3.932 1.00 98.62 331 ALA A O 1
ATOM 2500 N N . ILE A 1 332 ? -14.596 15.776 3.274 1.00 98.19 332 ILE A N 1
ATOM 2501 C CA . ILE A 1 332 ? -14.940 14.772 2.255 1.00 98.19 332 ILE A CA 1
ATOM 2502 C C . ILE A 1 332 ? -15.298 13.419 2.885 1.00 98.19 332 ILE A C 1
ATOM 2504 O O . ILE A 1 332 ? -16.253 12.773 2.468 1.00 98.19 332 ILE A O 1
ATOM 2508 N N . ILE A 1 333 ? -14.502 12.945 3.846 1.00 98.19 333 ILE A N 1
ATOM 2509 C CA . ILE A 1 333 ? -14.584 11.563 4.347 1.00 98.19 333 ILE A CA 1
ATOM 2510 C C . ILE A 1 333 ? -15.656 11.397 5.432 1.00 98.19 333 ILE A C 1
ATOM 2512 O O . ILE A 1 333 ? -16.260 10.324 5.524 1.00 98.19 333 ILE A O 1
ATOM 2516 N N . LEU A 1 334 ? -15.865 12.430 6.253 1.00 98.06 334 LEU A N 1
ATOM 2517 C CA . LEU A 1 334 ? -16.800 12.424 7.381 1.00 98.06 334 LEU A CA 1
ATOM 2518 C C . LEU A 1 334 ? -18.119 13.107 7.023 1.00 98.06 334 LEU A C 1
ATOM 2520 O O . LEU A 1 334 ? -19.174 12.528 7.260 1.00 98.06 334 LEU A O 1
ATOM 2524 N N . ASP A 1 335 ? -18.049 14.295 6.418 1.00 98.06 335 ASP A N 1
ATOM 2525 C CA . ASP A 1 335 ? -19.230 15.133 6.158 1.00 98.06 335 ASP A CA 1
ATOM 2526 C C . ASP A 1 335 ? -19.795 14.959 4.736 1.00 98.06 335 ASP A C 1
ATOM 2528 O O . ASP A 1 335 ? -20.791 15.587 4.385 1.00 98.06 335 ASP A O 1
ATOM 2532 N N . ASP A 1 336 ? -19.151 14.124 3.912 1.00 97.88 336 ASP A N 1
ATOM 2533 C CA . ASP A 1 336 ? -19.485 13.886 2.503 1.00 97.88 336 ASP A CA 1
ATOM 2534 C C . ASP A 1 336 ? -19.670 15.181 1.690 1.00 97.88 336 ASP A C 1
ATOM 2536 O O . ASP A 1 336 ? -20.570 15.298 0.859 1.00 97.88 336 ASP A O 1
ATOM 2540 N N . SER A 1 337 ? -18.802 16.176 1.910 1.00 98.19 337 SER A N 1
ATOM 2541 C CA . SER A 1 337 ? -18.926 17.517 1.311 1.00 98.19 337 SER A CA 1
ATOM 2542 C C . SER A 1 337 ? -18.992 17.526 -0.219 1.00 98.19 337 SER A C 1
ATOM 2544 O O . SER A 1 337 ? -19.477 18.486 -0.813 1.00 98.19 337 SER A O 1
ATOM 2546 N N . ASP A 1 338 ? -18.463 16.476 -0.847 1.00 97.19 338 ASP A N 1
ATOM 2547 C CA . ASP A 1 338 ? -18.397 16.312 -2.299 1.00 97.19 338 ASP A CA 1
ATOM 2548 C C . ASP A 1 338 ? -19.435 15.299 -2.827 1.00 97.19 338 ASP A C 1
ATOM 2550 O O . ASP A 1 338 ? -19.527 15.103 -4.038 1.00 97.19 338 ASP A O 1
ATOM 2554 N N . GLY A 1 339 ? -20.212 14.646 -1.953 1.00 98.12 339 GLY A N 1
ATOM 2555 C CA . GLY A 1 339 ? -21.211 13.638 -2.331 1.00 98.12 339 GLY A CA 1
ATOM 2556 C C . GLY A 1 339 ? -20.616 12.358 -2.931 1.00 98.12 339 GLY A C 1
ATOM 2557 O O . GLY A 1 339 ? -21.242 11.724 -3.785 1.00 98.12 339 GLY A O 1
ATOM 2558 N N . ILE A 1 340 ? -19.385 11.996 -2.552 1.00 97.88 340 ILE A N 1
ATOM 2559 C CA . ILE A 1 340 ? -18.629 10.871 -3.132 1.00 97.88 340 ILE A CA 1
ATOM 2560 C C . ILE A 1 340 ? -18.400 9.710 -2.162 1.00 97.88 340 ILE A C 1
A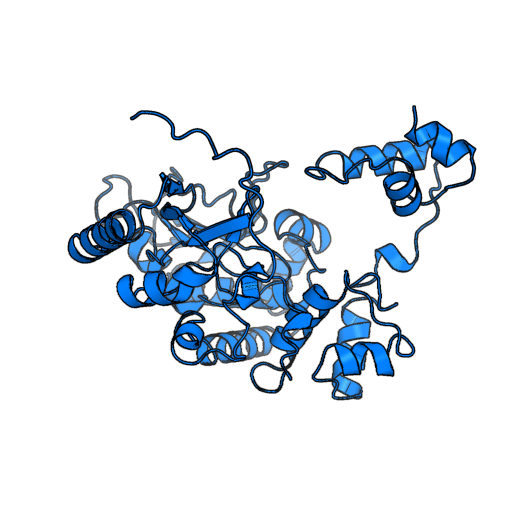TOM 2562 O O . ILE A 1 340 ? -17.841 8.696 -2.585 1.00 97.88 340 ILE A O 1
ATOM 2566 N N . ALA A 1 341 ? -18.815 9.806 -0.896 1.00 98.00 341 ALA A N 1
ATOM 2567 C CA . ALA A 1 341 ? -18.538 8.785 0.118 1.00 98.00 341 ALA A CA 1
ATOM 2568 C C . ALA A 1 341 ? -19.039 7.393 -0.301 1.00 98.00 341 ALA A C 1
ATOM 2570 O O . ALA A 1 341 ? -18.265 6.435 -0.306 1.00 98.00 341 ALA A O 1
ATOM 2571 N N . ALA A 1 342 ? -20.290 7.291 -0.760 1.00 98.25 342 ALA A N 1
ATOM 2572 C CA . ALA A 1 342 ? -20.858 6.028 -1.238 1.00 98.25 342 ALA A CA 1
ATOM 2573 C C . ALA A 1 342 ? -20.108 5.467 -2.462 1.00 98.25 342 ALA A C 1
ATOM 2575 O O . ALA A 1 342 ? -19.942 4.256 -2.607 1.00 98.25 342 ALA A O 1
ATOM 2576 N N . ALA A 1 343 ? -19.617 6.345 -3.340 1.00 98.00 343 ALA A N 1
ATOM 2577 C CA . ALA A 1 343 ? -18.875 5.944 -4.528 1.00 98.00 343 ALA A CA 1
ATOM 2578 C C . ALA A 1 343 ? -17.456 5.454 -4.179 1.00 98.00 343 ALA A C 1
ATOM 2580 O O . ALA A 1 343 ? -16.963 4.511 -4.804 1.00 98.00 343 ALA A O 1
ATOM 2581 N N . LEU A 1 344 ? -16.812 6.061 -3.175 1.00 98.31 344 LEU A N 1
ATOM 2582 C CA . LEU A 1 344 ? -15.549 5.579 -2.608 1.00 98.31 344 LEU A CA 1
ATOM 2583 C C . LEU A 1 344 ? -15.733 4.199 -1.961 1.00 98.31 344 LEU A C 1
ATOM 2585 O O . LEU A 1 344 ? -14.937 3.298 -2.228 1.00 98.31 344 LEU A O 1
ATOM 2589 N N . ASP A 1 345 ? -16.796 4.015 -1.175 1.00 98.31 345 ASP A N 1
ATOM 2590 C CA . ASP A 1 345 ? -17.115 2.735 -0.531 1.00 98.31 345 ASP A CA 1
ATOM 2591 C C . ASP A 1 345 ? -17.327 1.624 -1.567 1.00 98.31 345 ASP A C 1
ATOM 2593 O O . ASP A 1 345 ? -16.727 0.553 -1.457 1.00 98.31 345 ASP A O 1
ATOM 2597 N N . ALA A 1 346 ? -18.110 1.894 -2.615 1.00 98.06 346 ALA A N 1
ATOM 2598 C CA . ALA A 1 346 ? -18.378 0.932 -3.682 1.00 98.06 346 ALA A CA 1
ATOM 2599 C C . ALA A 1 346 ? -17.103 0.522 -4.441 1.00 98.06 346 ALA A C 1
ATOM 2601 O O . ALA A 1 346 ? -16.877 -0.665 -4.675 1.00 98.06 346 ALA A O 1
ATOM 2602 N N . ARG A 1 347 ? -16.232 1.480 -4.793 1.00 96.56 347 ARG A N 1
ATOM 2603 C CA . ARG A 1 347 ? -14.966 1.180 -5.491 1.00 96.56 347 ARG A CA 1
ATOM 2604 C C . ARG A 1 347 ? -13.966 0.443 -4.608 1.00 96.56 347 ARG A C 1
ATOM 2606 O O . ARG A 1 347 ? -13.259 -0.442 -5.092 1.00 96.56 347 ARG A O 1
ATOM 2613 N N . MET A 1 348 ? -13.919 0.778 -3.319 1.00 97.62 348 MET A N 1
ATOM 2614 C CA . MET A 1 348 ? -13.130 0.014 -2.358 1.00 97.62 348 MET A CA 1
ATOM 2615 C C . MET A 1 348 ? -13.655 -1.419 -2.260 1.00 97.62 348 MET A C 1
ATOM 2617 O O . MET A 1 348 ? -12.859 -2.345 -2.348 1.00 97.62 348 MET A O 1
ATOM 2621 N N . GLN A 1 349 ? -14.972 -1.615 -2.143 1.00 97.50 349 GLN A N 1
ATOM 2622 C CA . GLN A 1 349 ? -15.570 -2.950 -2.071 1.00 97.50 349 GLN A CA 1
ATOM 2623 C C . GLN A 1 349 ? -15.254 -3.784 -3.319 1.00 97.50 349 GLN A C 1
ATOM 2625 O O . GLN A 1 349 ? -14.801 -4.913 -3.172 1.00 97.50 349 GLN A O 1
ATOM 2630 N N . ALA A 1 350 ? -15.352 -3.205 -4.520 1.00 95.81 350 ALA A N 1
ATOM 2631 C CA . ALA A 1 350 ? -14.942 -3.883 -5.751 1.00 95.81 350 ALA A CA 1
ATOM 2632 C C . ALA A 1 350 ? -13.471 -4.349 -5.702 1.00 95.81 350 ALA A C 1
ATOM 2634 O O . ALA A 1 350 ? -13.173 -5.489 -6.042 1.00 95.81 350 ALA A O 1
ATOM 2635 N N . SER A 1 351 ? -12.560 -3.510 -5.189 1.00 94.94 351 SER A N 1
ATOM 2636 C CA . SER A 1 351 ? -11.147 -3.892 -5.012 1.00 94.94 351 SER A CA 1
ATOM 2637 C C . SER A 1 351 ? -10.945 -4.998 -3.964 1.00 94.94 351 SER A C 1
ATOM 2639 O O . SER A 1 351 ? -10.004 -5.779 -4.077 1.00 94.94 351 SER A O 1
ATOM 2641 N N . VAL A 1 352 ? -11.788 -5.051 -2.927 1.00 95.50 352 VAL A N 1
ATOM 2642 C CA . VAL A 1 352 ? -11.761 -6.114 -1.908 1.00 95.50 352 VAL A CA 1
ATOM 2643 C C . VAL A 1 352 ? -12.233 -7.442 -2.502 1.00 95.50 352 VAL A C 1
ATOM 2645 O O . VAL A 1 352 ? -11.600 -8.470 -2.272 1.00 95.50 352 VAL A O 1
ATOM 2648 N N . ASP A 1 353 ? -13.304 -7.423 -3.295 1.00 94.81 353 ASP A N 1
ATOM 2649 C CA . ASP A 1 353 ? -13.900 -8.622 -3.900 1.00 94.81 353 ASP A CA 1
ATOM 2650 C C . ASP A 1 353 ? -13.001 -9.238 -4.996 1.00 94.81 353 ASP A C 1
ATOM 2652 O O . ASP A 1 353 ? -12.977 -10.459 -5.207 1.00 94.81 353 ASP A O 1
ATOM 2656 N N . GLU A 1 354 ? -12.196 -8.404 -5.659 1.00 91.31 354 GLU A N 1
ATOM 2657 C CA . GLU A 1 354 ? -11.207 -8.815 -6.664 1.00 91.31 354 GLU A CA 1
ATOM 2658 C C . GLU A 1 354 ? -9.977 -9.504 -6.049 1.00 91.31 354 GLU A C 1
ATOM 2660 O O . GLU A 1 354 ? -9.207 -10.144 -6.761 1.00 91.31 354 GLU A O 1
ATOM 2665 N N . TYR A 1 355 ? -9.771 -9.430 -4.728 1.00 91.00 355 TYR A N 1
ATOM 2666 C CA . TYR A 1 355 ? -8.570 -9.974 -4.093 1.00 91.00 355 TYR A CA 1
ATOM 2667 C C . TYR A 1 355 ? -8.306 -11.434 -4.491 1.00 91.00 355 TYR A C 1
ATOM 2669 O O . TYR A 1 355 ? -9.126 -12.330 -4.268 1.00 91.00 355 TYR A O 1
ATOM 2677 N N . ARG A 1 356 ? -7.110 -11.681 -5.025 1.00 88.69 356 ARG A N 1
ATOM 2678 C CA . ARG A 1 356 ? -6.544 -13.014 -5.239 1.00 88.69 356 ARG A CA 1
ATOM 2679 C C . ARG A 1 356 ? -5.155 -13.054 -4.622 1.00 88.69 356 ARG A C 1
ATOM 2681 O O . ARG A 1 356 ? -4.404 -12.078 -4.709 1.00 88.69 356 ARG A O 1
ATOM 2688 N N . ASP A 1 357 ? -4.814 -14.181 -4.005 1.00 86.94 357 ASP A N 1
ATOM 2689 C CA . ASP A 1 357 ? -3.459 -14.382 -3.507 1.00 86.94 357 ASP A CA 1
ATOM 2690 C C . ASP A 1 357 ? -2.499 -14.494 -4.702 1.00 86.94 357 ASP A C 1
ATOM 2692 O O . ASP A 1 357 ? -2.631 -15.426 -5.500 1.00 86.94 357 ASP A O 1
ATOM 2696 N N . PRO A 1 358 ? -1.542 -13.561 -4.859 1.00 82.31 358 PRO A N 1
ATOM 2697 C CA . PRO A 1 358 ? -0.650 -13.521 -6.006 1.00 82.31 358 PRO A CA 1
ATOM 2698 C C . PRO A 1 358 ? 0.216 -14.772 -6.099 1.00 82.31 358 PRO A C 1
ATOM 2700 O O . PRO A 1 358 ? 0.631 -15.145 -7.189 1.00 82.31 358 PRO A O 1
ATOM 2703 N N . TRP A 1 359 ? 0.484 -15.448 -4.977 1.00 78.94 359 TRP A N 1
ATOM 2704 C CA . TRP A 1 359 ? 1.289 -16.659 -5.015 1.00 78.94 359 TRP A CA 1
ATOM 2705 C C . TRP A 1 359 ? 0.626 -17.789 -5.827 1.00 78.94 359 TRP A C 1
ATOM 2707 O O . TRP A 1 359 ? 1.331 -18.599 -6.424 1.00 78.94 359 TRP A O 1
ATOM 2717 N N . LEU A 1 360 ? -0.701 -17.825 -5.960 1.00 78.25 360 LEU A N 1
ATOM 2718 C CA . LEU A 1 360 ? -1.362 -18.874 -6.745 1.00 78.25 360 LEU A CA 1
ATOM 2719 C C . LEU A 1 360 ? -0.879 -18.928 -8.211 1.00 78.25 360 LEU A C 1
ATOM 2721 O O . LEU A 1 360 ? -0.883 -19.998 -8.815 1.00 78.25 360 LEU A O 1
ATOM 2725 N N . GLU A 1 361 ? -0.338 -17.830 -8.753 1.00 70.12 361 GLU A N 1
ATOM 2726 C CA . GLU A 1 361 ? 0.312 -17.798 -10.072 1.00 70.12 361 GLU A CA 1
ATOM 2727 C C . GLU A 1 361 ? 1.588 -18.653 -10.177 1.00 70.12 361 GLU A C 1
ATOM 2729 O O . GLU A 1 361 ? 2.080 -18.927 -11.270 1.00 70.12 361 GLU A O 1
ATOM 2734 N N . GLY A 1 362 ? 2.195 -19.058 -9.066 1.00 62.19 362 GLY A N 1
ATOM 2735 C CA . GLY A 1 362 ? 3.383 -19.901 -9.098 1.00 62.19 362 GLY A CA 1
ATOM 2736 C C . GLY A 1 362 ? 3.107 -21.362 -9.439 1.00 62.19 362 GLY A C 1
ATOM 2737 O O . GLY A 1 362 ? 4.013 -22.040 -9.928 1.00 62.19 362 GLY A O 1
ATOM 2738 N N . GLY A 1 363 ? 1.873 -21.832 -9.221 1.00 67.94 363 GLY A N 1
ATOM 2739 C CA . GLY A 1 363 ? 1.407 -23.135 -9.703 1.00 67.94 363 GLY A CA 1
ATOM 2740 C C . GLY A 1 363 ? 1.179 -23.151 -11.218 1.00 67.94 363 GLY A C 1
ATOM 2741 O O . GLY A 1 363 ? 1.468 -24.151 -11.871 1.00 67.94 363 GLY A O 1
ATOM 2742 N N . GLU A 1 364 ? 0.753 -22.017 -11.783 1.00 72.31 364 GLU A N 1
ATOM 2743 C CA . GLU A 1 364 ? 0.519 -21.817 -13.218 1.00 72.31 364 GLU A CA 1
ATOM 2744 C C . GLU A 1 364 ? 1.231 -20.542 -13.710 1.00 72.31 364 GLU A C 1
ATOM 2746 O O . GLU A 1 364 ? 0.607 -19.488 -13.857 1.00 72.31 364 GLU A O 1
ATOM 2751 N N . PRO A 1 365 ? 2.557 -20.599 -13.960 1.00 72.00 365 PRO A N 1
ATOM 2752 C CA . PRO A 1 365 ? 3.316 -19.421 -14.362 1.00 72.00 365 PRO A CA 1
ATOM 2753 C C . PRO A 1 365 ? 2.768 -18.804 -15.652 1.00 72.00 365 PRO A C 1
ATOM 2755 O O . PRO A 1 365 ? 2.633 -19.486 -16.667 1.00 72.00 365 PRO A O 1
ATOM 2758 N N . ALA A 1 366 ? 2.578 -17.483 -15.661 1.00 71.75 366 ALA A N 1
ATOM 2759 C CA . ALA A 1 366 ? 2.059 -16.746 -16.816 1.00 71.75 366 ALA A CA 1
ATOM 2760 C C . ALA A 1 366 ? 2.969 -16.830 -18.060 1.00 71.75 366 ALA A C 1
ATOM 2762 O O . ALA A 1 366 ? 2.532 -16.575 -19.179 1.00 71.75 366 ALA A O 1
ATOM 2763 N N . ALA A 1 367 ? 4.254 -17.161 -17.880 1.00 75.44 367 ALA A N 1
ATOM 2764 C CA . ALA A 1 367 ? 5.177 -17.453 -18.973 1.00 75.44 367 ALA A CA 1
ATOM 2765 C C . ALA A 1 367 ? 6.246 -18.479 -18.548 1.00 75.44 367 ALA A C 1
ATOM 2767 O O . ALA A 1 367 ? 6.701 -18.437 -17.399 1.00 75.44 367 ALA A O 1
ATOM 2768 N N . PRO A 1 368 ? 6.780 -19.308 -19.475 1.00 71.69 368 PRO A N 1
ATOM 2769 C CA . PRO A 1 368 ? 7.799 -20.322 -19.162 1.00 71.69 368 PRO A CA 1
ATOM 2770 C C . PRO A 1 368 ? 9.077 -19.773 -18.502 1.00 71.69 368 PRO A C 1
ATOM 2772 O O . PRO A 1 368 ? 9.818 -20.514 -17.855 1.00 71.69 368 PRO A O 1
ATOM 2775 N N . GLY A 1 369 ? 9.358 -18.479 -18.695 1.00 76.56 369 GLY A N 1
ATOM 2776 C CA . GLY A 1 369 ? 10.527 -17.775 -18.169 1.00 76.56 369 GLY A CA 1
ATOM 2777 C C . GLY A 1 369 ? 10.295 -16.957 -16.893 1.00 76.56 369 GLY A C 1
ATOM 2778 O O . GLY A 1 369 ? 11.261 -16.378 -16.399 1.00 76.56 369 GLY A O 1
ATOM 2779 N N . GLN A 1 370 ? 9.072 -16.890 -16.345 1.00 77.62 370 GLN A N 1
ATOM 2780 C CA . GLN A 1 370 ? 8.730 -15.996 -15.221 1.00 77.62 370 GLN A CA 1
ATOM 2781 C C . GLN A 1 370 ? 9.694 -16.157 -14.036 1.00 77.62 370 GLN A C 1
ATOM 2783 O O . GLN A 1 370 ? 10.287 -15.177 -13.574 1.00 77.62 370 GLN A O 1
ATOM 2788 N N . PHE A 1 371 ? 9.934 -17.403 -13.628 1.00 79.50 371 PHE A N 1
ATOM 2789 C CA . PHE A 1 371 ? 10.811 -17.758 -12.509 1.00 79.50 371 PHE A CA 1
ATOM 2790 C C . PHE A 1 371 ? 12.209 -18.215 -12.940 1.00 79.50 371 PHE A C 1
ATOM 2792 O O . PHE A 1 371 ? 13.046 -18.510 -12.095 1.00 79.50 371 PHE A O 1
ATOM 2799 N N . ARG A 1 372 ? 12.512 -18.229 -14.247 1.00 76.94 372 ARG A N 1
ATOM 2800 C CA . ARG A 1 372 ? 13.860 -18.566 -14.719 1.00 76.94 372 ARG A CA 1
ATOM 2801 C C . ARG A 1 372 ? 14.818 -17.417 -14.435 1.00 76.94 372 ARG A C 1
ATOM 2803 O O . ARG A 1 372 ? 14.492 -16.238 -14.625 1.00 76.94 372 ARG A O 1
ATOM 2810 N N . THR A 1 373 ? 16.015 -17.772 -14.002 1.00 67.94 373 THR A N 1
ATOM 2811 C CA . THR A 1 373 ? 17.130 -16.841 -13.869 1.00 67.94 373 THR A CA 1
ATOM 2812 C C . THR A 1 373 ? 17.710 -16.569 -15.261 1.00 67.94 373 THR A C 1
ATOM 2814 O O . THR A 1 373 ? 18.057 -17.494 -15.988 1.00 67.94 373 THR A O 1
ATOM 2817 N N . ALA A 1 374 ? 17.728 -15.296 -15.673 1.00 56.56 374 ALA A N 1
ATOM 2818 C CA . ALA A 1 374 ? 18.099 -14.889 -17.037 1.00 56.56 374 ALA A CA 1
ATOM 2819 C C . ALA A 1 374 ? 19.608 -14.642 -17.222 1.00 56.56 374 ALA A C 1
ATOM 2821 O O . ALA A 1 374 ? 20.074 -14.495 -18.347 1.00 56.56 374 ALA A O 1
ATOM 2822 N N . LEU A 1 375 ? 20.370 -14.587 -16.130 1.00 55.94 375 LEU A N 1
ATOM 2823 C CA . LEU A 1 375 ? 21.814 -14.369 -16.124 1.00 55.94 375 LEU A CA 1
ATOM 2824 C C . LEU A 1 375 ? 22.429 -15.330 -15.110 1.00 55.94 375 LEU A C 1
ATOM 2826 O O . LEU A 1 375 ? 21.838 -15.473 -14.041 1.00 55.94 375 LEU A O 1
ATOM 2830 N N . PRO A 1 376 ? 23.594 -15.954 -15.367 1.00 51.19 376 PRO A N 1
ATOM 2831 C CA . PRO A 1 376 ? 24.330 -16.580 -14.280 1.00 51.19 376 PRO A CA 1
ATOM 2832 C C . PRO A 1 376 ? 24.506 -15.507 -13.209 1.00 51.19 376 PRO A C 1
ATOM 2834 O O . PRO A 1 376 ? 25.046 -14.434 -13.494 1.00 51.19 376 PRO A O 1
ATOM 2837 N N . LEU A 1 377 ? 23.974 -15.754 -12.008 1.00 52.88 377 LEU A N 1
ATOM 2838 C CA . LEU A 1 377 ? 24.300 -14.924 -10.863 1.00 52.88 377 LEU A CA 1
ATOM 2839 C C . LEU A 1 377 ? 25.823 -14.997 -10.780 1.00 52.88 377 LEU A C 1
ATOM 2841 O O . LEU A 1 377 ? 26.375 -16.044 -10.442 1.00 52.88 377 LEU A O 1
ATOM 2845 N N . ILE A 1 378 ? 26.515 -13.917 -11.164 1.00 50.59 378 ILE A N 1
ATOM 2846 C CA . ILE A 1 378 ? 27.887 -13.726 -10.706 1.00 50.59 378 ILE A CA 1
ATOM 2847 C C . ILE A 1 378 ? 27.781 -13.962 -9.202 1.00 50.59 378 ILE A C 1
ATOM 2849 O O . ILE A 1 378 ? 26.850 -13.401 -8.616 1.00 50.59 378 ILE A O 1
ATOM 2853 N N . PRO A 1 379 ? 28.626 -14.809 -8.592 1.00 52.28 379 PRO A N 1
ATOM 2854 C CA . PRO A 1 379 ? 28.670 -14.951 -7.148 1.00 52.28 379 PRO A CA 1
ATOM 2855 C C . PRO A 1 379 ? 28.976 -13.570 -6.566 1.00 52.28 379 PRO A C 1
ATOM 2857 O O . PRO A 1 379 ? 30.128 -13.166 -6.419 1.00 52.28 379 PRO A O 1
ATOM 2860 N N . LEU A 1 380 ? 27.931 -12.776 -6.355 1.00 49.03 380 LEU A N 1
ATOM 2861 C CA . LEU A 1 380 ? 28.017 -11.499 -5.690 1.00 49.03 380 LEU A CA 1
ATOM 2862 C C . LEU A 1 380 ? 28.421 -11.853 -4.263 1.00 49.03 380 LEU A C 1
ATOM 2864 O O . LEU A 1 380 ? 27.965 -12.883 -3.756 1.00 49.03 380 LEU A O 1
ATOM 2868 N N . PRO A 1 381 ? 29.343 -11.086 -3.656 1.00 48.25 381 PRO A N 1
ATOM 2869 C CA . PRO A 1 381 ? 29.898 -11.435 -2.360 1.00 48.25 381 PRO A CA 1
ATOM 2870 C C . PRO A 1 381 ? 28.738 -11.733 -1.421 1.00 48.25 381 PRO A C 1
ATOM 2872 O O . PRO A 1 381 ? 27.899 -10.857 -1.190 1.00 48.25 381 PRO A O 1
ATOM 2875 N N . LEU A 1 382 ? 28.671 -12.996 -0.981 1.00 55.56 382 LEU A N 1
ATOM 2876 C CA . LEU A 1 382 ? 27.636 -13.493 -0.088 1.00 55.56 382 LEU A CA 1
ATOM 2877 C C . LEU A 1 382 ? 27.493 -12.461 1.021 1.00 55.56 382 LEU A C 1
ATOM 2879 O O . LEU A 1 382 ? 28.498 -12.057 1.618 1.00 55.56 382 LEU A O 1
ATOM 2883 N N . VAL A 1 383 ? 26.267 -11.985 1.258 1.00 57.06 383 VAL A N 1
ATOM 2884 C CA . VAL A 1 383 ? 25.998 -11.190 2.457 1.00 57.06 383 VAL A CA 1
ATOM 2885 C C . VAL A 1 383 ? 26.592 -11.995 3.613 1.00 57.06 383 VAL A C 1
ATOM 2887 O O . VAL A 1 383 ? 26.214 -13.160 3.739 1.00 57.06 383 VAL A O 1
ATOM 2890 N N . PRO A 1 384 ? 27.554 -11.448 4.388 1.00 56.25 384 PRO A N 1
ATOM 2891 C CA . PRO A 1 384 ? 28.241 -12.225 5.404 1.00 56.25 384 PRO A CA 1
ATOM 2892 C C . PRO A 1 384 ? 27.194 -12.890 6.281 1.00 56.25 384 PRO A C 1
ATOM 2894 O O . PRO A 1 384 ? 26.367 -12.193 6.882 1.00 56.25 384 PRO A O 1
ATOM 2897 N N . VAL A 1 385 ? 27.194 -14.224 6.295 1.00 57.25 385 VAL A N 1
ATOM 2898 C CA . VAL A 1 385 ? 26.383 -14.969 7.248 1.00 57.25 385 VAL A CA 1
ATOM 2899 C C . VAL A 1 385 ? 26.884 -14.500 8.602 1.00 57.25 385 VAL A C 1
ATOM 2901 O O . VAL A 1 385 ? 28.065 -14.634 8.918 1.00 57.25 385 VAL A O 1
ATOM 2904 N N . ARG A 1 386 ? 26.021 -13.813 9.350 1.00 60.75 386 ARG A N 1
ATOM 2905 C CA . ARG A 1 386 ? 26.358 -13.454 10.721 1.00 60.75 386 ARG A CA 1
ATOM 2906 C C . ARG A 1 386 ? 26.389 -14.776 11.468 1.00 60.75 386 ARG A C 1
ATOM 2908 O O . ARG A 1 386 ? 25.337 -15.394 11.594 1.00 60.75 386 ARG A O 1
ATOM 2915 N N . GLU A 1 387 ? 27.577 -15.222 11.866 1.00 56.19 387 GLU A N 1
ATOM 2916 C CA . GLU A 1 387 ? 27.707 -16.368 12.764 1.00 56.19 387 GLU A CA 1
ATOM 2917 C C . GLU A 1 387 ? 26.829 -16.096 13.995 1.00 56.19 387 GLU A C 1
ATOM 2919 O O . GLU A 1 387 ? 26.835 -14.981 14.531 1.00 56.19 387 GLU A O 1
ATOM 2924 N N . SER A 1 388 ? 25.973 -17.068 14.312 1.00 50.81 388 SER A N 1
ATOM 2925 C CA . SER A 1 388 ? 24.930 -16.993 15.341 1.00 50.81 388 SER A CA 1
ATOM 2926 C C . SER A 1 388 ? 25.495 -16.954 16.748 1.00 50.81 388 SER A C 1
ATOM 2928 O O . SER A 1 388 ? 26.394 -17.788 17.004 1.00 50.81 388 SER A O 1
#

Radius of gyration: 22.26 Å; Cα contacts (8 Å, |Δi|>4): 695; chains: 1; bounding box: 51×62×61 Å

Solvent-accessible surface area (backbone atoms only — not comparable to full-atom values): 20739 Å² total; per-residue (Å²): 102,71,65,48,51,36,34,74,72,68,38,52,28,55,66,55,34,27,66,77,65,53,56,47,72,74,92,38,77,53,41,67,57,50,40,54,51,43,21,58,60,50,74,71,60,45,49,80,55,80,63,75,59,24,40,31,87,49,36,95,32,35,56,68,58,42,55,50,52,34,61,76,69,64,52,43,36,62,66,51,43,22,48,73,61,34,79,57,46,82,40,85,86,20,30,48,45,44,49,56,51,43,42,73,74,43,49,89,67,34,52,85,56,68,86,41,45,54,72,27,69,69,63,75,24,29,75,44,97,66,71,25,24,32,47,37,52,51,34,62,26,44,46,83,51,74,67,57,52,48,37,52,50,54,48,36,59,76,68,63,43,72,39,80,41,81,44,100,51,46,33,55,35,43,36,63,40,50,57,66,47,48,48,57,53,48,61,66,50,73,55,54,67,23,46,81,49,48,47,14,38,43,42,22,20,31,30,70,9,42,85,72,37,96,72,30,53,26,59,10,36,63,52,16,31,51,50,37,68,54,45,48,77,38,70,34,49,28,64,38,42,33,13,16,12,8,23,85,84,36,84,28,45,15,55,31,15,36,40,10,31,32,18,36,84,90,58,24,37,38,35,22,37,21,8,24,77,63,94,55,75,34,74,26,48,76,66,50,76,39,74,43,72,66,56,50,51,50,54,48,42,35,52,53,36,50,45,50,73,70,45,46,55,65,45,44,44,54,55,43,39,70,72,68,30,64,67,56,50,37,38,38,72,74,68,34,72,78,76,44,50,70,59,32,45,51,54,38,48,54,56,43,74,64,54,65,65,72,60,63,44,54,84,58,57,95,43,100,59,66,48,53,74,91,58,84,74,65,86,46,79,69,77,78,70,74,84,127

Nearest PDB structures (foldseek):
  7npa-assembly3_I  TM=7.582E-01  e=1.816E-12  Methanothermococcus thermolithotrophicus DSM 2095
  7npa-assembly4_N  TM=7.894E-01  e=2.612E-12  Methanothermococcus thermolithotrophicus DSM 2095
  7np8-assembly1_B  TM=7.333E-01  e=2.235E-12  Methanocaldococcus jannaschii DSM 2661
  5h92-assembly2_B  TM=7.239E-01  e=2.069E-08  Zea mays
  6c3z-assembly1_A  TM=6.632E-01  e=1.618E-06  Escherichia coli K-12